Protein AF-A2F0Q2-F1 (afdb_monomer_lite)

Foldseek 3Di:
DDDPPDPVVVVVVVVVVVVVVVVVVVVVVVVVVVVVVVVVVVVVVVVVVVVVVVVVVVVVVVVVVVVVVVVVVVVVVVVVVVVVVVVVVCVVVVVPPPDPDDDCPVVVVVVVVVVVVVVVVVVVVVVVVVVVVVVVVVVVVVVVVVVVVVVVVVVVVVVVVVVVVVVVVVVVVVVVVVVVVVVVVVVVVVVVVVVVVVVVVVDDPDVVVVVVVVVVVVVVVVVVVVVVVVVVVVVVVVVVVVVVVVVVVVVVVVVVVVVVVVVVVVVVVVVVVVVVVVVVVVVVVVVVVVVVVVVVVVVVVVVVVVVVVVVVVVVVVVVVVVVVVVVVVVVVVVVVVVVVVVVVVVVVVVVVVVVVVVVVVVVVVVVVVVVVVVVVVVVVVVVVVVVVVVVVVVVVVVVVVVVVVVVVVPPVVVVPPPPDDDDDDDDDDDDPDPPPVVVVVVVVVVVVVVVVVVVVVVVVVVVVVVVVVVVVVVVVVVVVVVVVVVVVVVVVVVVVVVVVVVVVVVVVVVVVVVVVVVVVVVVVVVVVVVVVVVVVVVVVVVVVVVVVVVVVVVVVVVVVVVVVVVVVVVVVVVVVVVVVVVVVVVVVVVVVVVVVVVVVVVVVVVVVVVVVVVVVVVVVVVVVVVVVVVVVVVVVVPPDDDDDDDDDDDDDPPDVVLVVLVVCLVVDDPVVNLVSLCVNCVSVPDDPVVSVVVSVVSVVVVVVVVVVVVVVVPPD

Organism: Trichomonas vaginalis (strain ATCC PRA-98 / G3) (NCBI:txid412133)

Sequence (716 aa):
MSEKEVPYEKLKEGYMQLLTKNKSLKQNLEKSQKNCELLQNGLAERDQMIEVRNKSISELISIREDLNRQIQGYKSQIESLEQSKLELENNQTTSAEQNPQEPMSEELIQEFNNERRQLHKQIEDLKNEISQKSEQLSAITTEKDSLNSNYISSQNEITNYKLQISNLTEQIKNLENEKVSQQKSIESLQQFKEEAQKALQSSGEGQSQIVMQLEKIDQLQKEISLLNDKYDKDTTQIKQENKVKEEKFNEIVQNLTNQVNLLKGDNENLQNSLNTAQNSLNEKEKIIIEFDSLKNSLLTGNSDLKIKSEQYEKVIDSLNQANSDLQNQIQILNQRNEALQADVAKLMSEKKRIDELLIEKDSSITEMTQKIDKMRENDKQQAQQSQQKLQMLEKEKQNFDDQLSSYKTKNDELSKIIQMQSDELIPLRSENESYKVRIATLDNEIKLRTAAEAEKKILSEENSNLKEERKIMKEELVNYHKALNELNSTKEELEEIKSNLENANKQAELDQESFEKRENQLNEIIQSLEKTDNEKNSTINSLSLTIQNLQDQVNESTAKLSLLKDIETKYKDLQEKLKNSEIKLKEAEDTLEEEKMKVAKYIKSNKQLEIAKNSSDKKIQILDEEILTLKKKINAIEKDRGQVTANTANTALFPDYIRKVLLQFFTKDASEREALIPVILKLVSCTNDQITAAQRCYAESNQVISQAFSFFKGKK

Secondary structure (DSSP, 8-state):
-------HHHHHHHHHHHHHHHHHHHHHHHHHHHHHHHHHHHHHHHHHHHHHHHHHHHHHHHHHHHHHHHHHHHHHHHHHHHHHHHHHHHHHHHHHTT-----HHHHHHHHHHHHHHHHHHHHHHHHHHHHHHHHHHHHHHHHHHHHHHHHHHHHHHHHHHHHHHHHHHHHHHHHHHHHHHHHHHHHHHHHHHHHHHHHHTS-S--HHHHHHHHHHHHHHHHHHHHHHHHHHHHHHHHHHHHHHHHHHHHHHHHHHHHHHHHHHHHHHHHHHHHHHHHHHHHHHHHHHHHHHHHHHHHHHHHHHHHHHHHHHHHHHHHHHHHHHHHHHHHHHHHHHHHHHHHHHHHHHHHHHHHHHHHHHHHHHHHHHHHHHHHHHHHHHHHHHHHHHHHHHHHHHHHHHHHHHHHHHHHHHHHTTT-SS------------SSHHHHHHHHHHHHHHHHHHHHHHHHHHHHHHHHHHHHHHHHHHHHHHHHHHHHHHHHHHHHHHHHHHHHHHHHHHHHHHHHHHHHHHHHHHHHHHHHHHHHHHHHHHHHHHHHHHHHHHHHHHHHHHHHHHHHHHHHHHHHHHHHHHHHHHHHHHHHHHHHHHHHHHHHHHHHHHHHHHHHHHHHHHHHHHHHHHHHHHHHTTTTTS------------SSHHHHHHHHHHHHHS-HHHHHHHHHHHHHHTT--HHHHHHHHHHHHHHHHHHHHHHHHHHS--

Radius of gyration: 85.67 Å; chains: 1; bounding box: 211×141×272 Å

Structure (mmCIF, N/CA/C/O backbone):
data_AF-A2F0Q2-F1
#
_entry.id   AF-A2F0Q2-F1
#
loop_
_atom_site.group_PDB
_atom_site.id
_atom_site.type_symbol
_atom_site.label_atom_id
_atom_site.label_alt_id
_atom_site.label_comp_id
_atom_site.label_asym_id
_atom_site.label_entity_id
_atom_site.label_seq_id
_atom_site.pdbx_PDB_ins_code
_atom_site.Cartn_x
_atom_site.Cartn_y
_atom_site.Cartn_z
_atom_site.occupancy
_atom_site.B_iso_or_equiv
_atom_site.auth_seq_id
_atom_site.auth_comp_id
_atom_site.auth_asym_id
_atom_site.auth_atom_id
_atom_site.pdbx_PDB_model_num
ATOM 1 N N . MET A 1 1 ? 37.374 -89.214 -40.688 1.00 43.94 1 MET A N 1
ATOM 2 C CA . MET A 1 1 ? 37.212 -87.898 -40.036 1.00 43.94 1 MET A CA 1
ATOM 3 C C . MET A 1 1 ? 37.295 -88.143 -38.543 1.00 43.94 1 MET A C 1
ATOM 5 O O . MET A 1 1 ? 36.575 -89.015 -38.082 1.00 43.94 1 MET A O 1
ATOM 9 N N . SER A 1 2 ? 38.191 -87.479 -37.814 1.00 40.69 2 SER A N 1
ATOM 10 C CA . SER A 1 2 ? 38.167 -87.498 -36.348 1.00 40.69 2 SER A CA 1
ATOM 11 C C . SER A 1 2 ? 37.498 -86.219 -35.867 1.00 40.69 2 SER A C 1
ATOM 13 O O . SER A 1 2 ? 38.065 -85.131 -35.975 1.00 40.69 2 SER A O 1
ATOM 15 N N . GLU A 1 3 ? 36.277 -86.350 -35.360 1.00 50.00 3 GLU A N 1
ATOM 16 C CA . GLU A 1 3 ? 35.645 -85.279 -34.603 1.00 50.00 3 GLU A CA 1
ATOM 17 C C . GLU A 1 3 ? 36.470 -85.087 -33.329 1.00 50.00 3 GLU A C 1
ATOM 19 O O . GLU A 1 3 ? 36.519 -85.949 -32.454 1.00 50.00 3 GLU A O 1
ATOM 24 N N . LYS A 1 4 ? 37.216 -83.981 -33.268 1.00 53.75 4 LYS A N 1
ATOM 25 C CA . LYS A 1 4 ? 37.935 -83.594 -32.056 1.00 53.75 4 LYS A CA 1
ATOM 26 C C . LYS A 1 4 ? 36.905 -83.076 -31.065 1.00 53.75 4 LYS A C 1
ATOM 28 O O . LYS A 1 4 ? 36.600 -81.884 -31.079 1.00 53.75 4 LYS A O 1
ATOM 33 N N . GLU A 1 5 ? 36.381 -83.981 -30.244 1.00 55.53 5 GLU A N 1
ATOM 34 C CA . GLU A 1 5 ? 35.530 -83.651 -29.104 1.00 55.53 5 GLU A CA 1
ATOM 35 C C . GLU A 1 5 ? 36.152 -82.478 -28.337 1.00 55.53 5 GLU A C 1
ATOM 37 O O . GLU A 1 5 ? 37.301 -82.536 -27.888 1.00 55.53 5 GLU A O 1
ATOM 42 N N . VAL A 1 6 ? 35.419 -81.367 -28.255 1.00 64.88 6 VAL A N 1
ATOM 43 C CA . VAL A 1 6 ? 35.883 -80.184 -27.529 1.00 64.88 6 VAL A CA 1
ATOM 44 C C . VAL A 1 6 ? 35.841 -80.534 -26.041 1.00 64.88 6 VAL A C 1
ATOM 46 O O . VAL A 1 6 ? 34.754 -80.849 -25.554 1.00 64.88 6 VAL A O 1
ATOM 49 N N . PRO A 1 7 ? 36.969 -80.476 -25.302 1.00 79.00 7 PRO A N 1
ATOM 50 C CA . PRO A 1 7 ? 36.978 -80.831 -23.888 1.00 79.00 7 PRO A CA 1
ATOM 51 C C . PRO A 1 7 ? 35.920 -80.041 -23.120 1.00 79.00 7 PRO A C 1
ATOM 53 O O . PRO A 1 7 ? 35.821 -78.820 -23.282 1.00 79.00 7 PRO A O 1
ATOM 56 N N . TYR A 1 8 ? 35.143 -80.741 -22.293 1.00 84.50 8 TYR A N 1
ATOM 57 C CA . TYR A 1 8 ? 33.995 -80.199 -21.562 1.00 84.50 8 TYR A CA 1
ATOM 58 C C . TYR A 1 8 ? 34.340 -78.911 -20.797 1.00 84.50 8 TYR A C 1
ATOM 60 O O . TYR A 1 8 ? 33.579 -77.945 -20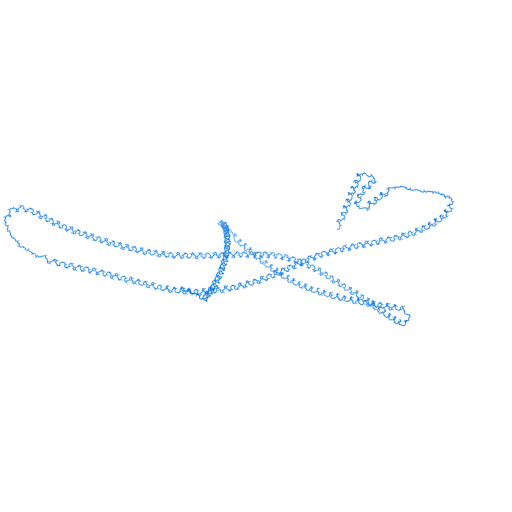.818 1.00 84.50 8 TYR A O 1
ATOM 68 N N . GLU A 1 9 ? 35.542 -78.841 -20.231 1.00 84.88 9 GLU A N 1
ATOM 69 C CA . GLU A 1 9 ? 36.113 -77.677 -19.552 1.00 84.88 9 GLU A CA 1
ATOM 70 C C . GLU A 1 9 ? 36.143 -76.420 -20.436 1.00 84.88 9 GLU A C 1
ATOM 72 O O . GLU A 1 9 ? 35.787 -75.346 -19.957 1.00 84.88 9 GLU A O 1
ATOM 77 N N . LYS A 1 10 ? 36.484 -76.534 -21.728 1.00 86.56 10 LYS A N 1
ATOM 78 C CA . LYS A 1 10 ? 36.468 -75.395 -22.667 1.00 86.56 10 LYS A CA 1
ATOM 79 C C . LYS A 1 10 ? 35.049 -74.957 -23.019 1.00 86.56 10 LYS A C 1
ATOM 81 O O . LYS A 1 10 ? 34.799 -73.764 -23.171 1.00 86.56 10 LYS A O 1
ATOM 86 N N . LEU A 1 11 ? 34.116 -75.904 -23.129 1.00 86.62 11 LEU A N 1
ATOM 87 C CA . LEU A 1 11 ? 32.703 -75.597 -23.363 1.00 86.62 11 LEU A CA 1
ATOM 88 C C . LEU A 1 11 ? 32.091 -74.888 -22.141 1.00 86.62 11 LEU A C 1
ATOM 90 O O . LEU A 1 11 ? 31.394 -73.885 -22.284 1.00 86.62 11 LEU A O 1
ATOM 94 N N . LYS A 1 12 ? 32.428 -75.361 -20.936 1.00 90.31 12 LYS A N 1
ATOM 95 C CA . LYS A 1 12 ? 32.068 -74.764 -19.645 1.00 90.31 12 LYS A CA 1
ATOM 96 C C . LYS A 1 12 ? 32.678 -73.371 -19.463 1.00 90.31 12 LYS A C 1
ATOM 98 O O . LYS A 1 12 ? 31.980 -72.463 -19.017 1.00 90.31 12 LYS A O 1
ATOM 103 N N . GLU A 1 13 ? 33.942 -73.174 -19.833 1.00 91.56 13 GLU A N 1
ATOM 104 C CA . GLU A 1 13 ? 34.591 -71.860 -19.805 1.00 91.56 13 GLU A CA 1
ATOM 105 C C . GLU A 1 13 ? 33.907 -70.883 -20.773 1.00 91.56 13 GLU A C 1
ATOM 107 O O . GLU A 1 13 ? 33.495 -69.800 -20.359 1.00 91.56 13 GLU A O 1
ATOM 112 N N . GLY A 1 14 ? 33.684 -71.292 -22.028 1.00 92.81 14 GLY A N 1
ATOM 113 C CA . GLY A 1 14 ? 32.956 -70.493 -23.018 1.00 92.81 14 GLY A CA 1
ATOM 114 C C . GLY A 1 14 ? 31.538 -70.129 -22.562 1.00 92.81 14 GLY A C 1
ATOM 115 O O . GLY A 1 14 ? 31.114 -68.984 -22.718 1.00 92.81 14 GLY A O 1
ATOM 116 N N . TYR A 1 15 ? 30.828 -71.060 -21.916 1.00 94.75 15 TYR A N 1
ATOM 117 C CA . TYR A 1 15 ? 29.524 -70.795 -21.302 1.00 94.75 15 TYR A CA 1
ATOM 118 C C . TYR A 1 15 ? 29.607 -69.759 -20.168 1.00 94.75 15 TYR A C 1
ATOM 120 O O . TYR A 1 15 ? 28.793 -68.839 -20.122 1.00 94.75 15 TYR A O 1
ATOM 128 N N . MET A 1 16 ? 30.610 -69.839 -19.287 1.00 93.44 16 MET A N 1
ATOM 129 C CA . MET A 1 16 ? 30.809 -68.856 -18.210 1.00 93.44 16 MET A CA 1
ATOM 130 C C . MET A 1 16 ? 31.202 -67.467 -18.737 1.00 93.44 16 MET A C 1
ATOM 132 O O . MET A 1 16 ? 30.730 -66.454 -18.211 1.00 93.44 16 MET A O 1
ATOM 136 N N . GLN A 1 17 ? 32.007 -67.397 -19.802 1.00 93.06 17 GLN A N 1
ATOM 137 C CA . GLN A 1 17 ? 32.323 -66.143 -20.494 1.00 93.06 17 GLN A CA 1
ATOM 138 C C . GLN A 1 17 ? 31.062 -65.537 -21.143 1.00 93.06 17 GLN A C 1
ATOM 140 O O . GLN A 1 17 ? 30.787 -64.349 -20.960 1.00 93.06 17 GLN A O 1
ATOM 145 N N . LEU A 1 18 ? 30.243 -66.351 -21.823 1.00 93.44 18 LEU A N 1
ATOM 146 C CA . LEU A 1 18 ? 28.955 -65.934 -22.395 1.00 93.44 18 LEU A CA 1
ATOM 147 C C . LEU A 1 18 ? 27.965 -65.460 -21.323 1.00 93.44 18 LEU A C 1
ATOM 149 O O . LEU A 1 18 ? 27.345 -64.413 -21.498 1.00 93.44 18 LEU A O 1
ATOM 153 N N . LEU A 1 19 ? 27.848 -66.173 -20.201 1.00 93.38 19 LEU A N 1
ATOM 154 C CA . LEU A 1 19 ? 26.991 -65.801 -19.071 1.00 93.38 19 LEU A CA 1
ATOM 155 C C . LEU A 1 19 ? 27.418 -64.455 -18.464 1.00 93.38 19 LEU A C 1
ATOM 157 O O . LEU A 1 19 ? 26.577 -63.595 -18.199 1.00 93.38 19 LEU A O 1
ATOM 161 N N . THR A 1 20 ? 28.726 -64.243 -18.305 1.00 93.12 20 THR A N 1
ATOM 162 C CA . THR A 1 20 ? 29.294 -62.985 -17.796 1.00 93.12 20 THR A CA 1
ATOM 163 C C . THR A 1 20 ? 29.044 -61.826 -18.766 1.00 93.12 20 THR A C 1
ATOM 165 O O . THR A 1 20 ? 28.609 -60.755 -18.342 1.00 93.12 20 THR A O 1
ATOM 168 N N . LYS A 1 21 ? 29.230 -62.052 -20.075 1.00 95.94 21 LYS A N 1
ATOM 169 C CA . LYS A 1 21 ? 28.931 -61.073 -21.134 1.00 95.94 21 LYS A CA 1
ATOM 170 C C . LYS A 1 21 ? 27.436 -60.748 -21.221 1.00 95.94 21 LYS A C 1
ATOM 172 O O . LYS A 1 21 ? 27.077 -59.594 -21.416 1.00 95.94 21 LYS A O 1
ATOM 177 N N . ASN A 1 22 ? 26.559 -61.735 -21.053 1.00 92.81 22 ASN A N 1
ATOM 178 C CA . ASN A 1 22 ? 25.111 -61.525 -21.031 1.00 92.81 22 ASN A CA 1
ATOM 179 C C . ASN A 1 22 ? 24.703 -60.690 -19.801 1.00 92.81 22 ASN A C 1
ATOM 181 O O . ASN A 1 22 ? 23.989 -59.698 -19.933 1.00 92.81 22 ASN A O 1
ATOM 185 N N . LYS A 1 23 ? 25.263 -60.992 -18.620 1.00 95.31 23 LYS A N 1
ATOM 186 C CA . LYS A 1 23 ? 25.047 -60.201 -17.398 1.00 95.31 23 LYS A CA 1
ATOM 187 C C . LYS A 1 23 ? 25.484 -58.738 -17.553 1.00 95.31 23 LYS A C 1
ATOM 189 O O . LYS A 1 23 ? 24.728 -57.853 -17.157 1.00 95.31 23 LYS A O 1
ATOM 194 N N . SER A 1 24 ? 26.653 -58.464 -18.138 1.00 92.81 24 SER A N 1
ATOM 195 C CA . SER A 1 24 ? 27.111 -57.081 -18.350 1.00 92.81 24 SER A CA 1
ATOM 196 C C . SER A 1 24 ? 26.322 -56.351 -19.443 1.00 92.81 24 SER A C 1
ATOM 198 O O . SER A 1 24 ? 26.012 -55.173 -19.276 1.00 92.81 24 SER A O 1
ATOM 200 N N . LEU A 1 25 ? 25.908 -57.042 -20.513 1.00 94.56 25 LEU A N 1
ATOM 201 C CA . LEU A 1 25 ? 24.989 -56.488 -21.514 1.00 94.56 25 LEU A CA 1
ATOM 202 C C . LEU A 1 25 ? 23.630 -56.124 -20.898 1.00 94.56 25 LEU A C 1
ATOM 204 O O . LEU A 1 25 ? 23.143 -55.026 -21.154 1.00 94.56 25 LEU A O 1
ATOM 208 N N . LYS A 1 26 ? 23.057 -56.975 -20.035 1.00 95.56 26 LYS A N 1
ATOM 209 C CA . LYS A 1 26 ? 21.806 -56.679 -19.314 1.00 95.56 26 LYS A CA 1
ATOM 210 C C . LYS A 1 26 ? 21.948 -55.448 -18.414 1.00 95.56 26 LYS A C 1
ATOM 212 O O . LYS A 1 26 ? 21.121 -54.550 -18.494 1.00 95.56 26 LYS A O 1
ATOM 217 N N . GLN A 1 27 ? 23.030 -55.354 -17.638 1.00 93.88 27 GLN A N 1
ATOM 218 C CA . GLN A 1 27 ? 23.302 -54.184 -16.789 1.00 93.88 27 GLN A CA 1
ATOM 219 C C . GLN A 1 27 ? 23.511 -52.890 -17.592 1.00 93.88 27 GLN A C 1
ATOM 221 O O . GLN A 1 27 ? 23.143 -51.810 -17.132 1.00 93.88 27 GLN A O 1
ATOM 226 N N . ASN A 1 28 ? 24.095 -52.972 -18.790 1.00 93.94 28 ASN A N 1
ATOM 227 C CA . ASN A 1 28 ? 24.245 -51.816 -19.674 1.00 93.94 28 ASN A CA 1
ATOM 228 C C . ASN A 1 28 ? 22.917 -51.426 -20.346 1.00 93.94 28 ASN A C 1
ATOM 230 O O . ASN A 1 28 ? 22.653 -50.234 -20.492 1.00 93.94 28 ASN A O 1
ATOM 234 N N . LEU A 1 29 ? 22.063 -52.398 -20.688 1.00 93.12 29 LEU A N 1
ATOM 235 C CA . LEU A 1 29 ? 20.699 -52.152 -21.166 1.00 93.12 29 LEU A CA 1
ATOM 236 C C . LEU A 1 29 ? 19.866 -51.436 -20.091 1.00 93.12 29 LEU A C 1
ATOM 238 O O . LEU A 1 29 ? 19.307 -50.383 -20.370 1.00 93.12 29 LEU A O 1
ATOM 242 N N . GLU A 1 30 ? 19.868 -51.946 -18.856 1.00 94.69 30 GLU A N 1
ATOM 243 C CA . GLU A 1 30 ? 19.158 -51.359 -17.706 1.00 94.69 30 GLU A CA 1
ATOM 244 C C . GLU A 1 30 ? 19.605 -49.912 -17.433 1.00 94.69 30 GLU A C 1
ATOM 246 O O . GLU A 1 30 ? 18.774 -49.025 -17.234 1.00 94.69 30 GLU A O 1
ATOM 251 N N . LYS A 1 31 ? 20.917 -49.637 -17.495 1.00 94.94 31 LYS A N 1
ATOM 252 C CA . LYS A 1 31 ? 21.455 -48.266 -17.419 1.00 94.94 31 LYS A CA 1
ATOM 253 C C . LYS A 1 31 ? 20.976 -47.386 -18.575 1.00 94.94 31 LYS A C 1
ATOM 255 O O . LYS A 1 31 ? 20.614 -46.237 -18.345 1.00 94.94 31 LYS A O 1
ATOM 260 N N . SER A 1 32 ? 20.975 -47.903 -19.805 1.00 93.06 32 SER A N 1
ATOM 261 C CA . SER A 1 32 ? 20.518 -47.143 -20.972 1.00 93.06 32 SER A CA 1
ATOM 262 C C . SER A 1 32 ? 19.024 -46.831 -20.896 1.00 93.06 32 SER A C 1
ATOM 264 O O . SER A 1 32 ? 18.638 -45.712 -21.209 1.00 93.06 32 SER A O 1
ATOM 266 N N . GLN A 1 33 ? 18.200 -47.778 -20.439 1.00 93.31 33 GLN A N 1
ATOM 267 C CA . GLN A 1 33 ? 16.763 -47.581 -20.231 1.00 93.31 33 GLN A CA 1
ATOM 268 C C . GLN A 1 33 ? 16.511 -46.485 -19.191 1.00 93.31 33 GLN A C 1
ATOM 270 O O . GLN A 1 33 ? 15.819 -45.519 -19.498 1.00 93.31 33 GLN A O 1
ATOM 275 N N . LYS A 1 34 ? 17.175 -46.550 -18.029 1.00 94.56 34 LYS A N 1
ATOM 276 C CA . LYS A 1 34 ? 17.074 -45.501 -17.003 1.00 94.56 34 LYS A CA 1
ATOM 277 C C . LYS A 1 34 ? 17.535 -44.126 -17.507 1.00 94.56 34 LYS A C 1
ATOM 279 O O . LYS A 1 34 ? 16.939 -43.111 -17.160 1.00 94.56 34 LYS A O 1
ATOM 284 N N . ASN A 1 35 ? 18.575 -44.068 -18.341 1.00 93.75 35 ASN A N 1
ATOM 285 C CA . ASN A 1 35 ? 19.009 -42.811 -18.953 1.00 93.75 35 ASN A CA 1
ATOM 286 C C . ASN A 1 35 ? 17.975 -42.273 -19.961 1.00 93.75 35 ASN A C 1
ATOM 288 O O . ASN A 1 35 ? 17.761 -41.065 -20.010 1.00 93.75 35 ASN A O 1
ATOM 292 N N . CYS A 1 36 ? 17.309 -43.140 -20.731 1.00 93.00 36 CYS A N 1
ATOM 293 C CA . CYS A 1 36 ? 16.206 -42.742 -21.609 1.00 93.00 36 CYS A CA 1
ATOM 294 C C . CYS A 1 36 ? 14.994 -42.225 -20.817 1.00 93.00 36 CYS A C 1
ATOM 296 O O . CYS A 1 36 ? 14.441 -41.199 -21.195 1.00 93.00 36 CYS A O 1
ATOM 298 N N . GLU A 1 37 ? 14.625 -42.871 -19.707 1.00 94.44 37 GLU A N 1
ATOM 299 C CA . GLU A 1 37 ? 13.558 -42.408 -18.801 1.00 94.44 37 GLU A CA 1
ATOM 300 C C . GLU A 1 37 ? 13.871 -41.017 -18.222 1.00 94.44 37 GLU A C 1
ATOM 302 O O . GLU A 1 37 ? 13.031 -40.122 -18.268 1.00 94.44 37 GLU A O 1
ATOM 307 N N . LEU A 1 38 ? 15.103 -40.798 -17.745 1.00 92.31 38 LEU A N 1
ATOM 308 C CA . LEU A 1 38 ? 15.547 -39.492 -17.238 1.00 92.31 38 LEU A CA 1
ATOM 309 C C . LEU A 1 38 ? 15.513 -38.399 -18.319 1.00 92.31 38 LEU A C 1
ATOM 311 O O . LEU A 1 38 ? 15.063 -37.288 -18.048 1.00 92.31 38 LEU A O 1
ATOM 315 N N . LEU A 1 39 ? 15.944 -38.710 -19.546 1.00 94.62 39 LEU A N 1
ATOM 316 C CA . LEU A 1 39 ? 15.869 -37.777 -20.676 1.00 94.62 39 LEU A CA 1
ATOM 317 C C . LEU A 1 39 ? 14.420 -37.489 -21.093 1.00 94.62 39 LEU A C 1
ATOM 319 O O . LEU A 1 39 ? 14.101 -36.349 -21.416 1.00 94.62 39 LEU A O 1
ATOM 323 N N . GLN A 1 40 ? 13.538 -38.489 -21.066 1.00 92.19 40 GLN A N 1
ATOM 324 C CA . GLN A 1 40 ? 12.122 -38.321 -21.392 1.00 92.19 40 GLN A CA 1
ATOM 325 C C . GLN A 1 40 ? 11.401 -37.441 -20.359 1.00 92.19 40 GLN A C 1
ATOM 327 O O . GLN A 1 40 ? 10.631 -36.563 -20.747 1.00 92.19 40 GLN A O 1
ATOM 332 N N . ASN A 1 41 ? 11.700 -37.615 -19.069 1.00 91.31 41 ASN A N 1
ATOM 333 C CA . ASN A 1 41 ? 11.170 -36.760 -18.005 1.00 91.31 41 ASN A CA 1
ATOM 334 C C . ASN A 1 41 ? 11.686 -35.318 -18.138 1.00 91.31 41 ASN A C 1
ATOM 336 O O . ASN A 1 41 ? 10.884 -34.390 -18.159 1.00 91.31 41 ASN A O 1
ATOM 340 N N . GLY A 1 42 ? 12.997 -35.124 -18.334 1.00 91.69 42 GLY A N 1
ATOM 341 C CA . GLY A 1 42 ? 13.580 -33.787 -18.514 1.00 91.69 42 GLY A CA 1
ATOM 342 C C . GLY A 1 42 ? 13.087 -33.054 -19.772 1.00 91.69 42 GLY A C 1
ATOM 343 O O . GLY A 1 42 ? 12.998 -31.828 -19.777 1.00 91.69 42 GLY A O 1
ATOM 344 N N . LEU A 1 43 ? 12.716 -33.784 -20.832 1.00 92.38 43 LEU A N 1
ATOM 345 C CA . LEU A 1 43 ? 12.022 -33.209 -21.990 1.00 92.38 43 LEU A CA 1
ATOM 346 C C . LEU A 1 43 ? 10.597 -32.766 -21.632 1.00 92.38 43 LEU A C 1
ATOM 348 O O . LEU A 1 43 ? 10.224 -31.647 -21.968 1.00 92.38 43 LEU A O 1
ATOM 352 N N . ALA A 1 44 ? 9.827 -33.592 -20.916 1.00 91.06 44 ALA A N 1
ATOM 353 C CA . ALA A 1 44 ? 8.471 -33.243 -20.490 1.00 91.06 44 ALA A CA 1
ATOM 354 C C . ALA A 1 44 ? 8.445 -32.028 -19.538 1.00 91.06 44 ALA A C 1
ATOM 356 O O . ALA A 1 44 ? 7.640 -31.120 -19.729 1.00 91.06 44 ALA A O 1
ATOM 357 N N . GLU A 1 45 ? 9.365 -31.967 -18.570 1.00 89.75 45 GLU A N 1
ATOM 358 C CA . GLU A 1 45 ? 9.542 -30.820 -17.666 1.00 89.75 45 GLU A CA 1
ATOM 359 C C . GLU A 1 45 ? 9.877 -29.536 -18.442 1.00 89.75 45 GLU A C 1
ATOM 361 O O . GLU A 1 45 ? 9.258 -28.490 -18.229 1.00 89.75 45 GLU A O 1
ATOM 366 N N . ARG A 1 46 ? 10.818 -29.610 -19.394 1.00 94.12 46 ARG A N 1
ATOM 367 C CA . ARG A 1 46 ? 11.186 -28.475 -20.255 1.00 94.12 46 ARG A CA 1
ATOM 368 C C . ARG A 1 46 ? 10.010 -28.007 -21.111 1.00 94.12 46 ARG A C 1
ATOM 370 O O . ARG A 1 46 ? 9.794 -26.804 -21.241 1.00 94.12 46 ARG A O 1
ATOM 377 N N . ASP A 1 47 ? 9.260 -28.931 -21.698 1.00 93.56 47 ASP A N 1
ATOM 378 C CA . ASP A 1 47 ? 8.155 -28.597 -22.597 1.00 93.56 47 ASP A CA 1
ATOM 379 C C . ASP A 1 47 ? 6.967 -28.001 -21.812 1.00 93.56 47 ASP A C 1
ATOM 381 O O . ASP A 1 47 ? 6.357 -27.034 -22.270 1.00 93.56 47 ASP A O 1
ATOM 385 N N . GLN A 1 48 ? 6.742 -28.443 -20.567 1.00 90.50 48 GLN A N 1
ATOM 386 C CA . GLN A 1 48 ? 5.832 -27.789 -19.618 1.00 90.50 48 GLN A CA 1
ATOM 387 C C . GLN A 1 48 ? 6.299 -26.365 -19.249 1.00 90.50 48 GLN A C 1
ATOM 389 O O . GLN A 1 48 ? 5.487 -25.438 -19.212 1.00 90.50 48 GLN A O 1
ATOM 394 N N . MET A 1 49 ? 7.601 -26.143 -19.017 1.00 88.88 49 MET A N 1
ATOM 395 C CA . MET A 1 49 ? 8.137 -24.789 -18.794 1.00 88.88 49 MET A CA 1
ATOM 396 C C . MET A 1 49 ? 7.962 -23.882 -20.022 1.00 88.88 49 MET A C 1
ATOM 398 O O . MET A 1 49 ? 7.688 -22.691 -19.869 1.00 88.88 49 MET A O 1
ATOM 402 N N . ILE A 1 50 ? 8.084 -24.428 -21.237 1.00 91.81 50 ILE A N 1
ATOM 403 C CA . ILE A 1 50 ? 7.824 -23.700 -22.488 1.00 91.81 50 ILE A CA 1
ATOM 404 C C . ILE A 1 50 ? 6.342 -23.307 -22.587 1.00 91.81 50 ILE A C 1
ATOM 406 O O . ILE A 1 50 ? 6.052 -22.159 -22.918 1.00 91.81 50 ILE A O 1
ATOM 410 N N . GLU A 1 51 ? 5.406 -24.196 -22.244 1.00 94.44 51 GLU A N 1
ATOM 411 C CA . GLU A 1 51 ? 3.968 -23.886 -22.225 1.00 94.44 51 GLU A CA 1
ATOM 412 C C . GLU A 1 51 ? 3.633 -22.752 -21.238 1.00 94.44 51 GLU A C 1
ATOM 414 O O . GLU A 1 51 ? 3.002 -21.761 -21.619 1.00 94.44 51 GLU A O 1
ATOM 419 N N . VAL A 1 52 ? 4.135 -22.832 -19.999 1.00 90.19 52 VAL A N 1
ATOM 420 C CA . VAL A 1 52 ? 3.969 -21.775 -18.981 1.00 90.19 52 VAL A CA 1
ATOM 421 C C . VAL A 1 52 ? 4.550 -20.441 -19.465 1.00 90.19 52 VAL A C 1
ATOM 423 O O . VAL A 1 52 ? 3.913 -19.393 -19.318 1.00 90.19 52 VAL A O 1
ATOM 426 N N . ARG A 1 53 ? 5.729 -20.460 -20.102 1.00 90.69 53 ARG A N 1
ATOM 427 C CA . ARG A 1 53 ? 6.366 -19.250 -20.642 1.00 90.69 53 ARG A CA 1
ATOM 428 C C . ARG A 1 53 ? 5.578 -18.654 -21.811 1.00 90.69 53 ARG A C 1
ATOM 430 O O . ARG A 1 53 ? 5.409 -17.439 -21.858 1.00 90.69 53 ARG A O 1
ATOM 437 N N . ASN A 1 54 ? 5.039 -19.482 -22.707 1.00 93.56 54 ASN A N 1
ATOM 438 C CA . ASN A 1 54 ? 4.200 -19.040 -23.826 1.00 93.56 54 ASN A CA 1
ATOM 439 C C . ASN A 1 54 ? 2.884 -18.403 -23.349 1.00 93.56 54 ASN A C 1
ATOM 441 O O . ASN A 1 54 ? 2.444 -17.400 -23.918 1.00 93.56 54 ASN A O 1
ATOM 445 N N . LYS A 1 55 ? 2.283 -18.925 -22.270 1.00 92.88 55 LYS A N 1
ATOM 446 C CA . LYS A 1 55 ? 1.117 -18.305 -21.622 1.00 92.88 55 LYS A CA 1
ATOM 447 C C . LYS A 1 55 ? 1.456 -16.915 -21.073 1.00 92.88 55 LYS A C 1
ATOM 449 O O . LYS A 1 55 ? 0.779 -15.951 -21.421 1.00 92.88 55 LYS A O 1
ATOM 454 N N . SER A 1 56 ? 2.549 -16.792 -20.318 1.00 92.00 56 SER A N 1
ATOM 455 C CA . SER A 1 56 ? 3.015 -15.503 -19.780 1.00 92.00 56 SER A CA 1
ATOM 456 C C . SER A 1 56 ? 3.355 -14.484 -20.882 1.00 92.00 56 SER A C 1
ATOM 458 O O . SER A 1 56 ? 2.978 -13.319 -20.783 1.00 92.00 56 SER A O 1
ATOM 460 N N . ILE A 1 57 ? 3.983 -14.916 -21.983 1.00 91.31 57 ILE A N 1
ATOM 461 C CA . ILE A 1 57 ? 4.233 -14.065 -23.162 1.00 91.31 57 ILE A CA 1
ATOM 462 C C . ILE A 1 57 ? 2.914 -13.562 -23.771 1.00 91.31 57 ILE A C 1
ATOM 464 O O . ILE A 1 57 ? 2.813 -12.389 -24.126 1.00 91.31 57 ILE A O 1
ATOM 468 N N . SER A 1 58 ? 1.891 -14.416 -23.854 1.00 91.38 58 SER A N 1
ATOM 469 C CA . SER A 1 58 ? 0.571 -14.044 -24.387 1.00 91.38 58 SER A CA 1
ATOM 470 C C . SER A 1 58 ? -0.142 -13.013 -23.499 1.00 91.38 58 SER A C 1
ATOM 472 O O . SER A 1 58 ? -0.718 -12.051 -24.004 1.00 91.38 58 SER A O 1
ATOM 474 N N . GLU A 1 59 ? -0.049 -13.170 -22.177 1.00 91.25 59 GLU A N 1
ATOM 475 C CA . GLU A 1 59 ? -0.578 -12.217 -21.191 1.00 91.25 59 GLU A CA 1
ATOM 476 C C . GLU A 1 59 ? 0.136 -10.853 -21.292 1.00 91.25 59 GLU A C 1
ATOM 478 O O . GLU A 1 59 ? -0.520 -9.812 -21.361 1.00 91.25 59 GLU A O 1
ATOM 483 N N . LEU A 1 60 ? 1.470 -10.846 -21.415 1.00 90.06 60 LEU A N 1
ATOM 484 C CA . LEU A 1 60 ? 2.269 -9.628 -21.614 1.00 90.06 60 LEU A CA 1
ATOM 485 C C . LEU A 1 60 ? 1.953 -8.908 -22.937 1.00 90.06 60 LEU A C 1
ATOM 487 O O . LEU A 1 60 ? 1.939 -7.676 -22.975 1.00 90.06 60 LEU A O 1
ATOM 491 N N . ILE A 1 61 ? 1.663 -9.647 -24.014 1.00 89.81 61 ILE A N 1
ATOM 492 C CA . ILE A 1 61 ? 1.231 -9.072 -25.300 1.00 89.81 61 ILE A CA 1
ATOM 493 C C . ILE A 1 61 ? -0.116 -8.350 -25.152 1.00 89.81 61 ILE A C 1
ATOM 495 O O . ILE A 1 61 ? -0.240 -7.218 -25.625 1.00 89.81 61 ILE A O 1
ATOM 499 N N . SER A 1 62 ? -1.083 -8.946 -24.443 1.00 90.94 62 SER A N 1
ATOM 500 C CA . SER A 1 62 ? -2.380 -8.308 -24.169 1.00 90.94 62 SER A CA 1
ATOM 501 C C . SER A 1 62 ? -2.219 -7.025 -23.348 1.00 90.94 62 SER A C 1
ATOM 503 O O . SER A 1 62 ? -2.753 -5.983 -23.723 1.00 90.94 62 SER A O 1
ATOM 505 N N . ILE A 1 63 ? -1.421 -7.067 -22.272 1.00 90.81 63 ILE A N 1
ATOM 506 C CA . ILE A 1 63 ? -1.147 -5.900 -21.413 1.00 90.81 63 ILE A CA 1
ATOM 507 C C . ILE A 1 63 ? -0.511 -4.758 -22.221 1.00 90.81 63 ILE A C 1
ATOM 509 O O . ILE A 1 63 ? -0.921 -3.604 -22.099 1.00 90.81 63 ILE A O 1
ATOM 513 N N . ARG A 1 64 ? 0.454 -5.067 -23.097 1.00 93.81 64 ARG A N 1
ATOM 514 C CA . ARG A 1 64 ? 1.079 -4.093 -24.007 1.00 93.81 64 ARG A CA 1
ATOM 515 C C . ARG A 1 64 ? 0.060 -3.440 -24.949 1.00 93.81 64 ARG A C 1
ATOM 517 O O . ARG A 1 64 ? 0.157 -2.247 -25.224 1.00 93.81 64 ARG A O 1
ATOM 524 N N . GLU A 1 65 ? -0.895 -4.204 -25.470 1.00 93.50 65 GLU A N 1
ATOM 525 C CA . GLU A 1 65 ? -1.910 -3.688 -26.396 1.00 93.50 65 GLU A CA 1
ATOM 526 C C . GLU A 1 65 ? -2.940 -2.795 -25.698 1.00 93.50 65 GLU A C 1
ATOM 528 O O . GLU A 1 65 ? -3.321 -1.761 -26.252 1.00 93.50 65 GLU A O 1
ATOM 533 N N . ASP A 1 66 ? -3.304 -3.102 -24.453 1.00 90.62 66 ASP A N 1
ATOM 534 C CA . ASP A 1 66 ? -4.145 -2.224 -23.634 1.00 90.62 66 ASP A CA 1
ATOM 535 C C . ASP A 1 66 ? -3.420 -0.946 -23.193 1.00 90.62 66 ASP A C 1
ATOM 537 O O . ASP A 1 66 ? -3.998 0.140 -23.283 1.00 90.62 66 ASP A O 1
ATOM 541 N N . LEU A 1 67 ? -2.136 -1.027 -22.828 1.00 89.62 67 LEU A N 1
ATOM 542 C CA . LEU A 1 67 ? -1.310 0.157 -22.566 1.00 89.62 67 LEU A CA 1
ATOM 543 C C . LEU A 1 67 ? -1.181 1.050 -23.811 1.00 89.62 67 LEU A C 1
ATOM 545 O O . LEU A 1 67 ? -1.340 2.264 -23.708 1.00 89.62 67 LEU A O 1
ATOM 549 N N . ASN A 1 68 ? -0.987 0.475 -25.003 1.00 90.06 68 ASN A N 1
ATOM 550 C CA . ASN A 1 68 ? -0.974 1.244 -26.253 1.00 90.06 68 ASN A CA 1
ATOM 551 C C . ASN A 1 68 ? -2.319 1.941 -26.530 1.00 90.06 68 ASN A C 1
ATOM 553 O O . ASN A 1 68 ? -2.327 3.095 -26.966 1.00 90.06 68 ASN A O 1
ATOM 557 N N . ARG A 1 69 ? -3.456 1.287 -26.239 1.00 91.88 69 ARG A N 1
ATOM 558 C CA . ARG A 1 69 ? -4.788 1.916 -26.328 1.00 91.88 69 ARG A CA 1
ATOM 559 C C . ARG A 1 69 ? -4.936 3.087 -25.349 1.00 91.88 69 ARG A C 1
ATOM 561 O O . ARG A 1 69 ? -5.438 4.139 -25.741 1.00 91.88 69 ARG A O 1
ATOM 568 N N . GLN A 1 70 ? -4.452 2.948 -24.113 1.00 91.19 70 GLN A N 1
ATOM 569 C CA . GLN A 1 70 ? -4.448 4.038 -23.127 1.00 91.19 70 GLN A CA 1
ATOM 570 C C . GLN A 1 70 ? -3.550 5.208 -23.559 1.00 91.19 70 GLN A C 1
ATOM 572 O O . GLN A 1 70 ? -3.974 6.359 -23.485 1.00 91.19 70 GLN A O 1
ATOM 577 N N . ILE A 1 71 ? -2.345 4.933 -24.071 1.00 88.19 71 ILE A N 1
ATOM 578 C CA . ILE A 1 71 ? -1.405 5.955 -24.564 1.00 88.19 71 ILE A CA 1
ATOM 579 C C . ILE A 1 71 ? -2.017 6.766 -25.716 1.00 88.19 71 ILE A C 1
ATOM 581 O O . ILE A 1 71 ? -1.898 7.991 -25.720 1.00 88.19 71 ILE A O 1
ATOM 585 N N . GLN A 1 72 ? -2.719 6.123 -26.658 1.00 88.69 72 GLN A N 1
ATOM 586 C CA . GLN A 1 72 ? -3.451 6.845 -27.707 1.00 88.69 72 GLN A CA 1
ATOM 587 C C . GLN A 1 72 ? -4.569 7.725 -27.129 1.00 88.69 72 GLN A C 1
ATOM 589 O O . GLN A 1 72 ? -4.675 8.888 -27.512 1.00 88.69 72 GLN A O 1
ATOM 594 N N . GLY A 1 73 ? -5.341 7.219 -26.160 1.00 92.19 73 GLY A N 1
ATOM 595 C CA . GLY A 1 73 ? -6.373 8.000 -25.469 1.00 92.19 73 GLY A CA 1
ATOM 596 C C . GLY A 1 73 ? -5.820 9.246 -24.767 1.00 92.19 73 GLY A C 1
ATOM 597 O O . GLY A 1 73 ? -6.343 10.343 -24.960 1.00 92.19 73 GLY A O 1
ATOM 598 N N . TYR A 1 74 ? -4.724 9.106 -24.012 1.00 91.00 74 TYR A N 1
ATOM 599 C CA . TYR A 1 74 ? -4.057 10.242 -23.368 1.00 91.00 74 TYR A CA 1
ATOM 600 C C . TYR A 1 74 ? -3.464 11.226 -24.381 1.00 91.00 74 TYR A C 1
ATOM 602 O O . TYR A 1 74 ? -3.556 12.433 -24.170 1.00 91.00 74 TYR A O 1
ATOM 610 N N . LYS A 1 75 ? -2.905 10.746 -25.500 1.00 92.88 75 LYS A N 1
ATOM 611 C CA . LYS A 1 75 ? -2.396 11.629 -26.556 1.00 92.88 75 LYS A CA 1
ATOM 612 C C . LYS A 1 75 ? -3.511 12.498 -27.151 1.00 92.88 75 LYS A C 1
ATOM 614 O O . LYS A 1 75 ? -3.335 13.709 -27.233 1.00 92.88 75 LYS A O 1
ATOM 619 N N . SER A 1 76 ? -4.672 11.924 -27.472 1.00 89.94 76 SER A N 1
ATOM 620 C CA . SER A 1 76 ? -5.819 12.700 -27.969 1.00 89.94 76 SER A CA 1
ATOM 621 C C . SER A 1 76 ? -6.377 13.689 -26.935 1.00 89.94 76 SER A C 1
ATOM 623 O O . SER A 1 76 ? -6.859 14.756 -27.308 1.00 89.94 76 SER A O 1
ATOM 625 N N . GLN A 1 77 ? -6.288 13.380 -25.635 1.00 89.62 77 GLN A N 1
ATOM 626 C CA . GLN A 1 77 ? -6.628 14.337 -24.572 1.00 89.62 77 GLN A CA 1
ATOM 627 C C . GLN A 1 77 ? -5.635 15.506 -24.509 1.00 89.62 77 GLN A C 1
ATOM 629 O O . GLN A 1 77 ? -6.064 16.648 -24.371 1.00 89.62 77 GLN A O 1
ATOM 634 N N . ILE A 1 78 ? -4.330 15.243 -24.647 1.00 87.81 78 ILE A N 1
ATOM 635 C CA . ILE A 1 78 ? -3.294 16.287 -24.684 1.00 87.81 78 ILE A CA 1
ATOM 636 C C . ILE A 1 78 ? -3.498 17.197 -25.900 1.00 87.81 78 ILE A C 1
ATOM 638 O O . ILE A 1 78 ? -3.586 18.406 -25.726 1.00 87.81 78 ILE A O 1
ATOM 642 N N . GLU A 1 79 ? -3.684 16.635 -27.098 1.00 90.06 79 GLU A N 1
ATOM 643 C CA . GLU A 1 79 ? -3.935 17.406 -28.327 1.00 90.06 79 GLU A CA 1
ATOM 644 C C . GLU A 1 79 ? -5.188 18.302 -28.200 1.00 90.06 79 GLU A C 1
ATOM 646 O O . GLU A 1 79 ? -5.172 19.464 -28.611 1.00 90.06 79 GLU A O 1
ATOM 651 N N . SER A 1 80 ? -6.254 17.812 -27.552 1.00 88.44 80 SER A N 1
ATOM 652 C CA . SER A 1 80 ? -7.459 18.607 -27.263 1.00 88.44 80 SER A CA 1
ATOM 653 C C . SER A 1 80 ? -7.228 19.721 -26.231 1.00 88.44 80 SER A C 1
ATOM 655 O O . SER A 1 80 ? -7.849 20.781 -26.334 1.00 88.44 80 SER A O 1
ATOM 657 N N . LEU A 1 81 ? -6.370 19.501 -25.230 1.00 88.44 81 LEU A N 1
ATOM 658 C CA . LEU A 1 81 ? -6.021 20.508 -24.222 1.00 88.44 81 LEU A CA 1
ATOM 659 C C . LEU A 1 81 ? -5.077 21.575 -24.790 1.00 88.44 81 LEU A C 1
ATOM 661 O O . LEU A 1 81 ? -5.231 22.751 -24.470 1.00 88.44 81 LEU A O 1
ATOM 665 N N . GLU A 1 82 ? -4.144 21.193 -25.663 1.00 88.75 82 GLU A N 1
ATOM 666 C CA . GLU A 1 82 ? -3.270 22.123 -26.383 1.00 88.75 82 GLU A CA 1
ATOM 667 C C . GLU A 1 82 ? -4.073 23.026 -27.326 1.00 88.75 82 GLU A C 1
ATOM 669 O O . GLU A 1 82 ? -3.865 24.240 -27.317 1.00 88.75 82 GLU A O 1
ATOM 674 N N . GLN A 1 83 ? -5.053 22.480 -28.060 1.00 84.25 83 GLN A N 1
ATOM 675 C CA . GLN A 1 83 ? -5.988 23.290 -28.852 1.00 84.25 83 GLN A CA 1
ATOM 676 C C . GLN A 1 83 ? -6.788 24.263 -27.976 1.00 84.25 83 GLN A C 1
ATOM 678 O O . GLN A 1 83 ? -6.799 25.459 -28.259 1.00 84.25 83 GLN A O 1
ATOM 683 N N . SER A 1 84 ? -7.384 23.794 -26.874 1.00 83.31 84 SER A N 1
ATOM 684 C CA . SER A 1 84 ? -8.155 24.658 -25.967 1.00 83.31 84 SER A CA 1
ATOM 685 C C . SER A 1 84 ? -7.297 25.756 -25.314 1.00 83.31 84 SER A C 1
ATOM 687 O O . SER A 1 84 ? -7.739 26.902 -25.204 1.00 83.31 84 SER A O 1
ATOM 689 N N . LYS A 1 85 ? -6.038 25.459 -24.951 1.00 83.00 85 LYS A N 1
ATOM 690 C CA . LYS A 1 85 ? -5.072 26.474 -24.496 1.00 83.00 85 LYS A CA 1
ATOM 691 C C . LYS A 1 85 ? -4.812 27.511 -25.588 1.00 83.00 85 LYS A C 1
ATOM 693 O O . LYS A 1 85 ? -4.842 28.703 -25.301 1.00 83.00 85 LYS A O 1
ATOM 698 N N . LEU A 1 86 ? -4.565 27.072 -26.820 1.00 82.56 86 LEU A N 1
ATOM 699 C CA . LEU A 1 86 ? -4.217 27.953 -27.935 1.00 82.56 86 LEU A CA 1
ATOM 700 C C . LEU A 1 86 ? -5.407 28.831 -28.372 1.00 82.56 86 LEU A C 1
ATOM 702 O O . LEU A 1 86 ? -5.216 29.979 -28.766 1.00 82.56 86 LEU A O 1
ATOM 706 N N . GLU A 1 87 ? -6.644 28.352 -28.218 1.00 80.06 87 GLU A N 1
ATOM 707 C CA . GLU A 1 87 ? -7.858 29.172 -28.336 1.00 80.06 87 GLU A CA 1
ATOM 708 C C . GLU A 1 87 ? -7.945 30.244 -27.236 1.00 80.06 87 GLU A C 1
ATOM 710 O O . GLU A 1 87 ? -8.231 31.405 -27.535 1.00 80.06 87 GLU A O 1
ATOM 715 N N . LEU A 1 88 ? -7.662 29.909 -25.972 1.00 76.88 88 LEU A N 1
ATOM 716 C CA . LEU A 1 88 ? -7.626 30.887 -24.872 1.00 76.88 88 LEU A CA 1
ATOM 717 C C . LEU A 1 88 ? -6.526 31.947 -25.074 1.00 76.88 88 LEU A C 1
ATOM 719 O O . LEU A 1 88 ? -6.769 33.138 -24.883 1.00 76.88 88 LEU A O 1
ATOM 723 N N . GLU A 1 89 ? -5.341 31.527 -25.513 1.00 77.12 89 GLU A N 1
ATOM 724 C CA . GLU A 1 89 ? -4.160 32.371 -25.747 1.00 77.12 89 GLU A CA 1
ATOM 725 C C . GLU A 1 89 ? -4.372 33.332 -26.940 1.00 77.12 89 GLU A C 1
ATOM 727 O O . GLU A 1 89 ? -4.030 34.516 -26.861 1.00 77.12 89 GLU A O 1
ATOM 732 N N . ASN A 1 90 ? -5.061 32.880 -27.997 1.00 65.88 90 ASN A N 1
ATOM 733 C CA . ASN A 1 90 ? -5.523 33.740 -29.097 1.00 65.88 90 ASN A CA 1
ATOM 734 C C . ASN A 1 90 ? -6.603 34.747 -28.655 1.00 65.88 90 ASN A C 1
ATOM 736 O O . ASN A 1 90 ? -6.573 35.908 -29.069 1.00 65.88 90 ASN A O 1
ATOM 740 N N . ASN A 1 91 ? -7.549 34.345 -27.799 1.00 61.03 91 ASN A N 1
ATOM 741 C CA . ASN A 1 91 ? -8.580 35.256 -27.285 1.00 61.03 91 ASN A CA 1
ATOM 742 C C . ASN A 1 91 ? -7.992 36.353 -26.371 1.00 61.03 91 ASN A C 1
ATOM 744 O O . ASN A 1 91 ? -8.468 37.491 -26.391 1.00 61.03 91 ASN A O 1
ATOM 748 N N . GLN A 1 92 ? -6.931 36.048 -25.614 1.00 54.53 92 GLN A N 1
ATOM 749 C CA . GLN A 1 92 ? -6.208 37.031 -24.794 1.00 54.53 92 GLN A CA 1
ATOM 750 C C . GLN A 1 92 ? -5.348 37.992 -25.631 1.00 54.53 92 GLN A C 1
ATOM 752 O O . GLN A 1 92 ? -5.347 39.192 -25.375 1.00 54.53 92 GLN A O 1
ATOM 757 N N . THR A 1 93 ? -4.648 37.504 -26.657 1.00 44.50 93 THR A N 1
ATOM 758 C CA . THR A 1 93 ? -3.810 38.364 -27.519 1.00 44.50 93 THR A CA 1
ATOM 759 C C . THR A 1 93 ? -4.642 39.280 -28.420 1.00 44.50 93 THR A C 1
ATOM 761 O O . THR A 1 93 ? -4.389 40.484 -28.467 1.00 44.50 93 THR A O 1
ATOM 764 N N . THR A 1 94 ? -5.703 38.762 -29.050 1.00 45.22 94 THR A N 1
ATOM 765 C CA . THR A 1 94 ? -6.569 39.545 -29.962 1.00 45.22 94 THR A CA 1
ATOM 766 C C . THR A 1 94 ? -7.317 40.688 -29.254 1.00 45.22 94 THR A C 1
ATOM 768 O O . THR A 1 94 ? -7.739 41.644 -29.903 1.00 45.22 94 THR A O 1
ATOM 771 N N . SER A 1 95 ? -7.470 40.626 -27.926 1.00 45.47 95 SER A N 1
ATOM 772 C CA . SER A 1 95 ? -8.097 41.685 -27.119 1.00 45.47 95 SER A CA 1
ATOM 773 C C . SER A 1 95 ? -7.105 42.686 -26.502 1.00 45.47 95 SER A C 1
ATOM 775 O O . SER A 1 95 ? -7.530 43.756 -26.071 1.00 45.47 95 SER A O 1
ATOM 777 N N . ALA A 1 96 ? -5.797 42.398 -26.509 1.00 41.38 96 ALA A N 1
ATOM 778 C CA . ALA A 1 96 ? -4.769 43.262 -25.919 1.00 41.38 96 ALA A CA 1
ATOM 779 C C . ALA A 1 96 ? -4.195 44.311 -26.895 1.00 41.38 96 ALA A C 1
ATOM 781 O O . ALA A 1 96 ? -3.871 45.425 -26.484 1.00 41.38 96 ALA A O 1
ATOM 782 N N . GLU A 1 97 ? -4.087 44.003 -28.192 1.00 38.97 97 GLU A N 1
ATOM 783 C CA . GLU A 1 97 ? -3.425 44.891 -29.170 1.00 38.97 97 GLU A CA 1
ATOM 784 C C . GLU A 1 97 ? -4.299 46.055 -29.692 1.00 38.97 97 GLU A C 1
ATOM 786 O O . GLU A 1 97 ? -3.848 46.828 -30.539 1.00 38.97 97 GLU A O 1
ATOM 791 N N . GLN A 1 98 ? -5.536 46.223 -29.200 1.00 38.88 98 GLN A N 1
ATOM 792 C CA . GLN A 1 98 ? -6.478 47.248 -29.692 1.00 38.88 98 GLN A CA 1
ATOM 793 C C . GLN A 1 98 ? -6.994 48.265 -28.654 1.00 38.88 98 GLN A C 1
ATOM 795 O O . GLN A 1 98 ? -7.997 48.926 -28.919 1.00 38.88 98 GLN A O 1
ATOM 800 N N . ASN A 1 99 ? -6.301 48.492 -27.526 1.00 39.88 99 ASN A N 1
ATOM 801 C CA . ASN A 1 99 ? -6.403 49.796 -26.840 1.00 39.88 99 ASN A CA 1
ATOM 802 C C . ASN A 1 99 ? -5.243 50.096 -25.859 1.00 39.88 99 ASN A C 1
ATOM 804 O O . ASN A 1 99 ? -5.177 49.490 -24.791 1.00 39.88 99 ASN A O 1
ATOM 808 N N . PRO A 1 100 ? -4.353 51.070 -26.141 1.00 45.12 100 PRO A N 1
ATOM 809 C CA . PRO A 1 100 ? -3.247 51.430 -25.251 1.00 45.12 100 PRO A CA 1
ATOM 810 C C . PRO A 1 100 ? -3.650 52.456 -24.166 1.00 45.12 100 PRO A C 1
ATOM 812 O O . PRO A 1 100 ? -3.011 53.500 -24.031 1.00 45.12 100 PRO A O 1
ATOM 815 N N . GLN A 1 101 ? -4.699 52.173 -23.382 1.00 46.12 101 GLN A N 1
ATOM 816 C CA . GLN A 1 101 ? -5.034 52.908 -22.149 1.00 46.12 101 GLN A CA 1
ATOM 817 C C . GLN A 1 101 ? -5.733 52.004 -21.117 1.00 46.12 101 GLN A C 1
ATOM 819 O O . GLN A 1 101 ? -6.883 51.649 -21.332 1.00 46.12 101 GLN A O 1
ATOM 824 N N . GLU A 1 102 ? -5.068 51.701 -19.992 1.00 43.88 102 GLU A N 1
ATOM 825 C CA . GLU A 1 102 ? -5.575 51.855 -18.605 1.00 43.88 102 GLU A CA 1
ATOM 826 C C . GLU A 1 102 ? -4.560 51.316 -17.561 1.00 43.88 102 GLU A C 1
ATOM 828 O O . GLU A 1 102 ? -3.718 50.485 -17.903 1.00 43.88 102 GLU A O 1
ATOM 833 N N . PRO A 1 103 ? -4.587 51.785 -16.293 1.00 49.28 103 PRO A N 1
ATOM 834 C CA . PRO A 1 103 ? -3.582 51.447 -15.273 1.00 49.28 103 PRO A CA 1
ATOM 835 C C . PRO A 1 103 ? -3.863 50.163 -14.457 1.00 49.28 103 PRO A C 1
ATOM 837 O O . PRO A 1 103 ? -3.123 49.872 -13.520 1.00 49.28 103 PRO A O 1
ATOM 840 N N . MET A 1 104 ? -4.910 49.386 -14.770 1.00 49.06 104 MET A N 1
ATOM 841 C CA . MET A 1 104 ? -5.411 48.304 -13.894 1.00 49.06 104 MET A CA 1
ATOM 842 C C . MET A 1 104 ? -4.438 47.138 -13.612 1.00 49.06 104 MET A C 1
ATOM 844 O O . MET A 1 104 ? -4.681 46.351 -12.697 1.00 49.06 104 MET A O 1
ATOM 848 N N . SER A 1 105 ? -3.343 46.986 -14.364 1.00 58.34 105 SER A N 1
ATOM 849 C CA . SER A 1 105 ? -2.420 45.854 -14.186 1.00 58.34 105 SER A CA 1
ATOM 850 C C . SER A 1 105 ? -1.625 45.905 -12.875 1.00 58.34 105 SER A C 1
ATOM 852 O O . SER A 1 105 ? -1.357 44.854 -12.293 1.00 58.34 105 SER A O 1
ATOM 854 N N . GLU A 1 106 ? -1.276 47.093 -12.373 1.00 57.44 106 GLU A N 1
ATOM 855 C CA . GLU A 1 106 ? -0.561 47.230 -11.094 1.00 57.44 106 GLU A CA 1
ATOM 856 C C . GLU A 1 106 ? -1.485 46.997 -9.890 1.00 57.44 106 GLU A C 1
ATOM 858 O O . GLU A 1 106 ? -1.076 46.382 -8.903 1.00 57.44 106 GLU A O 1
ATOM 863 N N . GLU A 1 107 ? -2.743 47.432 -9.988 1.00 61.12 107 GLU A N 1
ATOM 864 C CA . GLU A 1 107 ? -3.739 47.345 -8.914 1.00 61.12 107 GLU A CA 1
ATOM 865 C C . GLU A 1 107 ? -4.112 45.881 -8.619 1.00 61.12 107 GLU A C 1
ATOM 867 O O . GLU A 1 107 ? -4.034 45.442 -7.470 1.00 61.12 107 GLU A O 1
ATOM 872 N N . LEU A 1 108 ? -4.346 45.068 -9.658 1.00 68.00 108 LEU A N 1
ATOM 873 C CA . LEU A 1 108 ? -4.610 43.629 -9.518 1.00 68.00 108 LEU A CA 1
ATOM 874 C C . LEU A 1 108 ? -3.410 42.861 -8.918 1.00 68.00 108 LEU A C 1
ATOM 876 O O . LEU A 1 108 ? -3.572 41.962 -8.088 1.00 68.00 108 LEU A O 1
ATOM 880 N N . ILE A 1 109 ? -2.178 43.239 -9.286 1.00 69.56 109 ILE A N 1
ATOM 881 C CA . ILE A 1 109 ? -0.952 42.686 -8.681 1.00 69.56 109 ILE A CA 1
ATOM 882 C C . ILE A 1 109 ? -0.845 43.094 -7.202 1.00 69.56 109 ILE A C 1
ATOM 884 O O . ILE A 1 109 ? -0.345 42.318 -6.376 1.00 69.56 109 ILE A O 1
ATOM 888 N N . GLN A 1 110 ? -1.321 44.286 -6.838 1.00 75.12 110 GLN A N 1
ATOM 889 C CA . GLN A 1 110 ? -1.353 44.753 -5.456 1.00 75.12 110 GLN A CA 1
ATOM 890 C C . GLN A 1 110 ? -2.401 43.994 -4.622 1.00 75.12 110 GLN A C 1
ATOM 892 O O . GLN A 1 110 ? -2.093 43.611 -3.489 1.00 75.12 110 GLN A O 1
ATOM 897 N N . GLU A 1 111 ? -3.578 43.694 -5.183 1.00 78.25 111 GLU A N 1
ATOM 898 C CA . GLU A 1 111 ? -4.619 42.881 -4.536 1.00 78.25 111 GLU A CA 1
ATOM 899 C C . GLU A 1 111 ? -4.140 41.459 -4.215 1.00 78.25 111 GLU A C 1
ATOM 901 O O . GLU A 1 111 ? -4.159 41.072 -3.044 1.00 78.25 111 GLU A O 1
ATOM 906 N N . PHE A 1 112 ? -3.590 40.715 -5.184 1.00 80.38 112 PHE A N 1
ATOM 907 C CA . PHE A 1 112 ? -3.045 39.369 -4.925 1.00 80.38 112 PHE A CA 1
ATOM 908 C C . PHE A 1 112 ? -1.923 39.372 -3.866 1.00 80.38 112 PHE A C 1
ATOM 910 O O . PHE A 1 112 ? -1.794 38.445 -3.061 1.00 80.38 112 PHE A O 1
ATOM 917 N N . ASN A 1 113 ? -1.113 40.435 -3.805 1.00 79.38 113 ASN A N 1
ATOM 918 C CA . ASN A 1 113 ? -0.097 40.596 -2.758 1.00 79.38 113 ASN A CA 1
ATOM 919 C C . ASN A 1 113 ? -0.673 40.990 -1.386 1.00 79.38 113 ASN A C 1
ATOM 921 O O . ASN A 1 113 ? 0.000 40.810 -0.366 1.00 79.38 113 ASN A O 1
ATOM 925 N N . ASN A 1 114 ? -1.899 41.505 -1.327 1.00 84.38 114 ASN A N 1
ATOM 926 C CA . ASN A 1 114 ? -2.626 41.745 -0.084 1.00 84.38 114 ASN A CA 1
ATOM 927 C C . ASN A 1 114 ? -3.326 40.467 0.395 1.00 84.38 114 ASN A C 1
ATOM 929 O O . ASN A 1 114 ? -3.149 40.097 1.556 1.00 84.38 114 ASN A O 1
ATOM 933 N N . GLU A 1 115 ? -4.009 39.741 -0.492 1.00 88.69 115 GLU A N 1
ATOM 934 C CA . GLU A 1 115 ? -4.634 38.444 -0.197 1.00 88.69 115 GLU A CA 1
ATOM 935 C C . GLU A 1 115 ? -3.604 37.434 0.335 1.00 88.69 115 GLU A C 1
ATOM 937 O O . GLU A 1 115 ? -3.765 36.895 1.431 1.00 88.69 115 GLU A O 1
ATOM 942 N N . ARG A 1 116 ? -2.462 37.273 -0.351 1.00 83.69 116 ARG A N 1
ATOM 943 C CA . ARG A 1 116 ? -1.360 36.408 0.109 1.00 83.69 116 ARG A CA 1
ATOM 944 C C . ARG A 1 116 ? -0.859 36.772 1.514 1.00 83.69 116 ARG A C 1
ATOM 946 O O . ARG A 1 116 ? -0.486 35.885 2.282 1.00 83.69 116 ARG A O 1
ATOM 953 N N . ARG A 1 117 ? -0.861 38.060 1.882 1.00 87.75 117 ARG A N 1
ATOM 954 C CA . ARG A 1 117 ? -0.488 38.515 3.236 1.00 87.75 117 ARG A CA 1
ATOM 955 C C . ARG A 1 117 ? -1.579 38.236 4.273 1.00 87.75 117 ARG A C 1
ATOM 957 O O . ARG A 1 117 ? -1.238 37.915 5.409 1.00 87.75 117 ARG A O 1
ATOM 964 N N . GLN A 1 118 ? -2.857 38.295 3.898 1.00 89.12 118 GLN A N 1
ATOM 965 C CA . GLN A 1 118 ? -3.965 37.891 4.771 1.00 89.12 118 GLN A CA 1
ATOM 966 C C . GLN A 1 118 ? -3.944 36.379 5.040 1.00 89.12 118 GLN A C 1
ATOM 968 O O . GLN A 1 118 ? -4.012 35.979 6.201 1.00 89.12 118 GLN A O 1
ATOM 973 N N . LEU A 1 119 ? -3.747 35.554 4.006 1.00 89.50 119 LEU A N 1
ATOM 974 C CA . LEU A 1 119 ? -3.630 34.095 4.130 1.00 89.50 119 LEU A CA 1
ATOM 975 C C . LEU A 1 119 ? -2.448 33.686 5.024 1.00 89.50 119 LEU A C 1
ATOM 977 O O . LEU A 1 119 ? -2.617 32.881 5.938 1.00 89.50 119 LEU A O 1
ATOM 981 N N . HIS A 1 120 ? -1.266 34.290 4.843 1.00 85.81 120 HIS A N 1
ATOM 982 C CA . HIS A 1 120 ? -0.129 34.047 5.742 1.00 85.81 120 HIS A CA 1
ATOM 983 C C . HIS A 1 120 ? -0.429 34.420 7.199 1.00 85.81 120 HIS A C 1
ATOM 985 O O . HIS A 1 120 ? -0.004 33.701 8.102 1.00 85.81 120 HIS A O 1
ATOM 991 N N . LYS A 1 121 ? -1.175 35.507 7.440 1.00 91.25 121 LYS A N 1
ATOM 992 C CA . LYS A 1 121 ? -1.580 35.876 8.799 1.00 91.25 121 LYS A CA 1
ATOM 993 C C . LYS A 1 121 ? -2.541 34.841 9.396 1.00 91.25 121 LYS A C 1
ATOM 995 O O . LYS A 1 121 ? -2.306 34.390 10.509 1.00 91.25 121 LYS A O 1
ATOM 1000 N N . GLN A 1 122 ? -3.562 34.417 8.649 1.00 90.31 122 GLN A N 1
ATOM 1001 C CA . GLN A 1 122 ? -4.515 33.389 9.091 1.00 90.31 122 GLN A CA 1
ATOM 1002 C C . GLN A 1 122 ? -3.819 32.065 9.447 1.00 90.31 122 GLN A C 1
ATOM 1004 O O . GLN A 1 122 ? -4.160 31.450 10.452 1.00 90.31 122 GLN A O 1
ATOM 1009 N N . ILE A 1 123 ? -2.813 31.650 8.667 1.00 86.00 123 ILE A N 1
ATOM 1010 C CA . ILE A 1 123 ? -2.013 30.446 8.949 1.00 86.00 123 ILE A CA 1
ATOM 1011 C C . ILE A 1 123 ? -1.252 30.576 10.277 1.00 86.00 123 ILE A C 1
ATOM 1013 O O . ILE A 1 123 ? -1.236 29.633 11.067 1.00 86.00 123 ILE A O 1
ATOM 1017 N N . GLU A 1 124 ? -0.638 31.730 10.549 1.00 91.19 124 GLU A N 1
ATOM 1018 C CA . GLU A 1 124 ? 0.105 31.945 11.795 1.00 91.19 124 GLU A CA 1
ATOM 1019 C C . GLU A 1 124 ? -0.838 32.114 13.005 1.00 91.19 124 GLU A C 1
ATOM 1021 O O . GLU A 1 124 ? -0.565 31.565 14.072 1.00 91.19 124 GLU A O 1
ATOM 1026 N N . ASP A 1 125 ? -1.985 32.781 12.841 1.00 91.75 125 ASP A N 1
ATOM 1027 C CA . ASP A 1 125 ? -3.033 32.886 13.869 1.00 91.75 125 ASP A CA 1
ATOM 1028 C C . ASP A 1 125 ? -3.566 31.477 14.252 1.00 91.75 125 ASP A C 1
ATOM 1030 O O . ASP A 1 125 ? -3.587 31.124 15.434 1.00 91.75 125 ASP A O 1
ATOM 1034 N N . LEU A 1 126 ? -3.878 30.615 13.269 1.00 90.81 126 LEU A N 1
ATOM 1035 C CA . LEU A 1 126 ? -4.294 29.214 13.488 1.00 90.81 126 LEU A CA 1
ATOM 1036 C C . LEU A 1 126 ? -3.203 28.357 14.153 1.00 90.81 126 LEU A C 1
ATOM 1038 O O . LEU A 1 126 ? -3.489 27.534 15.023 1.00 90.81 126 LEU A O 1
ATOM 1042 N N . LYS A 1 127 ? -1.939 28.547 13.766 1.00 89.88 127 LYS A N 1
ATOM 1043 C CA . LYS A 1 127 ? -0.781 27.850 14.350 1.00 89.88 127 LYS A CA 1
ATOM 1044 C C . LYS A 1 127 ? -0.589 28.197 15.830 1.00 89.88 127 LYS A C 1
ATOM 1046 O O . LYS A 1 127 ? -0.295 27.307 16.630 1.00 89.88 127 LYS A O 1
ATOM 1051 N N . ASN A 1 128 ? -0.827 29.452 16.212 1.00 90.06 128 ASN A N 1
ATOM 1052 C CA . ASN A 1 128 ? -0.842 29.870 17.614 1.00 90.06 128 ASN A CA 1
ATOM 1053 C C . ASN A 1 128 ? -2.020 29.248 18.390 1.00 90.06 128 ASN A C 1
ATOM 1055 O O . ASN A 1 128 ? -1.827 28.771 19.509 1.00 90.06 128 ASN A O 1
ATOM 1059 N N . GLU A 1 129 ? -3.215 29.173 17.792 1.00 93.50 129 GLU A N 1
ATOM 1060 C CA . GLU A 1 129 ? -4.383 28.516 18.403 1.00 93.50 129 GLU A CA 1
ATOM 1061 C C . GLU A 1 129 ? -4.146 27.012 18.650 1.00 93.50 129 GLU A C 1
ATOM 1063 O O . GLU A 1 129 ? -4.484 26.489 19.716 1.00 93.50 129 GLU A O 1
ATOM 1068 N N . ILE A 1 130 ? -3.504 26.316 17.703 1.00 87.00 130 ILE A N 1
ATOM 1069 C CA . ILE A 1 130 ? -3.101 24.907 17.851 1.00 87.00 130 ILE A CA 1
ATOM 1070 C C . ILE A 1 130 ? -2.115 24.735 19.016 1.00 87.00 130 ILE A C 1
ATOM 1072 O O . ILE A 1 130 ? -2.282 23.807 19.811 1.00 87.00 130 ILE A O 1
ATOM 1076 N N . SER A 1 131 ? -1.133 25.633 19.168 1.00 88.94 131 SER A N 1
ATOM 1077 C CA . SER A 1 131 ? -0.180 25.586 20.289 1.00 88.94 131 SER A CA 1
ATOM 1078 C C . SER A 1 131 ? -0.892 25.718 21.640 1.00 88.94 131 SER A C 1
ATOM 1080 O O . SER A 1 131 ? -0.716 24.872 22.517 1.00 88.94 131 SER A O 1
ATOM 1082 N N . GLN A 1 132 ? -1.781 26.708 21.781 1.00 90.75 132 GLN A N 1
ATOM 1083 C CA . GLN A 1 132 ? -2.556 26.926 23.011 1.00 90.75 132 GLN A CA 1
ATOM 1084 C C . GLN A 1 132 ? -3.459 25.729 23.351 1.00 90.75 132 GLN A C 1
ATOM 1086 O O . GLN A 1 132 ? -3.525 25.302 24.504 1.00 90.75 132 GLN A O 1
ATOM 1091 N N . LYS A 1 133 ? -4.122 25.134 22.350 1.00 92.50 133 LYS A N 1
ATOM 1092 C CA . LYS A 1 133 ? -4.942 23.924 22.539 1.00 92.50 133 LYS A CA 1
ATOM 1093 C C . LYS A 1 133 ? -4.104 22.696 22.912 1.00 92.50 133 LYS A C 1
ATOM 1095 O O . LYS A 1 133 ? -4.574 21.854 23.675 1.00 92.50 133 LYS A O 1
ATOM 1100 N N . SER A 1 134 ? -2.864 22.600 22.428 1.00 86.19 134 SER A N 1
ATOM 1101 C CA . SER A 1 134 ? -1.925 21.540 22.819 1.00 86.19 134 SER A CA 1
ATOM 1102 C C . SER A 1 134 ? -1.477 21.679 24.280 1.00 86.19 134 SER A C 1
ATOM 1104 O O . SER A 1 134 ? -1.442 20.688 25.010 1.00 86.19 134 SER A O 1
ATOM 1106 N N . GLU A 1 135 ? -1.185 22.900 24.736 1.00 88.56 135 GLU A N 1
ATOM 1107 C CA . GLU A 1 135 ? -0.849 23.189 26.138 1.00 88.56 135 GLU A CA 1
ATOM 1108 C C . GLU A 1 135 ? -2.021 22.869 27.081 1.00 88.56 135 GLU A C 1
ATOM 1110 O O . GLU A 1 135 ? -1.836 22.179 28.086 1.00 88.56 135 GLU A O 1
ATOM 1115 N N . GLN A 1 136 ? -3.244 23.273 26.718 1.00 91.19 136 GLN A N 1
ATOM 1116 C CA . GLN A 1 136 ? -4.465 22.937 27.464 1.00 91.19 136 GLN A CA 1
ATOM 1117 C C . GLN A 1 136 ? -4.685 21.420 27.572 1.00 91.19 136 GLN A C 1
ATOM 1119 O O . GLN A 1 136 ? -5.007 20.917 28.648 1.00 91.19 136 GLN A O 1
ATOM 1124 N N . LEU A 1 137 ? -4.471 20.670 26.487 1.00 86.56 137 LEU A N 1
ATOM 1125 C CA . LEU A 1 137 ? -4.623 19.211 26.485 1.00 86.56 137 LEU A CA 1
ATOM 1126 C C . LEU A 1 137 ? -3.568 18.517 27.369 1.00 86.56 137 LEU A C 1
ATOM 1128 O O . LEU A 1 137 ? -3.888 17.540 28.051 1.00 86.56 137 LEU A O 1
ATOM 1132 N N . SER A 1 138 ? -2.344 19.050 27.425 1.00 88.44 138 SER A N 1
ATOM 1133 C CA . SER A 1 138 ? -1.288 18.587 28.339 1.00 88.44 138 SER A CA 1
ATOM 1134 C C . SER A 1 138 ? -1.657 18.821 29.814 1.00 88.44 138 SER A C 1
ATOM 1136 O O . SER A 1 138 ? -1.524 17.919 30.649 1.00 88.44 138 SER A O 1
ATOM 1138 N N . ALA A 1 139 ? -2.216 19.995 30.133 1.00 88.62 139 ALA A N 1
ATOM 1139 C CA . ALA A 1 139 ? -2.694 20.315 31.478 1.00 88.62 139 ALA A CA 1
ATOM 1140 C C . ALA A 1 139 ? -3.833 19.377 31.927 1.00 88.62 139 ALA A C 1
ATOM 1142 O O . ALA A 1 139 ? -3.734 18.763 32.988 1.00 88.62 139 ALA A O 1
ATOM 1143 N N . ILE A 1 140 ? -4.855 19.181 31.083 1.00 90.06 140 ILE A N 1
ATOM 1144 C CA . ILE A 1 140 ? -5.987 18.269 31.350 1.00 90.06 140 ILE A CA 1
ATOM 1145 C C . ILE A 1 140 ? -5.512 16.816 31.531 1.00 90.06 140 ILE A C 1
ATOM 1147 O O . ILE A 1 140 ? -6.021 16.093 32.387 1.00 90.06 140 ILE A O 1
ATOM 1151 N N . THR A 1 141 ? -4.510 16.380 30.761 1.00 87.50 141 THR A N 1
ATOM 1152 C CA . THR A 1 141 ? -3.908 15.042 30.922 1.00 87.50 141 THR A CA 1
ATOM 1153 C C . THR A 1 141 ? -3.234 14.901 32.292 1.00 87.50 141 THR A C 1
ATOM 1155 O O . THR A 1 141 ? -3.476 13.927 33.002 1.00 87.50 141 THR A O 1
ATOM 1158 N N . THR A 1 142 ? -2.473 15.914 32.715 1.00 88.12 142 THR A N 1
ATOM 1159 C CA . THR A 1 142 ? -1.803 15.940 34.027 1.00 88.12 142 THR A CA 1
ATOM 1160 C C . THR A 1 142 ? -2.810 15.936 35.189 1.00 88.12 142 THR A C 1
ATOM 1162 O O . THR A 1 142 ? -2.621 15.236 36.185 1.00 88.12 142 THR A O 1
ATOM 1165 N N . GLU A 1 143 ? -3.911 16.682 35.060 1.00 91.75 143 GLU A N 1
ATOM 1166 C CA . GLU A 1 143 ? -4.997 16.713 36.046 1.00 91.75 143 GLU A CA 1
ATOM 1167 C C . GLU A 1 143 ? -5.707 15.355 36.163 1.00 91.75 143 GLU A C 1
ATOM 1169 O O . GLU A 1 143 ? -5.908 14.851 37.271 1.00 91.75 143 GLU A O 1
ATOM 1174 N N . LYS A 1 144 ? -6.009 14.710 35.029 1.00 90.69 144 LYS A N 1
ATOM 1175 C CA . LYS A 1 144 ? -6.597 13.364 34.980 1.00 90.69 144 LYS A CA 1
ATOM 1176 C C . LYS A 1 144 ? -5.734 12.328 35.707 1.00 90.69 144 LYS A C 1
ATOM 1178 O O . LYS A 1 144 ? -6.271 11.524 36.469 1.00 90.69 144 LYS A O 1
ATOM 1183 N N . ASP A 1 145 ? -4.419 12.341 35.500 1.00 87.06 145 ASP A N 1
ATOM 1184 C CA . ASP A 1 145 ? -3.511 11.371 36.125 1.00 87.06 145 ASP A CA 1
ATOM 1185 C C . ASP A 1 145 ? -3.381 11.596 37.646 1.00 87.06 145 ASP A C 1
ATOM 1187 O O . ASP A 1 145 ? -3.306 10.633 38.420 1.00 87.06 145 ASP A O 1
ATOM 1191 N N . SER A 1 146 ? -3.469 12.853 38.097 1.00 90.06 146 SER A N 1
ATOM 1192 C CA . SER A 1 146 ? -3.592 13.212 39.518 1.00 90.06 146 SER A CA 1
ATOM 1193 C C . SER A 1 146 ? -4.902 12.691 40.131 1.00 90.06 146 SER A C 1
ATOM 1195 O O . SER A 1 146 ? -4.886 11.992 41.147 1.00 90.06 146 SER A O 1
ATOM 1197 N N . LEU A 1 147 ? -6.045 12.932 39.476 1.00 88.62 147 LEU A N 1
ATOM 1198 C CA . LEU A 1 147 ? -7.357 12.438 39.918 1.00 88.62 147 LEU A CA 1
ATOM 1199 C C . LEU A 1 147 ? -7.417 10.903 39.975 1.00 88.62 147 LEU A C 1
ATOM 1201 O O . LEU A 1 147 ? -7.934 10.341 40.942 1.00 88.62 147 LEU A O 1
ATOM 1205 N N . ASN A 1 148 ? -6.839 10.215 38.987 1.00 87.88 148 ASN A N 1
ATOM 1206 C CA . ASN A 1 148 ? -6.741 8.755 38.970 1.00 87.88 148 ASN A CA 1
ATOM 1207 C C . ASN A 1 148 ? -5.878 8.220 40.130 1.00 87.88 148 ASN A C 1
ATOM 1209 O O . ASN A 1 148 ? -6.244 7.239 40.779 1.00 87.88 148 ASN A O 1
ATOM 1213 N N . SER A 1 149 ? -4.772 8.900 40.447 1.00 87.44 149 SER A N 1
ATOM 1214 C CA . SER A 1 149 ? -3.917 8.562 41.595 1.00 87.44 149 SER A CA 1
ATOM 1215 C C . SER A 1 149 ? -4.663 8.708 42.929 1.00 87.44 149 SER A C 1
ATOM 1217 O O . SER A 1 149 ? -4.598 7.817 43.780 1.00 87.44 149 SER A O 1
ATOM 1219 N N . ASN A 1 150 ? -5.447 9.780 43.085 1.00 90.56 150 ASN A N 1
ATOM 1220 C CA . ASN A 1 150 ? -6.289 10.002 44.265 1.00 90.56 150 ASN A CA 1
ATOM 1221 C C . ASN A 1 150 ? -7.381 8.924 44.400 1.00 90.56 150 ASN A C 1
ATOM 1223 O O . ASN A 1 150 ? -7.562 8.364 45.482 1.00 90.56 150 ASN A O 1
ATOM 1227 N N . TYR A 1 151 ? -8.054 8.567 43.300 1.00 89.56 151 TYR A N 1
ATOM 1228 C CA . TYR A 1 151 ? -9.061 7.499 43.275 1.00 89.56 151 TYR A CA 1
ATOM 1229 C C . TYR A 1 151 ? -8.494 6.139 43.725 1.00 89.56 151 TYR A C 1
ATOM 1231 O O . TYR A 1 151 ? -9.127 5.432 44.515 1.00 89.56 151 TYR A O 1
ATOM 1239 N N . ILE A 1 152 ? -7.279 5.792 43.284 1.00 85.94 152 ILE A N 1
ATOM 1240 C CA . ILE A 1 152 ? -6.579 4.575 43.721 1.00 85.94 152 ILE A CA 1
ATOM 1241 C C . ILE A 1 152 ? -6.296 4.618 45.233 1.00 85.94 152 ILE A C 1
ATOM 1243 O O . ILE A 1 152 ? -6.514 3.616 45.918 1.00 85.94 152 ILE A O 1
ATOM 1247 N N . SER A 1 153 ? -5.881 5.767 45.781 1.00 88.19 153 SER A N 1
ATOM 1248 C CA . SER A 1 153 ? -5.679 5.927 47.232 1.00 88.19 153 SER A CA 1
ATOM 1249 C C . SER A 1 153 ? -6.970 5.675 48.018 1.00 88.19 153 SER A C 1
ATOM 1251 O O . SER A 1 153 ? -6.987 4.839 48.924 1.00 88.19 153 SER A O 1
ATOM 1253 N N . SER A 1 154 ? -8.083 6.301 47.623 1.00 88.25 154 SER A N 1
ATOM 1254 C CA . SER A 1 154 ? -9.372 6.116 48.303 1.00 88.25 154 SER A CA 1
ATOM 1255 C C . SER A 1 154 ? -9.921 4.686 48.184 1.00 88.25 154 SER A C 1
ATOM 1257 O O . SER A 1 154 ? -10.538 4.192 49.126 1.00 88.25 154 SER A O 1
ATOM 1259 N N . GLN A 1 155 ? -9.666 3.963 47.085 1.00 84.75 155 GLN A N 1
ATOM 1260 C CA . GLN A 1 155 ? -10.018 2.535 46.992 1.00 84.75 155 GLN A CA 1
ATOM 1261 C C . GLN A 1 155 ? -9.202 1.657 47.956 1.00 84.75 155 GLN A C 1
ATOM 1263 O O . GLN A 1 155 ? -9.745 0.715 48.546 1.00 84.75 155 GLN A O 1
ATOM 1268 N N . ASN A 1 156 ? -7.924 1.978 48.178 1.00 86.44 156 ASN A N 1
ATOM 1269 C CA . ASN A 1 156 ? -7.096 1.291 49.173 1.00 86.44 156 ASN A CA 1
ATOM 1270 C C . ASN A 1 156 ? -7.594 1.569 50.605 1.00 86.44 156 ASN A C 1
ATOM 1272 O O . ASN A 1 156 ? -7.699 0.646 51.413 1.00 86.44 156 ASN A O 1
ATOM 1276 N N . GLU A 1 157 ? -7.988 2.809 50.908 1.00 90.06 157 GLU A N 1
ATOM 1277 C CA . GLU A 1 157 ? -8.609 3.185 52.188 1.00 90.06 157 GLU A CA 1
ATOM 1278 C C . GLU A 1 157 ? -9.939 2.450 52.422 1.00 90.06 157 GLU A C 1
ATOM 1280 O O . GLU A 1 157 ? -10.115 1.809 53.459 1.00 90.06 157 GLU A O 1
ATOM 1285 N N . ILE A 1 158 ? -10.843 2.440 51.435 1.00 83.88 158 ILE A N 1
ATOM 1286 C CA . ILE A 1 158 ? -12.108 1.684 51.480 1.00 83.88 158 ILE A CA 1
ATOM 1287 C C . ILE A 1 158 ? -11.854 0.187 51.720 1.00 83.88 158 ILE A C 1
ATOM 1289 O O . ILE A 1 158 ? -12.598 -0.462 52.461 1.00 83.88 158 ILE A O 1
ATOM 1293 N N . THR A 1 159 ? -10.805 -0.375 51.118 1.00 88.12 159 THR A N 1
ATOM 1294 C CA . THR A 1 159 ? -10.419 -1.782 51.303 1.00 88.12 159 THR A CA 1
ATOM 1295 C C . THR A 1 159 ? -9.918 -2.048 52.727 1.00 88.12 159 THR A C 1
ATOM 1297 O O . THR A 1 159 ? -10.356 -3.012 53.359 1.00 88.12 159 THR A O 1
ATOM 1300 N N . ASN A 1 160 ? -9.098 -1.152 53.283 1.00 87.81 160 ASN A N 1
ATOM 1301 C CA . ASN A 1 160 ? -8.652 -1.221 54.677 1.00 87.81 160 ASN A CA 1
ATOM 1302 C C . ASN A 1 160 ? -9.821 -1.099 55.671 1.00 87.81 160 ASN A C 1
ATOM 1304 O O . ASN A 1 160 ? -9.899 -1.880 56.622 1.00 87.81 160 ASN A O 1
ATOM 1308 N N . TYR A 1 161 ? -10.773 -0.187 55.442 1.00 92.38 161 TYR A N 1
ATOM 1309 C CA . TYR A 1 161 ? -11.956 -0.056 56.300 1.00 92.38 161 TYR A CA 1
ATOM 1310 C C . TYR A 1 161 ? -12.873 -1.287 56.232 1.00 92.38 161 TYR A C 1
ATOM 1312 O O . TYR A 1 161 ? -13.353 -1.743 57.270 1.00 92.38 161 TYR A O 1
ATOM 1320 N N . LYS A 1 162 ? -13.063 -1.898 55.052 1.00 86.25 162 LYS A N 1
ATOM 1321 C CA . LYS A 1 162 ? -13.786 -3.180 54.922 1.00 86.25 162 LYS A CA 1
ATOM 1322 C C . LYS A 1 162 ? -13.123 -4.296 55.738 1.00 86.25 162 LYS A C 1
ATOM 1324 O O . LYS A 1 162 ? -13.824 -5.044 56.418 1.00 86.25 162 LYS A O 1
ATOM 1329 N N . LEU A 1 163 ? -11.790 -4.381 55.722 1.00 86.25 163 LEU A N 1
ATOM 1330 C CA . LEU A 1 163 ? -11.040 -5.358 56.516 1.00 86.25 163 LEU A CA 1
ATOM 1331 C C . LEU A 1 163 ? -11.202 -5.115 58.029 1.00 86.25 163 LEU A C 1
ATOM 1333 O O . LEU A 1 163 ? -11.449 -6.058 58.781 1.00 86.25 163 LEU A O 1
ATOM 1337 N N . GLN A 1 164 ? -11.148 -3.856 58.478 1.00 88.44 164 GLN A N 1
ATOM 1338 C CA . GLN A 1 164 ? -11.411 -3.495 59.879 1.00 88.44 164 GLN A CA 1
ATOM 1339 C C . GLN A 1 164 ? -12.838 -3.865 60.316 1.00 88.44 164 GLN A C 1
ATOM 1341 O O . GLN A 1 164 ? -13.012 -4.457 61.381 1.00 88.44 164 GLN A O 1
ATOM 1346 N N . ILE A 1 165 ? -13.852 -3.586 59.488 1.00 83.25 165 ILE A N 1
ATOM 1347 C CA . ILE A 1 165 ? -15.253 -3.954 59.757 1.00 83.25 165 ILE A CA 1
ATOM 1348 C C . ILE A 1 165 ? -15.413 -5.478 59.848 1.00 83.25 165 ILE A C 1
ATOM 1350 O O . ILE A 1 165 ? -16.102 -5.961 60.748 1.00 83.25 165 ILE A O 1
ATOM 1354 N N . SER A 1 166 ? -14.745 -6.247 58.980 1.00 88.56 166 SER A N 1
ATOM 1355 C CA . SER A 1 166 ? -14.741 -7.715 59.049 1.00 88.56 166 SER A CA 1
ATOM 1356 C C . SER A 1 166 ? -14.180 -8.212 60.388 1.00 88.56 166 SER A C 1
ATOM 1358 O O . SER A 1 166 ? -14.830 -8.997 61.079 1.00 88.56 166 SER A O 1
ATOM 1360 N N . ASN A 1 167 ? -13.021 -7.691 60.803 1.00 86.19 167 ASN A N 1
ATOM 1361 C CA . ASN A 1 167 ? -12.374 -8.069 62.063 1.00 86.19 167 ASN A CA 1
ATOM 1362 C C . ASN A 1 167 ? -13.233 -7.711 63.291 1.00 86.19 167 ASN A C 1
ATOM 1364 O O . ASN A 1 167 ? -13.359 -8.515 64.214 1.00 86.19 167 ASN A O 1
ATOM 1368 N N . LEU A 1 168 ? -13.865 -6.531 63.298 1.00 90.12 168 LEU A N 1
ATOM 1369 C CA . LEU A 1 168 ? -14.781 -6.111 64.367 1.00 90.12 168 LEU A CA 1
ATOM 1370 C C . LEU A 1 168 ? -16.051 -6.975 64.412 1.00 90.12 168 LEU A C 1
ATOM 1372 O O . LEU A 1 168 ? -16.520 -7.325 65.493 1.00 90.12 168 LEU A O 1
ATOM 1376 N N . THR A 1 169 ? -16.579 -7.375 63.253 1.00 87.50 169 THR A N 1
ATOM 1377 C CA . THR A 1 169 ? -17.747 -8.268 63.160 1.00 87.50 169 THR A CA 1
ATOM 1378 C C . THR A 1 169 ? -17.441 -9.646 63.756 1.00 87.50 169 THR A C 1
ATOM 1380 O O . THR A 1 169 ? -18.264 -10.209 64.479 1.00 87.50 169 THR A O 1
ATOM 1383 N N . GLU A 1 170 ? -16.239 -10.180 63.519 1.00 89.00 170 GLU A N 1
ATOM 1384 C CA . GLU A 1 170 ? -15.803 -11.448 64.111 1.00 89.00 170 GLU A CA 1
ATOM 1385 C C . GLU A 1 170 ? -15.541 -11.337 65.624 1.00 89.00 170 GLU A C 1
ATOM 1387 O O . GLU A 1 170 ? -15.921 -12.233 66.380 1.00 89.00 170 GLU A O 1
ATOM 1392 N N . GLN A 1 171 ? -15.000 -10.210 66.103 1.00 88.88 171 GLN A N 1
ATOM 1393 C CA . GLN A 1 171 ? -14.887 -9.935 67.543 1.00 88.88 171 GLN A CA 1
ATOM 1394 C C . GLN A 1 171 ? -16.261 -9.891 68.232 1.00 88.88 171 GLN A C 1
ATOM 1396 O O . GLN A 1 171 ? -16.443 -10.543 69.260 1.00 88.88 171 GLN A O 1
ATOM 1401 N N . ILE A 1 172 ? -17.249 -9.201 67.646 1.00 85.62 172 ILE A N 1
ATOM 1402 C CA . ILE A 1 172 ? -18.629 -9.157 68.163 1.00 85.62 172 ILE A CA 1
ATOM 1403 C C . ILE A 1 172 ? -19.229 -10.567 68.225 1.00 85.62 172 ILE A C 1
ATOM 1405 O O . ILE A 1 172 ? -19.754 -10.966 69.262 1.00 85.62 172 ILE A O 1
ATOM 1409 N N . LYS A 1 173 ? -19.089 -11.361 67.156 1.00 89.44 173 LYS A N 1
ATOM 1410 C CA . LYS A 1 173 ? -19.557 -12.757 67.104 1.00 89.44 173 LYS A CA 1
ATOM 1411 C C . LYS A 1 173 ? -18.939 -13.625 68.209 1.00 89.44 173 LYS A C 1
ATOM 1413 O O . LYS A 1 173 ? -19.631 -14.460 68.789 1.00 89.44 173 LYS A O 1
ATOM 1418 N N . ASN A 1 174 ? -17.659 -13.429 68.523 1.00 88.00 174 ASN A N 1
ATOM 1419 C CA . ASN A 1 174 ? -16.983 -14.167 69.592 1.00 88.00 174 ASN A CA 1
ATOM 1420 C C . ASN A 1 174 ? -17.482 -13.760 70.990 1.00 88.00 174 ASN A C 1
ATOM 1422 O O . ASN A 1 174 ? -17.731 -14.638 71.814 1.00 88.00 174 ASN A O 1
ATOM 1426 N N . LEU A 1 175 ? -17.727 -12.468 71.229 1.00 89.62 175 LEU A N 1
ATOM 1427 C CA . LEU A 1 175 ? -18.341 -11.977 72.472 1.00 89.62 175 LEU A CA 1
ATOM 1428 C C . LEU A 1 175 ? -19.793 -12.466 72.639 1.00 89.62 175 LEU A C 1
ATOM 1430 O O . LEU A 1 175 ? -20.203 -12.824 73.741 1.00 89.62 175 LEU A O 1
ATOM 1434 N N . GLU A 1 176 ? -20.563 -12.546 71.550 1.00 86.31 176 GLU A N 1
ATOM 1435 C CA . GLU A 1 176 ? -21.926 -13.099 71.550 1.00 86.31 176 GLU A CA 1
ATOM 1436 C C . GLU A 1 176 ? -21.923 -14.597 71.927 1.00 86.31 176 GLU A C 1
ATOM 1438 O O . GLU A 1 176 ? -22.729 -15.041 72.747 1.00 86.31 176 GLU A O 1
ATOM 1443 N N . ASN A 1 177 ? -20.963 -15.372 71.402 1.00 85.94 177 ASN A N 1
ATOM 1444 C CA . ASN A 1 177 ? -20.759 -16.775 71.782 1.00 85.94 177 ASN A CA 1
ATOM 1445 C C . ASN A 1 177 ? -20.374 -16.925 73.266 1.00 85.94 177 ASN A C 1
ATOM 1447 O O . ASN A 1 177 ? -20.881 -17.821 73.946 1.00 85.94 177 ASN A O 1
ATOM 1451 N N . GLU A 1 178 ? -19.500 -16.056 73.783 1.00 88.50 178 GLU A N 1
ATOM 1452 C CA . GLU A 1 178 ? -19.095 -16.078 75.192 1.00 88.50 178 GLU A CA 1
ATOM 1453 C C . GLU A 1 178 ? -20.280 -15.769 76.119 1.00 88.50 178 GLU A C 1
ATOM 1455 O O . GLU A 1 178 ? -20.550 -16.525 77.052 1.00 88.50 178 GLU A O 1
ATOM 1460 N N . LYS A 1 179 ? -21.063 -14.734 75.799 1.00 86.31 179 LYS A N 1
ATOM 1461 C CA . LYS A 1 179 ? -22.324 -14.383 76.471 1.00 86.31 179 LYS A CA 1
ATOM 1462 C C . LYS A 1 179 ? -23.312 -15.557 76.504 1.00 86.31 179 LYS A C 1
ATOM 1464 O O . LYS A 1 179 ? -23.887 -15.834 77.555 1.00 86.31 179 LYS A O 1
ATOM 1469 N N . VAL A 1 180 ? -23.478 -16.295 75.402 1.00 87.81 180 VAL A N 1
ATOM 1470 C CA . VAL A 1 180 ? -24.323 -17.509 75.359 1.00 87.81 180 VAL A CA 1
ATOM 1471 C C . VAL A 1 180 ? -23.765 -18.636 76.244 1.00 87.81 180 VAL A C 1
ATOM 1473 O O . VAL A 1 180 ? -24.539 -19.387 76.839 1.00 87.81 180 VAL A O 1
ATOM 1476 N N . SER A 1 181 ? -22.442 -18.756 76.372 1.00 85.56 181 SER A N 1
ATOM 1477 C CA . SER A 1 181 ? -21.803 -19.707 77.293 1.00 85.56 181 SER A CA 1
ATOM 1478 C C . SER A 1 181 ? -22.045 -19.329 78.763 1.00 85.56 181 SER A C 1
ATOM 1480 O O . SER A 1 181 ? -22.487 -20.158 79.561 1.00 85.56 181 SER A O 1
ATOM 1482 N N . GLN A 1 182 ? -21.844 -18.053 79.109 1.00 86.88 182 GLN A N 1
ATOM 1483 C CA . GLN A 1 182 ? -22.087 -17.518 80.453 1.00 86.88 182 GLN A CA 1
ATOM 1484 C C . GLN A 1 182 ? -23.569 -17.655 80.858 1.00 86.88 182 GLN A C 1
ATOM 1486 O O . GLN A 1 182 ? -23.860 -18.104 81.966 1.00 86.88 182 GLN A O 1
ATOM 1491 N N . GLN A 1 183 ? -24.504 -17.377 79.942 1.00 87.44 183 GLN A N 1
ATOM 1492 C CA . GLN A 1 183 ? -25.948 -17.534 80.155 1.00 87.44 183 GLN A CA 1
ATOM 1493 C C . GLN A 1 183 ? -26.339 -18.976 80.536 1.00 87.44 183 GLN A C 1
ATOM 1495 O O . GLN A 1 183 ? -27.043 -19.181 81.524 1.00 87.44 183 GLN A O 1
ATOM 1500 N N . LYS A 1 184 ? -25.813 -19.990 79.834 1.00 87.00 184 LYS A N 1
ATOM 1501 C CA . LYS A 1 184 ? -26.043 -21.412 80.173 1.00 87.00 184 LYS A CA 1
ATOM 1502 C C . LYS A 1 184 ? -25.495 -21.794 81.551 1.00 87.00 184 LYS A C 1
ATOM 1504 O O . LYS A 1 184 ? -26.058 -22.650 82.234 1.00 87.00 184 LYS A O 1
ATOM 1509 N N . SER A 1 185 ? -24.401 -21.160 81.975 1.00 83.50 185 SER A N 1
ATOM 1510 C CA . SER A 1 185 ? -23.841 -21.343 83.318 1.00 83.50 185 SER A CA 1
ATOM 1511 C C . SER A 1 185 ? -24.782 -20.786 84.397 1.00 83.50 185 SER A C 1
ATOM 1513 O O . SER A 1 185 ? -25.044 -21.454 85.398 1.00 83.50 185 SER A O 1
ATOM 1515 N N . ILE A 1 186 ? -25.384 -19.614 84.157 1.00 82.00 186 ILE A N 1
ATOM 1516 C CA . ILE A 1 186 ? -26.406 -19.019 85.036 1.00 82.00 186 ILE A CA 1
ATOM 1517 C C . ILE A 1 186 ? -27.649 -19.920 85.124 1.00 82.00 186 ILE A C 1
ATOM 1519 O O . ILE A 1 186 ? -28.128 -20.190 86.224 1.00 82.00 186 ILE A O 1
ATOM 1523 N N . GLU A 1 187 ? -28.140 -20.436 83.996 1.00 85.75 187 GLU A N 1
ATOM 1524 C CA . GLU A 1 187 ? -29.280 -21.369 83.945 1.00 85.75 187 GLU A CA 1
ATOM 1525 C C . GLU A 1 187 ? -28.999 -22.665 84.727 1.00 85.75 187 GLU A C 1
ATOM 1527 O O . GLU A 1 187 ? -29.845 -23.130 85.493 1.00 85.75 187 GLU A O 1
ATOM 1532 N N . SER A 1 188 ? -27.778 -23.200 84.622 1.00 83.69 188 SER A N 1
ATOM 1533 C CA . SER A 1 188 ? -27.338 -24.381 85.383 1.00 83.69 188 SER A CA 1
ATOM 1534 C C . SER A 1 188 ? -27.312 -24.116 86.898 1.00 83.69 188 SER A C 1
ATOM 1536 O O . SER A 1 188 ? -27.751 -24.950 87.691 1.00 83.69 188 SER A O 1
ATOM 1538 N N . LEU A 1 189 ? -26.855 -22.930 87.319 1.00 81.12 189 LEU A N 1
ATOM 1539 C CA . LEU A 1 189 ? -26.873 -22.505 88.725 1.00 81.12 189 LEU A CA 1
ATOM 1540 C C . LEU A 1 189 ? -28.301 -22.271 89.251 1.00 81.12 189 LEU A C 1
ATOM 1542 O O . LEU A 1 189 ? -28.574 -22.535 90.424 1.00 81.12 189 LEU A O 1
ATOM 1546 N N . GLN A 1 190 ? -29.227 -21.816 88.401 1.00 81.19 190 GLN A N 1
ATOM 1547 C CA . GLN A 1 190 ? -30.646 -21.688 88.747 1.00 81.19 190 GLN A CA 1
ATOM 1548 C C . GLN A 1 190 ? -31.313 -23.058 88.940 1.00 81.19 190 GLN A C 1
ATOM 1550 O O . GLN A 1 190 ? -32.020 -23.243 89.931 1.00 81.19 190 GLN A O 1
ATOM 1555 N N . GLN A 1 191 ? -31.033 -24.038 88.073 1.00 81.94 191 GLN A N 1
ATOM 1556 C CA . GLN A 1 191 ? -31.511 -25.416 88.251 1.00 81.94 191 GLN A CA 1
ATOM 1557 C C . GLN A 1 191 ? -30.984 -26.034 89.552 1.00 81.94 191 GLN A C 1
ATOM 1559 O O . GLN A 1 191 ? -31.776 -26.522 90.357 1.00 81.94 191 GLN A O 1
ATOM 1564 N N . PHE A 1 192 ? -29.680 -25.917 89.826 1.00 81.00 192 PHE A N 1
ATOM 1565 C CA . PHE A 1 192 ? -29.085 -26.400 91.078 1.00 81.00 192 PHE A CA 1
ATOM 1566 C C . PHE A 1 192 ? -29.723 -25.755 92.324 1.00 81.00 192 PHE A C 1
ATOM 1568 O O . PHE A 1 192 ? -29.979 -26.432 93.322 1.00 81.00 192 PHE A O 1
ATOM 1575 N N . LYS A 1 193 ? -30.046 -24.454 92.264 1.00 78.75 193 LYS A N 1
ATOM 1576 C CA . LYS A 1 193 ? -30.786 -23.759 93.329 1.00 78.75 193 LYS A CA 1
ATOM 1577 C C . LYS A 1 193 ? -32.188 -24.345 93.527 1.00 78.75 193 LYS A C 1
ATOM 1579 O O . LYS A 1 193 ? -32.588 -24.559 94.670 1.00 78.75 193 LYS A O 1
ATOM 1584 N N . GLU A 1 194 ? -32.932 -24.612 92.454 1.00 81.06 194 GLU A N 1
ATOM 1585 C CA . GLU A 1 194 ? -34.254 -25.241 92.558 1.00 81.06 194 GLU A CA 1
ATOM 1586 C C . GLU A 1 194 ? -34.194 -26.666 93.118 1.00 81.06 194 GLU A C 1
ATOM 1588 O O . GLU A 1 194 ? -35.057 -27.042 93.909 1.00 81.06 194 GLU A O 1
ATOM 1593 N N . GLU A 1 195 ? -33.204 -27.467 92.723 1.00 78.69 195 GLU A N 1
ATOM 1594 C CA . GLU A 1 195 ? -33.011 -28.826 93.239 1.00 78.69 195 GLU A CA 1
ATOM 1595 C C . GLU A 1 195 ? -32.673 -28.813 94.732 1.00 78.69 195 GLU A C 1
ATOM 1597 O O . GLU A 1 195 ? -33.318 -29.515 95.514 1.00 78.69 195 GLU A O 1
ATOM 1602 N N . ALA A 1 196 ? -31.753 -27.940 95.155 1.00 71.38 196 ALA A N 1
ATOM 1603 C CA . ALA A 1 196 ? -31.456 -27.720 96.567 1.00 71.38 196 ALA A CA 1
ATOM 1604 C C . ALA A 1 196 ? -32.703 -27.260 97.347 1.00 71.38 196 ALA A C 1
ATOM 1606 O O . ALA A 1 196 ? -32.965 -27.759 98.439 1.00 71.38 196 ALA A O 1
ATOM 1607 N N . GLN A 1 197 ? -33.516 -26.365 96.775 1.00 70.12 197 GLN A N 1
ATOM 1608 C CA . GLN A 1 197 ? -34.742 -25.861 97.399 1.00 70.12 197 GLN A CA 1
ATOM 1609 C C . GLN A 1 197 ? -35.864 -26.919 97.464 1.00 70.12 197 GLN A C 1
ATOM 1611 O O . GLN A 1 197 ? -36.626 -26.930 98.431 1.00 70.12 197 GLN A O 1
ATOM 1616 N N . LYS A 1 198 ? -35.940 -27.844 96.497 1.00 72.12 198 LYS A N 1
ATOM 1617 C CA . LYS A 1 198 ? -36.835 -29.020 96.530 1.00 72.12 198 LYS A CA 1
ATOM 1618 C C . LYS A 1 198 ? -36.377 -30.035 97.583 1.00 72.12 198 LYS A C 1
ATOM 1620 O O . LYS A 1 198 ? -37.201 -30.505 98.364 1.00 72.12 198 LYS A O 1
ATOM 1625 N N . ALA A 1 199 ? -35.073 -30.307 97.689 1.00 62.72 199 ALA A N 1
ATOM 1626 C CA . ALA A 1 199 ? -34.517 -31.146 98.757 1.00 62.72 199 ALA A CA 1
ATOM 1627 C C . ALA A 1 199 ? -34.812 -30.565 100.157 1.00 62.72 199 ALA A C 1
ATOM 1629 O O . ALA A 1 199 ? -35.168 -31.304 101.077 1.00 62.72 199 ALA A O 1
ATOM 1630 N N . LEU A 1 200 ? -34.769 -29.235 100.295 1.00 49.50 200 LEU A N 1
ATOM 1631 C CA . LEU A 1 200 ? -35.081 -28.502 101.530 1.00 49.50 200 LEU A CA 1
ATOM 1632 C C . LEU A 1 200 ? -36.535 -28.685 102.008 1.00 49.50 200 LEU A C 1
ATOM 1634 O O . LEU A 1 200 ? -36.805 -28.552 103.196 1.00 49.50 200 LEU A O 1
ATOM 1638 N N . GLN A 1 201 ? -37.466 -29.046 101.116 1.00 57.81 201 GLN A N 1
ATOM 1639 C CA . GLN A 1 201 ? -38.854 -29.378 101.474 1.00 57.81 201 GLN A CA 1
ATOM 1640 C C . GLN A 1 201 ? -39.036 -30.829 101.959 1.00 57.81 201 GLN A C 1
ATOM 1642 O O . GLN A 1 201 ? -40.142 -31.202 102.344 1.00 57.81 201 GLN A O 1
ATOM 1647 N N . SER A 1 202 ? -37.980 -31.653 101.945 1.00 50.88 202 SER A N 1
ATOM 1648 C CA . SER A 1 202 ? -38.058 -33.101 102.210 1.00 50.88 202 SER A CA 1
ATOM 1649 C C . SER A 1 202 ? -37.334 -33.586 103.476 1.00 50.88 202 SER A C 1
ATOM 1651 O O . SER A 1 202 ? -37.434 -34.764 103.811 1.00 50.88 202 SER A O 1
ATOM 1653 N N . SER A 1 203 ? -36.634 -32.704 104.204 1.00 42.53 203 SER A N 1
ATOM 1654 C CA . SER A 1 203 ? -35.906 -33.050 105.435 1.00 42.53 203 SER A CA 1
ATOM 1655 C C . SER A 1 203 ? -36.212 -32.070 106.572 1.00 42.53 203 SER A C 1
ATOM 1657 O O . SER A 1 203 ? -36.035 -30.863 106.424 1.00 42.53 203 SER A O 1
ATOM 1659 N N . GLY A 1 204 ? -36.682 -32.588 107.713 1.00 45.06 204 GLY A N 1
ATOM 1660 C CA . GLY A 1 204 ? -37.170 -31.777 108.839 1.00 45.06 204 GLY A CA 1
ATOM 1661 C C . GLY A 1 204 ? -36.108 -31.295 109.837 1.00 45.06 204 GLY A C 1
ATOM 1662 O O . GLY A 1 204 ? -36.410 -30.450 110.676 1.00 45.06 204 GLY A O 1
ATOM 1663 N N . GLU A 1 205 ? -34.874 -31.802 109.769 1.00 48.12 205 GLU A N 1
ATOM 1664 C CA . GLU A 1 205 ? -33.861 -31.629 110.824 1.00 48.12 205 GLU A CA 1
ATOM 1665 C C . GLU A 1 205 ? -32.596 -30.925 110.299 1.00 48.12 205 GLU A C 1
ATOM 1667 O O . GLU A 1 205 ? -31.560 -31.542 110.068 1.00 48.12 205 GLU A O 1
ATOM 1672 N N . GLY A 1 206 ? -32.681 -29.602 110.097 1.00 49.47 206 GLY A N 1
ATOM 1673 C CA . GLY A 1 206 ? -31.570 -28.795 109.554 1.00 49.47 206 GLY A CA 1
ATOM 1674 C C . GLY A 1 206 ? -31.409 -27.376 110.118 1.00 49.47 206 GLY A C 1
ATOM 1675 O O . GLY A 1 206 ? -30.557 -26.623 109.646 1.00 49.47 206 GLY A O 1
ATOM 1676 N N . GLN A 1 207 ? -32.203 -26.981 111.122 1.00 48.81 207 GLN A N 1
ATOM 1677 C CA . GLN A 1 207 ? -32.395 -25.569 111.508 1.00 48.81 207 GLN A CA 1
ATOM 1678 C C . GLN A 1 207 ? -31.108 -24.787 111.850 1.00 48.81 207 GLN A C 1
ATOM 1680 O O . GLN A 1 207 ? -31.052 -23.590 111.586 1.00 48.81 207 GLN A O 1
ATOM 1685 N N . SER A 1 208 ? -30.056 -25.434 112.363 1.00 49.84 208 SER A N 1
ATOM 1686 C CA . SER A 1 208 ? -28.788 -24.757 112.698 1.00 49.84 208 SER A CA 1
ATOM 1687 C C . SER A 1 208 ? -27.940 -24.389 111.465 1.00 49.84 208 SER A C 1
ATOM 1689 O O . SER A 1 208 ? -27.408 -23.283 111.384 1.00 49.84 208 SER A O 1
ATOM 1691 N N . GLN A 1 209 ? -27.867 -25.259 110.448 1.00 52.91 209 GLN A N 1
ATOM 1692 C CA . GLN A 1 209 ? -27.211 -24.909 109.176 1.00 52.91 209 GLN A CA 1
ATOM 1693 C C . GLN A 1 209 ? -28.049 -23.921 108.356 1.00 52.91 209 GLN A C 1
ATOM 1695 O O . GLN A 1 209 ? -27.486 -23.079 107.657 1.00 52.91 209 GLN A O 1
ATOM 1700 N N . ILE A 1 210 ? -29.380 -23.981 108.482 1.00 51.94 210 ILE A N 1
ATOM 1701 C CA . ILE A 1 210 ? -30.302 -23.057 107.812 1.00 51.94 210 ILE A CA 1
ATOM 1702 C C . ILE A 1 210 ? -30.050 -21.602 108.236 1.00 51.94 210 ILE A C 1
ATOM 1704 O O . ILE A 1 210 ? -30.077 -20.738 107.370 1.00 51.94 210 ILE A O 1
ATOM 1708 N N . VAL A 1 211 ? -29.724 -21.308 109.503 1.00 58.25 211 VAL A N 1
ATOM 1709 C CA . VAL A 1 211 ? -29.406 -19.926 109.931 1.00 58.25 211 VAL A CA 1
ATOM 1710 C C . VAL A 1 211 ? -28.174 -19.374 109.201 1.00 58.25 211 VAL A C 1
ATOM 1712 O O . VAL A 1 211 ? -28.267 -18.315 108.588 1.00 58.25 211 VAL A O 1
ATOM 1715 N N . MET A 1 212 ? -27.0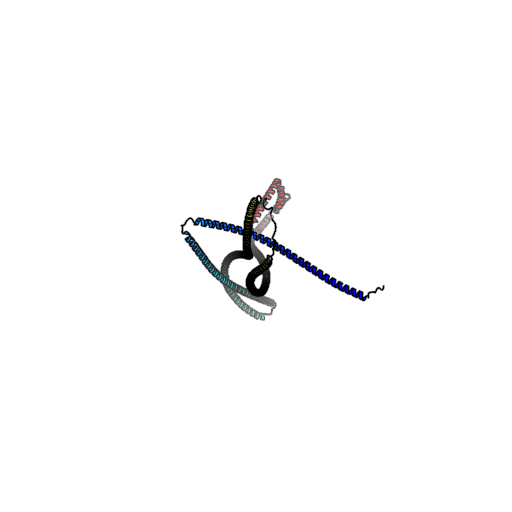59 -20.114 109.159 1.00 58.88 212 MET A N 1
ATOM 1716 C CA . MET A 1 212 ? -25.860 -19.683 108.416 1.00 58.88 212 MET A CA 1
ATOM 1717 C C . MET A 1 212 ? -26.097 -19.592 106.899 1.00 58.88 212 MET A C 1
ATOM 1719 O O . MET A 1 212 ? -25.498 -18.754 106.223 1.00 58.88 212 MET A O 1
ATOM 1723 N N . GLN A 1 213 ? -26.961 -20.443 106.335 1.00 60.06 213 GLN A N 1
ATOM 1724 C CA . GLN A 1 213 ? -27.332 -20.344 104.921 1.00 60.06 213 GLN A CA 1
ATOM 1725 C C . GLN A 1 213 ? -28.266 -19.160 104.643 1.00 60.06 213 GLN A C 1
ATOM 1727 O O . GLN A 1 213 ? -28.130 -18.546 103.590 1.00 60.06 213 GLN A O 1
ATOM 1732 N N . LEU A 1 214 ? -29.145 -18.784 105.577 1.00 62.38 214 LEU A N 1
ATOM 1733 C CA . LEU A 1 214 ? -29.966 -17.574 105.484 1.00 62.38 214 LEU A CA 1
ATOM 1734 C C . LEU A 1 214 ? -29.110 -16.306 105.593 1.00 62.38 214 LEU A C 1
ATOM 1736 O O . LEU A 1 214 ? -29.243 -15.439 104.739 1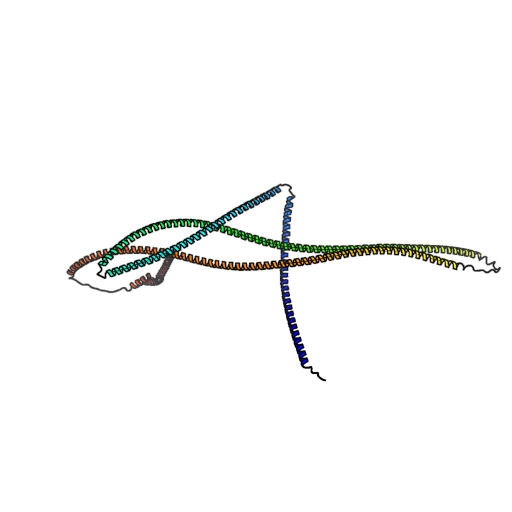.00 62.38 214 LEU A O 1
ATOM 1740 N N . GLU A 1 215 ? -28.155 -16.231 106.525 1.00 68.81 215 GLU A N 1
ATOM 1741 C CA . GLU A 1 215 ? -27.186 -15.120 106.568 1.00 68.81 215 GLU A CA 1
ATOM 1742 C C . GLU A 1 215 ? -26.379 -15.010 105.264 1.00 68.81 215 GLU A C 1
ATOM 1744 O O . GLU A 1 215 ? -26.128 -13.910 104.769 1.00 68.81 215 GLU A O 1
ATOM 1749 N N . LYS A 1 216 ? -26.008 -16.147 104.658 1.00 72.56 216 LYS A N 1
ATOM 1750 C CA . LYS A 1 216 ? -25.328 -16.158 103.356 1.00 72.56 216 LYS A CA 1
ATOM 1751 C C . LYS A 1 216 ? -26.255 -15.785 102.194 1.00 72.56 216 LYS A C 1
ATOM 1753 O O . LYS A 1 216 ? -25.795 -15.171 101.235 1.00 72.56 216 LYS A O 1
ATOM 1758 N N . ILE A 1 217 ? -27.547 -16.103 102.272 1.00 68.69 217 ILE A N 1
ATOM 1759 C CA . ILE A 1 217 ? -28.565 -15.639 101.320 1.00 68.69 217 ILE A CA 1
ATOM 1760 C C . ILE A 1 217 ? -28.768 -14.126 101.449 1.00 68.69 217 ILE A C 1
ATOM 1762 O O . ILE A 1 217 ? -28.825 -13.463 100.421 1.00 68.69 217 ILE A O 1
ATOM 1766 N N . ASP A 1 218 ? -28.797 -13.563 102.657 1.00 70.88 218 ASP A N 1
ATOM 1767 C CA . ASP A 1 218 ? -28.884 -12.114 102.877 1.00 70.88 218 ASP A CA 1
ATOM 1768 C C . ASP A 1 218 ? -27.630 -11.387 102.368 1.00 70.88 218 ASP A C 1
ATOM 1770 O O . ASP A 1 218 ? -27.741 -10.345 101.718 1.00 70.88 218 ASP A O 1
ATOM 1774 N N . GLN A 1 219 ? -26.434 -11.953 102.577 1.00 73.38 219 GLN A N 1
ATOM 1775 C CA . GLN A 1 219 ? -25.199 -11.447 101.963 1.00 73.38 219 GLN A CA 1
ATOM 1776 C C . GLN A 1 219 ? -25.287 -11.462 100.431 1.00 73.38 219 GLN A C 1
ATOM 1778 O O . GLN A 1 219 ? -25.049 -10.431 99.806 1.00 73.38 219 GLN A O 1
ATOM 1783 N N . LEU A 1 220 ? -25.705 -12.582 99.830 1.00 74.75 220 LEU A N 1
ATOM 1784 C CA . LEU A 1 220 ? -25.880 -12.703 98.378 1.00 74.75 220 LEU A CA 1
ATOM 1785 C C . LEU A 1 220 ? -26.986 -11.784 97.836 1.00 74.75 220 LEU A C 1
ATOM 1787 O O . LEU A 1 220 ? -26.833 -11.244 96.749 1.00 74.75 220 LEU A O 1
ATOM 1791 N N . GLN A 1 221 ? -28.076 -11.542 98.571 1.00 73.38 221 GLN A N 1
ATOM 1792 C CA . GLN A 1 221 ? -29.100 -10.559 98.188 1.00 73.38 221 GLN A CA 1
ATOM 1793 C C . GLN A 1 221 ? -28.546 -9.132 98.210 1.00 73.38 221 GLN A C 1
ATOM 1795 O O . GLN A 1 221 ? -28.860 -8.337 97.326 1.00 73.38 221 GLN A O 1
ATOM 1800 N N . LYS A 1 222 ? -27.683 -8.809 99.177 1.00 76.62 222 LYS A N 1
ATOM 1801 C CA . LYS A 1 222 ? -26.991 -7.516 99.252 1.00 76.62 222 LYS A CA 1
ATOM 1802 C C . LYS A 1 222 ? -25.988 -7.344 98.108 1.00 76.62 222 LYS A C 1
ATOM 1804 O O . LYS A 1 222 ? -25.895 -6.265 97.531 1.00 76.62 222 LYS A O 1
ATOM 1809 N N . GLU A 1 223 ? -25.293 -8.417 97.744 1.00 76.12 223 GLU A N 1
ATOM 1810 C CA . GLU A 1 223 ? -24.375 -8.472 96.604 1.00 76.12 223 GLU A CA 1
ATOM 1811 C C . GLU A 1 223 ? -25.131 -8.360 95.264 1.00 76.12 223 GLU A C 1
ATOM 1813 O O . GLU A 1 223 ? -24.724 -7.591 94.398 1.00 76.12 223 GLU A O 1
ATOM 1818 N N . ILE A 1 224 ? -26.295 -9.012 95.134 1.00 73.81 224 ILE A N 1
ATOM 1819 C CA . ILE A 1 224 ? -27.232 -8.859 94.007 1.00 73.81 224 ILE A CA 1
ATOM 1820 C C . ILE A 1 224 ? -27.791 -7.432 93.934 1.00 73.81 224 ILE A C 1
ATOM 1822 O O . ILE A 1 224 ? -27.894 -6.891 92.839 1.00 73.81 224 ILE A O 1
ATOM 1826 N N . SER A 1 225 ? -28.112 -6.790 95.063 1.00 78.19 225 SER A N 1
ATOM 1827 C CA . SER A 1 225 ? -28.542 -5.384 95.077 1.00 78.19 225 SER A CA 1
ATOM 1828 C C . SER A 1 225 ? -27.446 -4.473 94.526 1.00 78.19 225 SER A C 1
ATOM 1830 O O . SER A 1 225 ? -27.712 -3.691 93.624 1.00 78.19 225 SER A O 1
ATOM 1832 N N . LEU A 1 226 ? -26.202 -4.633 94.990 1.00 77.50 226 LEU A N 1
ATOM 1833 C CA . LEU A 1 226 ? -25.056 -3.860 94.500 1.00 77.50 226 LEU A CA 1
ATOM 1834 C C . LEU A 1 226 ? -24.722 -4.163 93.028 1.00 77.50 226 LEU A C 1
ATOM 1836 O O . LEU A 1 226 ? -24.305 -3.266 92.296 1.00 77.50 226 LEU A O 1
ATOM 1840 N N . LEU A 1 227 ? -24.924 -5.404 92.576 1.00 74.50 227 LEU A N 1
ATOM 1841 C CA . LEU A 1 227 ? -24.801 -5.791 91.168 1.00 74.50 227 LEU A CA 1
ATOM 1842 C C . LEU A 1 227 ? -25.912 -5.193 90.300 1.00 74.50 227 LEU A C 1
ATOM 1844 O O . LEU A 1 227 ? -25.616 -4.783 89.184 1.00 74.50 227 LEU A O 1
ATOM 1848 N N . ASN A 1 228 ? -27.145 -5.087 90.802 1.00 74.38 228 ASN A N 1
ATOM 1849 C CA . ASN A 1 228 ? -28.254 -4.430 90.107 1.00 74.38 228 ASN A CA 1
ATOM 1850 C C . ASN A 1 228 ? -28.062 -2.907 90.061 1.00 74.38 228 ASN A C 1
ATOM 1852 O O . ASN A 1 228 ? -28.165 -2.326 88.986 1.00 74.38 228 ASN A O 1
ATOM 1856 N N . ASP A 1 229 ? -27.677 -2.273 91.174 1.00 76.69 229 ASP A N 1
ATOM 1857 C CA . ASP A 1 229 ? -27.325 -0.845 91.225 1.00 76.69 229 ASP A CA 1
ATOM 1858 C C . ASP A 1 229 ? -26.184 -0.525 90.242 1.00 76.69 229 ASP A C 1
ATOM 1860 O O . ASP A 1 229 ? -26.204 0.496 89.548 1.00 76.69 229 ASP A O 1
ATOM 1864 N N . LYS A 1 230 ? -25.189 -1.421 90.139 1.00 83.75 230 LYS A N 1
ATOM 1865 C CA . LYS A 1 230 ? -24.133 -1.336 89.124 1.00 83.75 230 LYS A CA 1
ATOM 1866 C C . LYS A 1 230 ? -24.683 -1.568 87.716 1.00 83.75 230 LYS A C 1
ATOM 1868 O O . LYS A 1 230 ? -24.337 -0.807 86.823 1.00 83.75 230 LYS A O 1
ATOM 1873 N N . TYR A 1 231 ? -25.533 -2.569 87.503 1.00 74.00 231 TYR A N 1
ATOM 1874 C CA . TYR A 1 231 ? -26.101 -2.898 86.194 1.00 74.00 231 TYR A CA 1
ATOM 1875 C C . TYR A 1 231 ? -26.972 -1.770 85.633 1.00 74.00 231 TYR A C 1
ATOM 1877 O O . TYR A 1 231 ? -26.848 -1.447 84.454 1.00 74.00 231 TYR A O 1
ATOM 1885 N N . ASP A 1 232 ? -27.800 -1.118 86.450 1.00 76.75 232 ASP A N 1
ATOM 1886 C CA . ASP A 1 232 ? -28.603 0.037 86.033 1.00 76.75 232 ASP A CA 1
ATOM 1887 C C . ASP A 1 232 ? -27.726 1.260 85.727 1.00 76.75 232 ASP A C 1
ATOM 1889 O O . ASP A 1 232 ? -28.004 2.021 84.792 1.00 76.75 232 ASP A O 1
ATOM 1893 N N . LYS A 1 233 ? -26.617 1.426 86.457 1.00 80.44 233 LYS A N 1
ATOM 1894 C CA . LYS A 1 233 ? -25.623 2.479 86.216 1.00 80.44 233 LYS A CA 1
ATOM 1895 C C . LYS A 1 233 ? -24.812 2.236 84.938 1.00 80.44 233 LYS A C 1
ATOM 1897 O O . LYS A 1 233 ? -24.702 3.133 84.107 1.00 80.44 233 LYS A O 1
ATOM 1902 N N . ASP A 1 234 ? -24.335 1.012 84.732 1.00 78.06 234 ASP A N 1
ATOM 1903 C CA . ASP A 1 234 ? -23.671 0.576 83.503 1.00 78.06 234 ASP A CA 1
ATOM 1904 C C . ASP A 1 234 ? -24.654 0.665 82.315 1.00 78.06 234 ASP A C 1
ATOM 1906 O O . ASP A 1 234 ? -24.297 1.153 81.248 1.00 78.06 234 ASP A O 1
ATOM 1910 N N . THR A 1 235 ? -25.930 0.308 82.502 1.00 75.44 235 THR A N 1
ATOM 1911 C CA . THR A 1 235 ? -26.990 0.410 81.479 1.00 75.44 235 THR A CA 1
ATOM 1912 C C . THR A 1 235 ? -27.341 1.859 81.136 1.00 75.44 235 THR A C 1
ATOM 1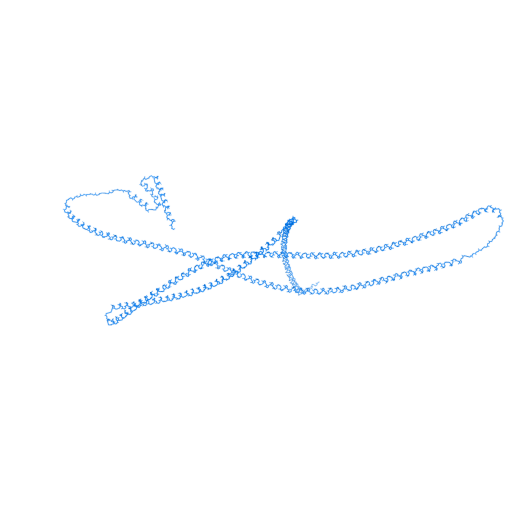914 O O . THR A 1 235 ? -27.594 2.169 79.970 1.00 75.44 235 THR A O 1
ATOM 1917 N N . THR A 1 236 ? -27.362 2.773 82.110 1.00 78.44 236 THR A N 1
ATOM 1918 C CA . THR A 1 236 ? -27.575 4.206 81.840 1.00 78.44 236 THR A CA 1
ATOM 1919 C C . THR A 1 236 ? -26.355 4.848 81.184 1.00 78.44 236 THR A C 1
ATOM 1921 O O . THR A 1 236 ? -26.539 5.614 80.236 1.00 78.44 236 THR A O 1
ATOM 1924 N N . GLN A 1 237 ? -25.132 4.462 81.567 1.00 81.62 237 GLN A N 1
ATOM 1925 C CA . GLN A 1 237 ? -23.918 4.854 80.847 1.00 81.62 237 GLN A CA 1
ATOM 1926 C C . GLN A 1 237 ? -23.926 4.325 79.405 1.00 81.62 237 GLN A C 1
ATOM 1928 O O . GLN A 1 237 ? -23.737 5.109 78.481 1.00 81.62 237 GLN A O 1
ATOM 1933 N N . ILE A 1 238 ? -24.228 3.041 79.178 1.00 75.81 238 ILE A N 1
ATOM 1934 C CA . ILE A 1 238 ? -24.336 2.448 77.833 1.00 75.81 238 ILE A CA 1
ATOM 1935 C C . ILE A 1 238 ? -25.401 3.171 76.998 1.00 75.81 238 ILE A C 1
ATOM 1937 O O . ILE A 1 238 ? -25.168 3.436 75.822 1.00 75.81 238 ILE A O 1
ATOM 1941 N N . LYS A 1 239 ? -26.543 3.562 77.581 1.00 78.12 239 LYS A N 1
ATOM 1942 C CA . LYS A 1 239 ? -27.561 4.370 76.882 1.00 78.12 239 LYS A CA 1
ATOM 1943 C C . LYS A 1 239 ? -27.053 5.769 76.512 1.00 78.12 239 LYS A C 1
ATOM 1945 O O . LYS A 1 239 ? -27.313 6.214 75.397 1.00 78.12 239 LYS A O 1
ATOM 1950 N N . GLN A 1 240 ? -26.317 6.452 77.393 1.00 78.19 240 GLN A N 1
ATOM 1951 C CA . GLN A 1 240 ? -25.708 7.751 77.070 1.00 78.19 240 GLN A CA 1
ATOM 1952 C C . GLN A 1 240 ? -24.608 7.621 76.010 1.00 78.19 240 GLN A C 1
ATOM 1954 O O . GLN A 1 240 ? -24.602 8.375 75.040 1.00 78.19 240 GLN A O 1
ATOM 1959 N N . GLU A 1 241 ? -23.715 6.644 76.149 1.00 80.06 241 GLU A N 1
ATOM 1960 C CA . GLU A 1 241 ? -22.673 6.364 75.166 1.00 80.06 241 GLU A CA 1
ATOM 1961 C C . GLU A 1 241 ? -23.256 5.992 73.804 1.00 80.06 241 GLU A C 1
ATOM 1963 O O . GLU A 1 241 ? -22.773 6.486 72.790 1.00 80.06 241 GLU A O 1
ATOM 1968 N N . ASN A 1 242 ? -24.291 5.150 73.761 1.00 78.06 242 ASN A N 1
ATOM 1969 C CA . ASN A 1 242 ? -24.949 4.776 72.513 1.00 78.06 242 ASN A CA 1
ATOM 1970 C C . ASN A 1 242 ? -25.649 5.976 71.878 1.00 78.06 242 ASN A C 1
ATOM 1972 O O . ASN A 1 242 ? -25.492 6.155 70.678 1.00 78.06 242 ASN A O 1
ATOM 1976 N N . LYS A 1 243 ? -26.298 6.856 72.655 1.00 83.25 243 LYS A N 1
ATOM 1977 C CA . LYS A 1 243 ? -26.856 8.111 72.127 1.00 83.25 243 LYS A CA 1
ATOM 1978 C C . LYS A 1 243 ? -25.774 9.017 71.527 1.00 83.25 243 LYS A C 1
ATOM 1980 O O . LYS A 1 243 ? -25.958 9.526 70.432 1.00 83.25 243 LYS A O 1
ATOM 1985 N N . VAL A 1 244 ? -24.621 9.167 72.184 1.00 83.12 244 VAL A N 1
ATOM 1986 C CA . VAL A 1 244 ? -23.492 9.960 71.649 1.00 83.12 244 VAL A CA 1
ATOM 1987 C C . VAL A 1 244 ? -22.860 9.298 70.415 1.00 83.12 244 VAL A C 1
ATOM 1989 O O . VAL A 1 244 ? -22.429 9.991 69.493 1.00 83.12 244 VAL A O 1
ATOM 1992 N N . LYS A 1 245 ? -22.806 7.960 70.363 1.00 82.62 245 LYS A N 1
ATOM 1993 C CA . LYS A 1 245 ? -22.357 7.198 69.183 1.00 82.62 245 LYS A CA 1
ATOM 1994 C C . LYS A 1 245 ? -23.355 7.328 68.025 1.00 82.62 245 LYS A C 1
ATOM 1996 O O . LYS A 1 245 ? -22.921 7.478 66.893 1.00 82.62 245 LYS A O 1
ATOM 2001 N N . GLU A 1 246 ? -24.655 7.331 68.305 1.00 77.81 246 GLU A N 1
ATOM 2002 C CA . GLU A 1 246 ? -25.752 7.503 67.343 1.00 77.81 246 GLU A CA 1
ATOM 2003 C C . GLU A 1 246 ? -25.812 8.936 66.793 1.00 77.81 246 GLU A C 1
ATOM 2005 O O . GLU A 1 246 ? -25.901 9.123 65.584 1.00 77.81 246 GLU A O 1
ATOM 2010 N N . GLU A 1 247 ? -25.656 9.957 67.640 1.00 82.88 247 GLU A N 1
ATOM 2011 C CA . GLU A 1 247 ? -25.528 11.361 67.222 1.00 82.88 247 GLU A CA 1
ATOM 2012 C C . GLU A 1 247 ? -24.329 11.560 66.283 1.00 82.88 247 GLU A C 1
ATOM 2014 O O . GLU A 1 247 ? -24.488 12.109 65.192 1.00 82.88 247 GLU A O 1
ATOM 2019 N N . LYS A 1 248 ? -23.154 11.020 66.639 1.00 82.62 248 LYS A N 1
ATOM 2020 C CA . LYS A 1 248 ? -21.964 11.038 65.769 1.00 82.62 248 LYS A CA 1
ATOM 2021 C C . LYS A 1 248 ? -22.129 10.201 64.502 1.00 82.62 248 LYS A C 1
ATOM 2023 O O . LYS A 1 248 ? -21.625 10.583 63.452 1.00 82.62 248 LYS A O 1
ATOM 2028 N N . PHE A 1 249 ? -22.816 9.063 64.573 1.00 81.75 249 PHE A N 1
ATOM 2029 C CA . PHE A 1 249 ? -23.091 8.234 63.401 1.00 81.75 249 PHE A CA 1
ATOM 2030 C C . PHE A 1 249 ? -24.007 8.969 62.419 1.00 81.75 249 PHE A C 1
ATOM 2032 O O . PHE A 1 249 ? -23.728 8.976 61.225 1.00 81.75 249 PHE A O 1
ATOM 2039 N N . ASN A 1 250 ? -25.035 9.660 62.913 1.00 81.31 250 ASN A N 1
ATOM 2040 C CA . ASN A 1 250 ? -25.916 10.492 62.096 1.00 81.31 250 ASN A CA 1
ATOM 2041 C C . ASN A 1 250 ? -25.168 11.688 61.477 1.00 81.31 250 ASN A C 1
ATOM 2043 O O . ASN A 1 250 ? -25.355 11.964 60.295 1.00 81.31 250 ASN A O 1
ATOM 2047 N N . GLU A 1 251 ? -24.263 12.340 62.216 1.00 86.25 251 GLU A N 1
ATOM 2048 C CA . GLU A 1 251 ? -23.369 13.385 61.684 1.00 86.25 251 GLU A CA 1
ATOM 2049 C C . GLU A 1 251 ? -22.446 12.847 60.569 1.00 86.25 251 GLU A C 1
ATOM 2051 O O . GLU A 1 251 ? -22.307 13.468 59.512 1.00 86.25 251 GLU A O 1
ATOM 2056 N N . ILE A 1 252 ? -21.860 11.659 60.759 1.00 82.44 252 ILE A N 1
ATOM 2057 C CA . ILE A 1 252 ? -21.042 10.973 59.746 1.00 82.44 252 ILE A CA 1
ATOM 2058 C C . ILE A 1 252 ? -21.887 10.603 58.519 1.00 82.44 252 ILE A C 1
ATOM 2060 O O . ILE A 1 252 ? -21.476 10.886 57.397 1.00 82.44 252 ILE A O 1
ATOM 2064 N N . VAL A 1 253 ? -23.079 10.030 58.703 1.00 79.94 253 VAL A N 1
ATOM 2065 C CA . VAL A 1 253 ? -24.006 9.683 57.611 1.00 79.94 253 VAL A CA 1
ATOM 2066 C C . VAL A 1 253 ? -24.448 10.928 56.842 1.00 79.94 253 VAL A C 1
ATOM 2068 O O . VAL A 1 253 ? -24.513 10.887 55.614 1.00 79.94 253 VAL A O 1
ATOM 2071 N N . GLN A 1 254 ? -24.699 12.050 57.518 1.00 81.75 254 GLN A N 1
ATOM 2072 C CA . GLN A 1 254 ? -25.075 13.307 56.871 1.00 81.75 254 GLN A CA 1
ATOM 2073 C C . GLN A 1 254 ? -23.909 13.902 56.063 1.00 81.75 254 GLN A C 1
ATOM 2075 O O . GLN A 1 254 ? -24.106 14.300 54.914 1.00 81.75 254 GLN A O 1
ATOM 2080 N N . ASN A 1 255 ? -22.683 13.883 56.597 1.00 84.25 255 ASN A N 1
ATOM 2081 C CA . ASN A 1 255 ? -21.486 14.302 55.861 1.00 84.25 255 ASN A CA 1
ATOM 2082 C C . ASN A 1 255 ? -21.175 13.387 54.664 1.00 84.25 255 ASN A C 1
ATOM 2084 O O . ASN A 1 255 ? -20.909 13.890 53.573 1.00 84.25 255 ASN A O 1
ATOM 2088 N N . LEU A 1 256 ? -21.289 12.065 54.821 1.00 83.00 256 LEU A N 1
ATOM 2089 C CA . LEU A 1 256 ? -21.150 11.106 53.719 1.00 83.00 256 LEU A CA 1
ATOM 2090 C C . LEU A 1 256 ? -22.241 11.299 52.657 1.00 83.00 256 LEU A C 1
ATOM 2092 O O . LEU A 1 256 ? -21.946 11.244 51.469 1.00 83.00 256 LEU A O 1
ATOM 2096 N N . THR A 1 257 ? -23.481 11.594 53.054 1.00 83.62 257 THR A N 1
ATOM 2097 C CA . THR A 1 257 ? -24.578 11.912 52.121 1.00 83.62 257 THR A CA 1
ATOM 2098 C C . THR A 1 257 ? -24.269 13.180 51.322 1.00 83.62 257 THR A C 1
ATOM 2100 O O . THR A 1 257 ? -24.456 13.206 50.107 1.00 83.62 257 THR A O 1
ATOM 2103 N N . ASN A 1 258 ? -23.730 14.217 51.972 1.00 85.19 258 ASN A N 1
ATOM 2104 C CA . ASN A 1 258 ? -23.300 15.442 51.298 1.00 85.19 258 ASN A CA 1
ATOM 2105 C C . ASN A 1 258 ? -22.138 15.183 50.321 1.00 85.19 258 ASN A C 1
ATOM 2107 O O . ASN A 1 258 ? -22.189 15.656 49.187 1.00 85.19 258 ASN A O 1
ATOM 2111 N N . GLN A 1 259 ? -21.136 14.385 50.712 1.00 82.62 259 GLN A N 1
ATOM 2112 C CA . GLN A 1 259 ? -20.045 13.974 49.818 1.00 82.62 259 GLN A CA 1
ATOM 2113 C C . GLN A 1 259 ? -20.543 13.138 48.633 1.00 82.62 259 GLN A C 1
ATOM 2115 O O . GLN A 1 259 ? -20.137 13.398 47.508 1.00 82.62 259 GLN A O 1
ATOM 2120 N N . VAL A 1 260 ? -21.452 12.181 48.845 1.00 80.12 260 VAL A N 1
ATOM 2121 C CA . VAL A 1 260 ? -22.052 11.378 47.764 1.00 80.12 260 VAL A CA 1
ATOM 2122 C C . VAL A 1 260 ? -22.840 12.257 46.790 1.00 80.12 260 VAL A C 1
ATOM 2124 O O . VAL A 1 260 ? -22.764 12.036 45.584 1.00 80.12 260 VAL A O 1
ATOM 2127 N N . ASN A 1 261 ? -23.549 13.280 47.275 1.00 81.94 261 ASN A N 1
ATOM 2128 C CA . ASN A 1 261 ? -24.261 14.225 46.411 1.00 81.94 261 ASN A CA 1
ATOM 2129 C C . ASN A 1 261 ? -23.306 15.112 45.591 1.00 81.94 261 ASN A C 1
ATOM 2131 O O . ASN A 1 261 ? -23.562 15.324 44.407 1.00 81.94 261 ASN A O 1
ATOM 2135 N N . LEU A 1 262 ? -22.198 15.579 46.183 1.00 84.50 262 LEU A N 1
ATOM 2136 C CA . LEU A 1 262 ? -21.141 16.307 45.464 1.00 84.50 262 LEU A CA 1
ATOM 2137 C C . LEU A 1 262 ? -20.489 15.418 44.397 1.00 84.50 262 LEU A C 1
ATOM 2139 O O . LEU A 1 262 ? -20.563 15.738 43.215 1.00 84.50 262 LEU A O 1
ATOM 2143 N N . LEU A 1 263 ? -19.989 14.243 44.793 1.00 80.94 263 LEU A N 1
ATOM 2144 C CA . LEU A 1 263 ? -19.375 13.260 43.895 1.00 80.94 263 LEU A CA 1
ATOM 2145 C C . LEU A 1 263 ? -20.322 12.809 42.773 1.00 80.94 263 LEU A C 1
ATOM 2147 O O . LEU A 1 263 ? -19.862 12.488 41.682 1.00 80.94 263 LEU A O 1
ATOM 2151 N N . LYS A 1 264 ? -21.642 12.791 43.001 1.00 81.69 264 LYS A N 1
ATOM 2152 C CA . LYS A 1 264 ? -22.631 12.520 41.948 1.00 81.69 264 LYS A CA 1
ATOM 2153 C C . LYS A 1 264 ? -22.711 13.662 40.933 1.00 81.69 264 LYS A C 1
ATOM 2155 O O . LYS A 1 264 ? -22.748 13.380 39.740 1.00 81.69 264 LYS A O 1
ATOM 2160 N N . GLY A 1 265 ? -22.702 14.917 41.386 1.00 81.62 265 GLY A N 1
ATOM 2161 C CA . GLY A 1 265 ? -22.625 16.089 40.507 1.00 81.62 265 GLY A CA 1
ATOM 2162 C C . GLY A 1 265 ? -21.315 16.131 39.716 1.00 81.62 265 GLY A C 1
ATOM 2163 O O . GLY A 1 265 ? -21.337 16.315 38.501 1.00 81.62 265 GLY A O 1
ATOM 2164 N N . ASP A 1 266 ? -20.188 15.859 40.374 1.00 85.12 266 ASP A N 1
ATOM 2165 C CA . ASP A 1 266 ? -18.876 15.758 39.727 1.00 85.12 266 ASP A CA 1
ATOM 2166 C C . ASP A 1 266 ? -18.840 14.616 38.704 1.00 85.12 266 ASP A C 1
ATOM 2168 O O . ASP A 1 266 ? -18.333 14.796 37.601 1.00 85.12 266 ASP A O 1
ATOM 2172 N N . ASN A 1 267 ? -19.446 13.464 39.009 1.00 78.38 267 ASN A N 1
ATOM 2173 C CA . ASN A 1 267 ? -19.548 12.342 38.077 1.00 78.38 267 ASN A CA 1
ATOM 2174 C C . ASN A 1 267 ? -20.492 12.634 36.894 1.00 78.38 267 ASN A C 1
ATOM 2176 O O . ASN A 1 267 ? -20.212 12.209 35.778 1.00 78.38 267 ASN A O 1
ATOM 2180 N N . GLU A 1 268 ? -21.576 13.394 37.084 1.00 83.06 268 GLU A N 1
ATOM 2181 C CA . GLU A 1 268 ? -22.429 13.871 35.982 1.00 83.06 268 GLU A CA 1
ATOM 2182 C C . GLU A 1 268 ? -21.679 14.889 35.095 1.00 83.06 268 GLU A C 1
ATOM 2184 O O . GLU A 1 268 ? -21.739 14.802 33.865 1.00 83.06 268 GLU A O 1
ATOM 2189 N N . ASN A 1 269 ? -20.880 15.784 35.686 1.00 81.75 269 ASN A N 1
ATOM 2190 C CA . ASN A 1 269 ? -19.997 16.703 34.958 1.00 81.75 269 ASN A CA 1
ATOM 2191 C C . ASN A 1 269 ? -18.880 15.965 34.198 1.00 81.75 269 ASN A C 1
ATOM 2193 O O . ASN A 1 269 ? -18.625 16.261 33.027 1.00 81.75 269 ASN A O 1
ATOM 2197 N N . LEU A 1 270 ? -18.244 14.969 34.821 1.00 84.38 270 LEU A N 1
ATOM 2198 C CA . LEU A 1 270 ? -17.246 14.101 34.192 1.00 84.38 270 LEU A CA 1
ATOM 2199 C C . LEU A 1 270 ? -17.857 13.255 33.073 1.00 84.38 270 LEU A C 1
ATOM 2201 O O . LEU A 1 270 ? -17.237 13.134 32.023 1.00 84.38 270 LEU A O 1
ATOM 2205 N N . GLN A 1 271 ? -19.078 12.736 33.228 1.00 79.75 271 GLN A N 1
ATOM 2206 C CA . GLN A 1 271 ? -19.772 11.997 32.170 1.00 79.75 271 GLN A CA 1
ATOM 2207 C C . GLN A 1 271 ? -20.104 12.900 30.971 1.00 79.75 271 GLN A C 1
ATOM 2209 O O . GLN A 1 271 ? -19.920 12.491 29.827 1.00 79.75 271 GLN A O 1
ATOM 2214 N N . ASN A 1 272 ? -20.529 14.146 31.205 1.00 81.56 272 ASN A N 1
ATOM 2215 C CA . ASN A 1 272 ? -20.744 15.129 30.137 1.00 81.56 272 ASN A CA 1
ATOM 2216 C C . ASN A 1 272 ? -19.430 15.513 29.433 1.00 81.56 272 ASN A C 1
ATOM 2218 O O . ASN A 1 272 ? -19.382 15.615 28.203 1.00 81.56 272 ASN A O 1
ATOM 2222 N N . SER A 1 273 ? -18.345 15.654 30.197 1.00 82.56 273 SER A N 1
ATOM 2223 C CA . SER A 1 273 ? -17.001 15.930 29.677 1.00 82.56 273 SER A CA 1
ATOM 2224 C C . SER A 1 273 ? -16.454 14.746 28.871 1.00 82.56 273 SER A C 1
ATOM 2226 O O . SER A 1 273 ? -15.912 14.938 27.786 1.00 82.56 273 SER A O 1
ATOM 2228 N N . LEU A 1 274 ? -16.677 13.516 29.345 1.00 82.94 274 LEU A N 1
ATOM 2229 C CA . LEU A 1 274 ? -16.342 12.267 28.665 1.00 82.94 274 LEU A CA 1
ATOM 2230 C C . LEU A 1 274 ? -17.119 12.126 27.354 1.00 82.94 274 LEU A C 1
ATOM 2232 O O . LEU A 1 274 ? -16.507 11.867 26.327 1.00 82.94 274 LEU A O 1
ATOM 2236 N N . ASN A 1 275 ? -18.434 12.366 27.353 1.00 82.25 275 ASN A N 1
ATOM 2237 C CA . ASN A 1 275 ? -19.251 12.347 26.135 1.00 82.25 275 ASN A CA 1
ATOM 2238 C C . ASN A 1 275 ? -18.760 13.392 25.110 1.00 82.25 275 ASN A C 1
ATOM 2240 O O . ASN A 1 275 ? -18.710 13.119 23.912 1.00 82.25 275 ASN A O 1
ATOM 2244 N N . THR A 1 276 ? -18.348 14.576 25.576 1.00 84.50 276 THR A N 1
ATOM 2245 C CA . THR A 1 276 ? -17.793 15.642 24.722 1.00 84.50 276 THR A CA 1
ATOM 2246 C C . THR A 1 276 ? -16.427 15.248 24.145 1.00 84.50 276 THR A C 1
ATOM 2248 O O . THR A 1 276 ? -16.191 15.399 22.946 1.00 84.50 276 THR A O 1
ATOM 2251 N N . ALA A 1 277 ? -15.550 14.669 24.969 1.00 78.44 277 ALA A N 1
ATOM 2252 C CA . ALA A 1 277 ? -14.259 14.138 24.539 1.00 78.44 277 ALA A CA 1
ATOM 2253 C C . ALA A 1 277 ? -14.412 12.952 23.571 1.00 78.44 277 ALA A C 1
ATOM 2255 O O . ALA A 1 277 ? -13.673 12.876 22.595 1.00 78.44 277 ALA A O 1
ATOM 2256 N N . GLN A 1 278 ? -15.398 12.076 23.788 1.00 82.75 278 GLN A N 1
ATOM 2257 C CA . GLN A 1 278 ? -15.730 10.954 22.909 1.00 82.75 278 GLN A CA 1
ATOM 2258 C C . GLN A 1 278 ? -16.206 11.451 21.538 1.00 82.75 278 GLN A C 1
ATOM 2260 O O . GLN A 1 278 ? -15.751 10.947 20.518 1.00 82.75 278 GLN A O 1
ATOM 2265 N N . ASN A 1 279 ? -17.054 12.482 21.489 1.00 81.12 279 ASN A N 1
ATOM 2266 C CA . ASN A 1 279 ? -17.467 13.092 20.223 1.00 81.12 279 ASN A CA 1
ATOM 2267 C C . ASN A 1 279 ? -16.270 13.700 19.470 1.00 81.12 279 ASN A C 1
ATOM 2269 O O . ASN A 1 279 ? -16.104 13.432 18.282 1.00 81.12 279 ASN A O 1
ATOM 2273 N N . SER A 1 280 ? -15.387 14.429 20.163 1.00 82.38 280 SER A N 1
ATOM 2274 C CA . SER A 1 280 ? -14.159 14.969 19.556 1.00 82.38 280 SER A CA 1
ATOM 2275 C C . SER A 1 280 ? -13.162 13.875 19.138 1.00 82.38 280 SER A C 1
ATOM 2277 O O . SER A 1 280 ? -12.430 14.049 18.164 1.00 82.38 280 SER A O 1
ATOM 2279 N N . LEU A 1 281 ? -13.135 12.731 19.832 1.00 83.94 281 LEU A N 1
ATOM 2280 C CA . LEU A 1 281 ? -12.363 11.556 19.425 1.00 83.94 281 LEU A CA 1
ATOM 2281 C C . LEU A 1 281 ? -12.922 10.970 18.123 1.00 83.94 281 LEU A C 1
ATOM 2283 O O . LEU A 1 281 ? -12.161 10.805 17.178 1.00 83.94 281 LEU A O 1
ATOM 2287 N N . ASN A 1 282 ? -14.238 10.762 18.033 1.00 81.50 282 ASN A N 1
ATOM 2288 C CA . ASN A 1 282 ? -14.903 10.251 16.829 1.00 81.50 282 ASN A CA 1
ATOM 2289 C C . ASN A 1 282 ? -14.694 11.184 15.610 1.00 81.50 282 ASN A C 1
ATOM 2291 O O . ASN A 1 282 ? -14.560 10.723 14.476 1.00 81.50 282 ASN A O 1
ATOM 2295 N N . GLU A 1 283 ? -14.648 12.506 15.821 1.00 81.81 283 GLU A N 1
ATOM 2296 C CA . GLU A 1 283 ? -14.290 13.483 14.778 1.00 81.81 283 GLU A CA 1
ATOM 2297 C C . GLU A 1 283 ? -12.817 13.370 14.358 1.00 81.81 283 GLU A C 1
ATOM 2299 O O . GLU A 1 283 ? -12.513 13.393 13.166 1.00 81.81 283 GLU A O 1
ATOM 2304 N N . LYS A 1 284 ? -11.893 13.182 15.309 1.00 82.12 284 LYS A N 1
ATOM 2305 C CA . LYS A 1 284 ? -10.475 12.931 15.004 1.00 82.12 284 LYS A CA 1
ATOM 2306 C C . LYS A 1 284 ? -10.262 11.596 14.294 1.00 82.12 284 LYS A C 1
ATOM 2308 O O . LYS A 1 284 ? -9.441 11.538 13.388 1.00 82.12 284 LYS A O 1
ATOM 2313 N N . GLU A 1 285 ? -11.010 10.552 14.641 1.00 82.12 285 GLU A N 1
ATOM 2314 C CA . GLU A 1 285 ? -10.982 9.261 13.945 1.00 82.12 285 GLU A CA 1
ATOM 2315 C C . GLU A 1 285 ? -11.454 9.397 12.493 1.00 82.12 285 GLU A C 1
ATOM 2317 O O . GLU A 1 285 ? -10.798 8.866 11.599 1.00 82.12 285 GLU A O 1
ATOM 2322 N N . LYS A 1 286 ? -12.505 10.187 12.216 1.00 82.06 286 LYS A N 1
ATOM 2323 C CA . LYS A 1 286 ? -12.866 10.553 10.833 1.00 82.06 286 LYS A CA 1
ATOM 2324 C C . LYS A 1 286 ? -11.724 11.256 10.102 1.00 82.06 286 LYS A C 1
ATOM 2326 O O . LYS A 1 286 ? -11.387 10.845 8.998 1.00 82.06 286 LYS A O 1
ATOM 2331 N N . ILE A 1 287 ? -11.108 12.265 10.720 1.00 83.06 287 ILE A N 1
ATOM 2332 C CA . ILE A 1 287 ? -9.984 13.005 10.120 1.00 83.06 287 ILE A CA 1
ATOM 2333 C C . ILE A 1 287 ? -8.787 12.073 9.860 1.00 83.06 287 ILE A C 1
ATOM 2335 O O . ILE A 1 287 ? -8.129 12.206 8.833 1.00 83.06 287 ILE A O 1
ATOM 2339 N N . ILE A 1 288 ? -8.523 11.097 10.734 1.00 81.81 288 ILE A N 1
ATOM 2340 C CA . ILE A 1 288 ? -7.486 10.072 10.530 1.00 81.81 288 ILE A CA 1
ATOM 2341 C C . ILE A 1 288 ? -7.844 9.157 9.351 1.00 81.81 288 ILE A C 1
ATOM 2343 O O . ILE A 1 288 ? -6.989 8.916 8.505 1.00 81.81 288 ILE A O 1
ATOM 2347 N N . ILE A 1 289 ? -9.096 8.700 9.238 1.00 82.31 289 ILE A N 1
ATOM 2348 C CA . ILE A 1 289 ? -9.567 7.874 8.110 1.00 82.31 289 ILE A CA 1
ATOM 2349 C C . ILE A 1 289 ? -9.476 8.645 6.781 1.00 82.31 289 ILE A C 1
ATOM 2351 O O . ILE A 1 289 ? -9.011 8.099 5.780 1.00 82.31 289 ILE A O 1
ATOM 2355 N N . GLU A 1 290 ? -9.862 9.922 6.765 1.00 83.38 290 GLU A N 1
ATOM 2356 C CA . GLU A 1 290 ? -9.721 10.806 5.601 1.00 83.38 290 GLU A CA 1
ATOM 2357 C C . GLU A 1 290 ? -8.242 11.048 5.252 1.00 83.38 290 GLU A C 1
ATOM 2359 O O . GLU A 1 290 ? -7.865 10.988 4.080 1.00 83.38 290 GLU A O 1
ATOM 2364 N N . PHE A 1 291 ? -7.377 11.237 6.255 1.00 85.69 291 PHE A N 1
ATOM 2365 C CA . PHE A 1 291 ? -5.937 11.415 6.066 1.00 85.69 291 PHE A CA 1
ATOM 2366 C C . PHE A 1 291 ? -5.245 10.146 5.553 1.00 85.69 291 PHE A C 1
ATOM 2368 O O . PHE A 1 291 ? -4.435 10.235 4.633 1.00 85.69 291 PHE A O 1
ATOM 2375 N N . ASP A 1 292 ? -5.576 8.961 6.075 1.00 82.56 292 ASP A N 1
ATOM 2376 C CA . ASP A 1 292 ? -5.056 7.692 5.557 1.00 82.56 292 ASP A CA 1
ATOM 2377 C C . ASP A 1 292 ? -5.602 7.391 4.149 1.00 82.56 292 ASP A C 1
ATOM 2379 O O . ASP A 1 292 ? -4.856 6.905 3.302 1.00 82.56 292 ASP A O 1
ATOM 2383 N N . SER A 1 293 ? -6.847 7.768 3.831 1.00 82.25 293 SER A N 1
ATOM 2384 C CA . SER A 1 293 ? -7.383 7.706 2.460 1.00 82.25 293 SER A CA 1
ATOM 2385 C C . SER A 1 293 ? -6.623 8.629 1.495 1.00 82.25 293 SER A C 1
ATOM 2387 O O . SER A 1 293 ? -6.282 8.225 0.377 1.00 82.25 293 SER A O 1
ATOM 2389 N N . LEU A 1 294 ? -6.304 9.854 1.923 1.00 83.25 294 LEU A N 1
ATOM 2390 C CA . LEU A 1 294 ? -5.513 10.813 1.146 1.00 83.25 294 LEU A CA 1
ATOM 2391 C C . LEU A 1 294 ? -4.066 10.327 0.961 1.00 83.25 294 LEU A C 1
ATOM 2393 O O . LEU A 1 294 ? -3.537 10.350 -0.147 1.00 83.25 294 LEU A O 1
ATOM 2397 N N . LYS A 1 295 ? -3.444 9.820 2.028 1.00 86.88 295 LYS A N 1
ATOM 2398 C CA . LYS A 1 295 ? -2.101 9.220 2.042 1.00 86.88 295 LYS A CA 1
ATOM 2399 C C . LYS A 1 295 ? -2.015 7.986 1.145 1.00 86.88 295 LYS A C 1
ATOM 2401 O O . LYS A 1 295 ? -1.051 7.863 0.396 1.00 86.88 295 LYS A O 1
ATOM 2406 N N . ASN A 1 296 ? -3.021 7.115 1.158 1.00 78.88 296 ASN A N 1
ATOM 2407 C CA . ASN A 1 296 ? -3.101 5.977 0.243 1.00 78.88 296 ASN A CA 1
ATOM 2408 C C . ASN A 1 296 ? -3.255 6.445 -1.212 1.00 78.88 296 ASN A C 1
ATOM 2410 O O . ASN A 1 296 ? -2.545 5.946 -2.078 1.00 78.88 296 ASN A O 1
ATOM 2414 N N . SER A 1 297 ? -4.073 7.470 -1.474 1.00 79.62 297 SER A N 1
ATOM 2415 C CA . SER A 1 297 ? -4.186 8.074 -2.814 1.00 79.62 297 SER A CA 1
ATOM 2416 C C . SER A 1 297 ? -2.859 8.684 -3.295 1.00 79.62 297 SER A C 1
ATOM 2418 O O . SER A 1 297 ? -2.489 8.523 -4.456 1.00 79.62 297 SER A O 1
ATOM 2420 N N . LEU A 1 298 ? -2.100 9.331 -2.401 1.00 78.75 298 LEU A N 1
ATOM 2421 C CA . LEU A 1 298 ? -0.759 9.859 -2.684 1.00 78.75 298 LEU A CA 1
ATOM 2422 C C . LEU A 1 298 ? 0.281 8.747 -2.903 1.00 78.75 298 LEU A C 1
ATOM 2424 O O . LEU A 1 298 ? 1.155 8.894 -3.754 1.00 78.75 298 LEU A O 1
ATOM 2428 N N . LEU A 1 299 ? 0.188 7.627 -2.179 1.00 79.38 299 LEU A N 1
ATOM 2429 C CA . LEU A 1 299 ? 1.034 6.448 -2.399 1.00 79.38 299 LEU A CA 1
ATOM 2430 C C . LEU A 1 299 ? 0.748 5.801 -3.761 1.00 79.38 299 LEU A C 1
ATOM 2432 O O . LEU A 1 299 ? 1.694 5.512 -4.494 1.00 79.38 299 LEU A O 1
ATOM 2436 N N . THR A 1 300 ? -0.526 5.645 -4.138 1.00 80.69 300 THR A N 1
ATOM 2437 C CA . THR A 1 300 ? -0.921 5.179 -5.476 1.00 80.69 300 THR A CA 1
ATOM 2438 C C . THR A 1 300 ? -0.410 6.133 -6.556 1.00 80.69 300 THR A C 1
ATOM 2440 O O . THR A 1 300 ? 0.311 5.692 -7.448 1.00 80.69 300 THR A O 1
ATOM 2443 N N . GLY A 1 301 ? -0.646 7.443 -6.419 1.00 81.69 301 GLY A N 1
ATOM 2444 C CA . GLY A 1 301 ? -0.149 8.447 -7.365 1.00 81.69 301 GLY A CA 1
ATOM 2445 C C . GLY A 1 301 ? 1.379 8.467 -7.496 1.00 81.69 301 GLY A C 1
ATOM 2446 O O . GLY A 1 301 ? 1.898 8.576 -8.604 1.00 81.69 301 GLY A O 1
ATOM 2447 N N . ASN A 1 302 ? 2.123 8.274 -6.400 1.00 77.69 302 ASN A N 1
ATOM 2448 C CA . ASN A 1 302 ? 3.578 8.102 -6.452 1.00 77.69 302 ASN A CA 1
ATOM 2449 C C . ASN A 1 302 ? 3.994 6.795 -7.146 1.00 77.69 302 ASN A C 1
ATOM 2451 O O . ASN A 1 302 ? 5.018 6.779 -7.828 1.00 77.69 302 ASN A O 1
ATOM 2455 N N . SER A 1 303 ? 3.221 5.712 -7.015 1.00 77.75 303 SER A N 1
ATOM 2456 C CA . SER A 1 303 ? 3.480 4.473 -7.759 1.00 77.75 303 SER A CA 1
ATOM 2457 C C . SER A 1 303 ? 3.214 4.639 -9.261 1.00 77.75 303 SER A C 1
ATOM 2459 O O . SER A 1 303 ? 4.053 4.233 -10.061 1.00 77.75 303 SER A O 1
ATOM 2461 N N . ASP A 1 304 ? 2.150 5.349 -9.652 1.00 79.00 304 ASP A N 1
ATOM 2462 C CA . ASP A 1 304 ? 1.852 5.681 -11.052 1.00 79.00 304 ASP A CA 1
ATOM 2463 C C . ASP A 1 304 ? 2.918 6.607 -11.660 1.00 79.00 304 ASP A C 1
ATOM 2465 O O . ASP A 1 304 ? 3.350 6.412 -12.799 1.00 79.00 304 ASP A O 1
ATOM 2469 N N . LEU A 1 305 ? 3.388 7.601 -10.895 1.00 80.88 305 LEU A N 1
ATOM 2470 C CA . LEU A 1 305 ? 4.491 8.480 -11.293 1.00 80.88 305 LEU A CA 1
ATOM 2471 C C . LEU A 1 305 ? 5.812 7.716 -11.423 1.00 80.88 305 LEU A C 1
ATOM 2473 O O . LEU A 1 305 ? 6.548 7.954 -12.380 1.00 80.88 305 LEU A O 1
ATOM 2477 N N . LYS A 1 306 ? 6.099 6.764 -10.526 1.00 85.31 306 LYS A N 1
ATOM 2478 C CA . LYS A 1 306 ? 7.273 5.889 -10.640 1.00 85.31 306 LYS A CA 1
ATOM 2479 C C . LYS A 1 306 ? 7.186 4.998 -11.883 1.00 85.31 306 LYS A C 1
ATOM 2481 O O . LYS A 1 306 ? 8.146 4.943 -12.644 1.00 85.31 306 LYS A O 1
ATOM 2486 N N . ILE A 1 307 ? 6.034 4.373 -12.140 1.00 82.88 307 ILE A N 1
ATOM 2487 C CA . ILE A 1 307 ? 5.798 3.561 -13.345 1.00 82.88 307 ILE A CA 1
ATOM 2488 C C . ILE A 1 307 ? 5.971 4.411 -14.612 1.00 82.88 307 ILE A C 1
ATOM 2490 O O . ILE A 1 307 ? 6.624 3.968 -15.556 1.00 82.88 307 ILE A O 1
ATOM 2494 N N . LYS A 1 308 ? 5.468 5.654 -14.631 1.00 83.44 308 LYS A N 1
ATOM 2495 C CA . LYS A 1 308 ? 5.723 6.601 -15.731 1.00 83.44 308 LYS A CA 1
ATOM 2496 C C . LYS A 1 308 ? 7.201 6.969 -15.861 1.00 83.44 308 LYS A C 1
ATOM 2498 O O . LYS A 1 308 ? 7.694 7.014 -16.981 1.00 83.44 308 LYS A O 1
ATOM 2503 N N . SER A 1 309 ? 7.920 7.177 -14.757 1.00 81.81 309 SER A N 1
ATOM 2504 C CA . SER A 1 309 ? 9.368 7.431 -14.779 1.00 81.81 309 SER A CA 1
ATOM 2505 C C . SER A 1 309 ? 10.125 6.267 -15.424 1.00 81.81 309 SER A C 1
ATOM 2507 O O . SER A 1 309 ? 10.863 6.483 -16.379 1.00 81.81 309 SER A O 1
ATOM 2509 N N . GLU A 1 310 ? 9.865 5.030 -14.994 1.00 84.25 310 GLU A N 1
ATOM 2510 C CA . GLU A 1 310 ? 10.470 3.819 -15.571 1.00 84.25 310 GLU A CA 1
ATOM 2511 C C . GLU A 1 310 ? 10.069 3.581 -17.040 1.00 84.25 310 GLU A C 1
ATOM 2513 O O . GLU A 1 310 ? 10.788 2.909 -17.781 1.00 84.25 310 GLU A O 1
ATOM 2518 N N . GLN A 1 311 ? 8.908 4.083 -17.478 1.00 83.50 311 GLN A N 1
ATOM 2519 C CA . GLN A 1 311 ? 8.500 4.072 -18.887 1.00 83.50 311 GLN A CA 1
ATOM 2520 C C . GLN A 1 311 ? 9.253 5.132 -19.701 1.00 83.50 311 GLN A C 1
ATOM 2522 O O . GLN A 1 311 ? 9.737 4.818 -20.788 1.00 83.50 311 GLN A O 1
ATOM 2527 N N . TYR A 1 312 ? 9.398 6.358 -19.187 1.00 84.31 312 TYR A N 1
ATOM 2528 C CA . TYR A 1 312 ? 10.183 7.408 -19.842 1.00 84.31 312 TYR A CA 1
ATOM 2529 C C . TYR A 1 312 ? 11.666 7.039 -19.937 1.00 84.31 312 TYR A C 1
ATOM 2531 O O . TYR A 1 312 ? 12.272 7.271 -20.976 1.00 84.31 312 TYR A O 1
ATOM 2539 N N . GLU A 1 313 ? 12.228 6.403 -18.911 1.00 86.50 313 GLU A N 1
ATOM 2540 C CA . GLU A 1 313 ? 13.612 5.916 -18.889 1.00 86.50 313 GLU A CA 1
ATOM 2541 C C . GLU A 1 313 ? 13.851 4.876 -20.001 1.00 86.50 313 GLU A C 1
ATOM 2543 O O . GLU A 1 313 ? 14.726 5.062 -20.843 1.00 86.50 313 GLU A O 1
ATOM 2548 N N . LYS A 1 314 ? 12.957 3.885 -20.150 1.00 86.25 314 LYS A N 1
ATOM 2549 C CA . LYS A 1 314 ? 12.991 2.916 -21.269 1.00 86.25 314 LYS A CA 1
ATOM 2550 C C . LYS A 1 314 ? 12.820 3.564 -22.650 1.00 86.25 314 LYS A C 1
ATOM 2552 O O . LYS A 1 314 ? 13.362 3.061 -23.637 1.00 86.25 314 LYS A O 1
ATOM 2557 N N . VAL A 1 315 ? 12.070 4.665 -22.752 1.00 85.38 315 VAL A N 1
ATOM 2558 C CA . VAL A 1 315 ? 11.954 5.451 -23.995 1.00 85.38 315 VAL A CA 1
ATOM 2559 C C . VAL A 1 315 ? 13.245 6.225 -24.276 1.00 85.38 315 VAL A C 1
ATOM 2561 O O . VAL A 1 315 ? 13.676 6.258 -25.426 1.00 85.38 315 VAL A O 1
ATOM 2564 N N . ILE A 1 316 ? 13.893 6.787 -23.253 1.00 85.38 316 ILE A N 1
ATOM 2565 C CA . ILE A 1 316 ? 15.200 7.449 -23.362 1.00 85.38 316 ILE A CA 1
ATOM 2566 C C . ILE A 1 316 ? 16.271 6.446 -23.808 1.00 85.38 316 ILE A C 1
ATOM 2568 O O . ILE A 1 316 ? 16.982 6.731 -24.768 1.00 85.38 316 ILE A O 1
ATOM 2572 N N . ASP A 1 317 ? 16.328 5.249 -23.221 1.00 88.00 317 ASP A N 1
ATOM 2573 C CA . ASP A 1 317 ? 17.241 4.179 -23.649 1.00 88.00 317 ASP A CA 1
ATOM 2574 C C . ASP A 1 317 ? 16.998 3.765 -25.107 1.00 88.00 317 ASP A C 1
ATOM 2576 O O . ASP A 1 317 ? 17.936 3.652 -25.897 1.00 88.00 317 ASP A O 1
ATOM 2580 N N . SER A 1 318 ? 15.728 3.612 -25.499 1.00 87.25 318 SER A N 1
ATOM 2581 C CA . SER A 1 318 ? 15.347 3.280 -26.879 1.00 87.25 318 SER A CA 1
ATOM 2582 C C . SER A 1 318 ? 15.751 4.377 -27.875 1.00 87.25 318 SER A C 1
ATOM 2584 O O . SER A 1 318 ? 16.199 4.078 -28.982 1.00 87.25 318 SER A O 1
ATOM 2586 N N . LEU A 1 319 ? 15.623 5.652 -27.487 1.00 86.19 319 LEU A N 1
ATOM 2587 C CA . LEU A 1 319 ? 16.066 6.798 -28.284 1.00 86.19 319 LEU A CA 1
ATOM 2588 C C . LEU A 1 319 ? 17.596 6.889 -28.352 1.00 86.19 319 LEU A C 1
ATOM 2590 O O . LEU A 1 319 ? 18.132 7.165 -29.422 1.00 86.19 319 LEU A O 1
ATOM 2594 N N . ASN A 1 320 ? 18.301 6.614 -27.253 1.00 88.06 320 ASN A N 1
ATOM 2595 C CA . ASN A 1 320 ? 19.763 6.582 -27.206 1.00 88.06 320 ASN A CA 1
ATOM 2596 C C . ASN A 1 320 ? 20.325 5.473 -28.107 1.00 88.06 320 ASN A C 1
ATOM 2598 O O . ASN A 1 320 ? 21.246 5.734 -28.883 1.00 88.06 320 ASN A O 1
ATOM 2602 N N . GLN A 1 321 ? 19.732 4.274 -28.079 1.00 88.62 321 GLN A N 1
ATOM 2603 C CA . GLN A 1 321 ? 20.089 3.185 -28.991 1.00 88.62 321 GLN A CA 1
ATOM 2604 C C . GLN A 1 321 ? 19.841 3.581 -30.452 1.00 88.62 321 GLN A C 1
ATOM 2606 O O . GLN A 1 321 ? 20.756 3.492 -31.266 1.00 88.62 321 GLN A O 1
ATOM 2611 N N . ALA A 1 322 ? 18.655 4.105 -30.781 1.00 86.75 322 ALA A N 1
ATOM 2612 C CA . ALA A 1 322 ? 18.344 4.547 -32.142 1.00 86.75 322 ALA A CA 1
ATOM 2613 C C . ALA A 1 322 ? 19.279 5.673 -32.634 1.00 86.75 322 ALA A C 1
ATOM 2615 O O . ALA A 1 322 ? 19.633 5.719 -33.811 1.00 86.75 322 ALA A O 1
ATOM 2616 N N . ASN A 1 323 ? 19.716 6.566 -31.741 1.00 86.81 323 ASN A N 1
ATOM 2617 C CA . ASN A 1 323 ? 20.672 7.628 -32.054 1.00 86.81 323 ASN A CA 1
ATOM 2618 C C . ASN A 1 323 ? 22.093 7.069 -32.279 1.00 86.81 323 ASN A C 1
ATOM 2620 O O . ASN A 1 323 ? 22.783 7.507 -33.196 1.00 86.81 323 ASN A O 1
ATOM 2624 N N . SER A 1 324 ? 22.504 6.050 -31.514 1.00 90.31 324 SER A N 1
ATOM 2625 C CA . SER A 1 324 ? 23.741 5.290 -31.755 1.00 90.31 324 SER A CA 1
ATOM 2626 C C . SER A 1 324 ? 23.700 4.560 -33.105 1.00 90.31 324 SER A C 1
ATOM 2628 O O . SER A 1 324 ? 24.616 4.690 -33.917 1.00 90.31 324 SER A O 1
ATOM 2630 N N . ASP A 1 325 ? 22.592 3.883 -33.421 1.00 88.62 325 ASP A N 1
ATOM 2631 C CA . ASP A 1 325 ? 22.387 3.205 -34.707 1.00 88.62 325 ASP A CA 1
ATOM 2632 C C . ASP A 1 325 ? 22.421 4.187 -35.892 1.00 88.62 325 ASP A C 1
ATOM 2634 O O . ASP A 1 325 ? 22.969 3.867 -36.950 1.00 88.62 325 ASP A O 1
ATOM 2638 N N . LEU A 1 326 ? 21.888 5.403 -35.718 1.00 90.31 326 LEU A N 1
ATOM 2639 C CA . LEU A 1 326 ? 21.988 6.484 -36.703 1.00 90.31 326 LEU A CA 1
ATOM 2640 C C . LEU A 1 326 ? 23.419 7.024 -36.840 1.00 90.31 326 LEU A C 1
ATOM 2642 O O . LEU A 1 326 ? 23.864 7.249 -37.965 1.00 90.31 326 LEU A O 1
ATOM 2646 N N . GLN A 1 327 ? 24.172 7.185 -35.747 1.00 88.00 327 GLN A N 1
ATOM 2647 C CA . GLN A 1 327 ? 25.589 7.569 -35.808 1.00 88.00 327 GLN A CA 1
ATOM 2648 C C . GLN A 1 327 ? 26.431 6.512 -36.539 1.00 88.00 327 GLN A C 1
ATOM 2650 O O . GLN A 1 327 ? 27.220 6.864 -37.417 1.00 88.00 327 GLN A O 1
ATOM 2655 N N . ASN A 1 328 ? 26.193 5.225 -36.271 1.00 89.44 328 ASN A N 1
ATOM 2656 C CA . ASN A 1 328 ? 26.826 4.112 -36.983 1.00 89.44 328 ASN A CA 1
ATOM 2657 C C . ASN A 1 328 ? 26.490 4.138 -38.489 1.00 89.44 328 ASN A C 1
ATOM 2659 O O . ASN A 1 328 ? 27.376 3.986 -39.331 1.00 89.44 328 ASN A O 1
ATOM 2663 N N . GLN A 1 329 ? 25.231 4.404 -38.859 1.00 89.75 329 GLN A N 1
ATOM 2664 C CA . GLN A 1 329 ? 24.834 4.572 -40.266 1.00 89.75 329 GLN A CA 1
ATOM 2665 C C . GLN A 1 329 ? 25.512 5.781 -40.929 1.00 89.75 329 GLN A C 1
ATOM 2667 O O . GLN A 1 329 ? 25.978 5.667 -42.063 1.00 89.75 329 GLN A O 1
ATOM 2672 N N . ILE A 1 330 ? 25.623 6.917 -40.233 1.00 87.94 330 ILE A N 1
ATOM 2673 C CA . ILE A 1 330 ? 26.338 8.108 -40.720 1.00 87.94 330 ILE A CA 1
ATOM 2674 C C . ILE A 1 330 ? 27.829 7.798 -40.927 1.00 87.94 330 ILE A C 1
ATOM 2676 O O . ILE A 1 330 ? 28.387 8.173 -41.957 1.00 87.94 330 ILE A O 1
ATOM 2680 N N . GLN A 1 331 ? 28.467 7.059 -40.015 1.00 89.94 331 GLN A N 1
ATOM 2681 C CA . GLN A 1 331 ? 29.863 6.639 -40.157 1.00 89.94 331 GLN A CA 1
ATOM 2682 C C . GLN A 1 331 ? 30.070 5.744 -41.392 1.00 89.94 331 GLN A C 1
ATOM 2684 O O . GLN A 1 331 ? 30.980 5.995 -42.182 1.00 89.94 331 GLN A O 1
ATOM 2689 N N . ILE A 1 332 ? 29.192 4.759 -41.611 1.00 90.00 332 ILE A N 1
ATOM 2690 C CA . ILE A 1 332 ? 29.221 3.879 -42.793 1.00 90.00 332 ILE A CA 1
ATOM 2691 C C . ILE A 1 332 ? 29.001 4.679 -44.090 1.00 90.00 332 ILE A C 1
ATOM 2693 O O . ILE A 1 332 ? 29.665 4.431 -45.100 1.00 90.00 332 ILE A O 1
ATOM 2697 N N . LEU A 1 333 ? 28.093 5.661 -44.083 1.00 88.38 333 LEU A N 1
ATOM 2698 C CA . LEU A 1 333 ? 27.857 6.543 -45.231 1.00 88.38 333 LEU A CA 1
ATOM 2699 C C . LEU A 1 333 ? 29.062 7.448 -45.525 1.00 88.38 333 LEU A C 1
ATOM 2701 O O . LEU A 1 333 ? 29.400 7.623 -46.695 1.00 88.38 333 LEU A O 1
ATOM 2705 N N . ASN A 1 334 ? 29.745 7.960 -44.498 1.00 89.25 334 ASN A N 1
ATOM 2706 C CA . ASN A 1 334 ? 30.965 8.754 -44.654 1.00 89.25 334 ASN A CA 1
ATOM 2707 C C . ASN A 1 334 ? 32.110 7.916 -45.242 1.00 89.25 334 ASN A C 1
ATOM 2709 O O . ASN A 1 334 ? 32.658 8.298 -46.272 1.00 89.25 334 ASN A O 1
ATOM 2713 N N . GLN A 1 335 ? 32.381 6.725 -44.695 1.00 89.69 335 GLN A N 1
ATOM 2714 C CA . GLN A 1 335 ? 33.371 5.784 -45.247 1.00 89.69 335 GLN A CA 1
ATOM 2715 C C . GLN A 1 335 ? 33.071 5.420 -46.712 1.00 89.69 335 GLN A C 1
ATOM 2717 O O . GLN A 1 335 ? 33.969 5.334 -47.552 1.00 89.69 335 GLN A O 1
ATOM 2722 N N . ARG A 1 336 ? 31.789 5.242 -47.059 1.00 90.94 336 ARG A N 1
ATOM 2723 C CA . ARG A 1 336 ? 31.370 4.990 -48.445 1.00 90.94 336 ARG A CA 1
ATOM 2724 C C . ARG A 1 336 ? 31.551 6.213 -49.350 1.00 90.94 336 ARG A C 1
ATOM 2726 O O . ARG A 1 336 ? 31.873 6.045 -50.524 1.00 90.94 336 ARG A O 1
ATOM 2733 N N . ASN A 1 337 ? 31.355 7.423 -48.832 1.00 87.75 337 ASN A N 1
ATOM 2734 C CA . ASN A 1 337 ? 31.598 8.673 -49.554 1.00 87.75 337 ASN A CA 1
ATOM 2735 C C . ASN A 1 337 ? 33.103 8.888 -49.802 1.00 87.75 337 ASN A C 1
ATOM 2737 O O . ASN A 1 337 ? 33.495 9.213 -50.917 1.00 87.75 337 ASN A O 1
ATOM 2741 N N . GLU A 1 338 ? 33.953 8.612 -48.812 1.00 90.31 338 GLU A N 1
ATOM 2742 C CA . GLU A 1 338 ? 35.419 8.618 -48.941 1.00 90.31 338 GLU A CA 1
ATOM 2743 C C . GLU A 1 338 ? 35.900 7.612 -50.000 1.00 90.31 338 GLU A C 1
ATOM 2745 O O . GLU A 1 338 ? 36.689 7.965 -50.879 1.00 90.31 338 GLU A O 1
ATOM 2750 N N . ALA A 1 339 ? 35.364 6.386 -49.994 1.00 88.06 339 ALA A N 1
ATOM 2751 C CA . ALA A 1 339 ? 35.656 5.384 -51.021 1.00 88.06 339 ALA A CA 1
ATOM 2752 C C . ALA A 1 339 ? 35.239 5.850 -52.432 1.00 88.06 339 ALA A C 1
ATOM 2754 O O . ALA A 1 339 ? 36.017 5.730 -53.379 1.00 88.06 339 ALA A O 1
ATOM 2755 N N . LEU A 1 340 ? 34.050 6.450 -52.573 1.00 89.06 340 LEU A N 1
ATOM 2756 C CA . LEU A 1 340 ? 33.586 7.024 -53.842 1.00 89.06 340 LEU A CA 1
ATOM 2757 C C . LEU A 1 340 ? 34.451 8.209 -54.299 1.00 89.06 340 LEU A C 1
ATOM 2759 O O . LEU A 1 340 ? 34.727 8.328 -55.490 1.00 89.06 340 LEU A O 1
ATOM 2763 N N . GLN A 1 341 ? 34.927 9.057 -53.385 1.00 88.44 341 GLN A N 1
ATOM 2764 C CA . GLN A 1 341 ? 35.863 10.141 -53.704 1.00 88.44 341 GLN A CA 1
ATOM 2765 C C . GLN A 1 341 ? 37.222 9.598 -54.167 1.00 88.44 341 GLN A C 1
ATOM 2767 O O . GLN A 1 341 ? 37.782 10.110 -55.138 1.00 88.44 341 GLN A O 1
ATOM 2772 N N . ALA A 1 342 ? 37.724 8.529 -53.543 1.00 88.94 342 ALA A N 1
ATOM 2773 C CA . ALA A 1 342 ? 38.941 7.850 -53.978 1.00 88.94 342 ALA A CA 1
ATOM 2774 C C . ALA A 1 342 ? 38.787 7.220 -55.377 1.00 88.94 342 ALA A C 1
ATOM 2776 O O . ALA A 1 342 ? 39.703 7.316 -56.194 1.00 88.94 342 ALA A O 1
ATOM 2777 N N . ASP A 1 343 ? 37.632 6.629 -55.693 1.00 89.62 343 ASP A N 1
ATOM 2778 C CA . ASP A 1 343 ? 37.352 6.092 -57.032 1.00 89.62 343 ASP A CA 1
ATOM 2779 C C . ASP A 1 343 ? 37.160 7.197 -58.084 1.00 89.62 343 ASP A C 1
ATOM 2781 O O . ASP A 1 343 ? 37.687 7.084 -59.190 1.00 89.62 343 ASP A O 1
ATOM 2785 N N . VAL A 1 344 ? 36.521 8.320 -57.739 1.00 88.31 344 VAL A N 1
ATOM 2786 C CA . VAL A 1 344 ? 36.470 9.515 -58.603 1.00 88.31 344 VAL A CA 1
ATOM 2787 C C . VAL A 1 344 ? 37.875 10.080 -58.852 1.00 88.31 344 VAL A C 1
ATOM 2789 O O . VAL A 1 344 ? 38.186 10.464 -59.980 1.00 88.31 344 VAL A O 1
ATOM 2792 N N . ALA A 1 345 ? 38.762 10.078 -57.853 1.00 87.88 345 ALA A N 1
ATOM 2793 C CA . ALA A 1 345 ? 40.154 10.498 -58.023 1.00 87.88 345 ALA A CA 1
ATOM 2794 C C . ALA A 1 345 ? 40.946 9.557 -58.955 1.00 87.88 345 ALA A C 1
ATOM 2796 O O . ALA A 1 345 ? 41.709 10.043 -59.795 1.00 87.88 345 ALA A O 1
ATOM 2797 N N . LYS A 1 346 ? 40.729 8.232 -58.876 1.00 89.25 346 LYS A N 1
ATOM 2798 C CA . LYS A 1 346 ? 41.281 7.254 -59.839 1.00 89.25 346 LYS A CA 1
ATOM 2799 C C . LYS A 1 346 ? 40.759 7.506 -61.253 1.00 89.25 346 LYS A C 1
ATOM 2801 O O . LYS A 1 346 ? 41.549 7.570 -62.186 1.00 89.25 346 LYS A O 1
ATOM 2806 N N . LEU A 1 347 ? 39.452 7.714 -61.416 1.00 88.12 347 LEU A N 1
ATOM 2807 C CA . LEU A 1 347 ? 38.852 7.999 -62.723 1.00 88.12 347 LEU A CA 1
ATOM 2808 C C . LEU A 1 347 ? 39.356 9.325 -63.314 1.00 88.12 347 LEU A C 1
ATOM 2810 O O . LEU A 1 347 ? 39.545 9.416 -64.524 1.00 88.12 347 LEU A O 1
ATOM 2814 N N . MET A 1 348 ? 39.640 10.341 -62.492 1.00 86.75 348 MET A N 1
ATOM 2815 C CA . MET A 1 348 ? 40.258 11.584 -62.970 1.00 86.75 348 MET A CA 1
ATOM 2816 C C . MET A 1 348 ? 41.731 11.414 -63.370 1.00 86.75 348 MET A C 1
ATOM 2818 O O . MET A 1 348 ? 42.151 12.029 -64.351 1.00 86.75 348 MET A O 1
ATOM 2822 N N . SER A 1 349 ? 42.519 10.584 -62.676 1.00 86.69 349 SER A N 1
ATOM 2823 C CA . SER A 1 349 ? 43.909 10.313 -63.078 1.00 86.69 349 SER A CA 1
ATOM 2824 C C . SER A 1 349 ? 43.995 9.395 -64.304 1.00 86.69 349 SER A C 1
ATOM 2826 O O . SER A 1 349 ? 44.815 9.641 -65.189 1.00 86.69 349 SER A O 1
ATOM 2828 N N . GLU A 1 350 ? 43.097 8.416 -64.429 1.00 88.38 350 GLU A N 1
ATOM 2829 C CA . GLU A 1 350 ? 42.947 7.593 -65.633 1.00 88.38 350 GLU A CA 1
ATOM 2830 C C . GLU A 1 350 ? 42.475 8.428 -66.829 1.00 88.38 350 GLU A C 1
ATOM 2832 O O . GLU A 1 350 ? 43.076 8.348 -67.901 1.00 88.38 350 GLU A O 1
ATOM 2837 N N . LYS A 1 351 ? 41.489 9.319 -66.643 1.00 89.50 351 LYS A N 1
ATOM 2838 C CA . LYS A 1 351 ? 41.091 10.275 -67.683 1.00 89.50 351 LYS A CA 1
ATOM 2839 C C . LYS A 1 351 ? 42.260 11.173 -68.094 1.00 89.50 351 LYS A C 1
ATOM 2841 O O . LYS A 1 351 ? 42.511 11.307 -69.285 1.00 89.50 351 LYS A O 1
ATOM 2846 N N . LYS A 1 352 ? 43.018 11.737 -67.144 1.00 90.31 352 LYS A N 1
ATOM 2847 C CA . LYS A 1 352 ? 44.208 12.554 -67.451 1.00 90.31 352 LYS A CA 1
ATOM 2848 C C . LYS A 1 352 ? 45.228 11.775 -68.288 1.00 90.31 352 LYS A C 1
ATOM 2850 O O . LYS A 1 352 ? 45.731 12.316 -69.264 1.00 90.31 352 LYS A O 1
ATOM 2855 N N . ARG A 1 353 ? 45.473 10.502 -67.963 1.00 89.75 353 ARG A N 1
ATOM 2856 C CA . ARG A 1 353 ? 46.335 9.610 -68.754 1.00 89.75 353 ARG A CA 1
ATOM 2857 C C . ARG A 1 353 ? 45.781 9.351 -70.164 1.00 89.75 353 ARG A C 1
ATOM 2859 O O . ARG A 1 353 ? 46.563 9.242 -71.103 1.00 89.75 353 ARG A O 1
ATOM 2866 N N . ILE A 1 354 ? 44.463 9.242 -70.333 1.00 86.12 354 ILE A N 1
ATOM 2867 C CA . ILE A 1 354 ? 43.825 9.120 -71.656 1.00 86.12 354 ILE A CA 1
ATOM 2868 C C . ILE A 1 354 ? 43.976 10.428 -72.447 1.00 86.12 354 ILE A C 1
ATOM 2870 O O . ILE A 1 354 ? 44.372 10.377 -73.608 1.00 86.12 354 ILE A O 1
ATOM 2874 N N . ASP A 1 355 ? 43.735 11.582 -71.819 1.00 87.00 355 ASP A N 1
ATOM 2875 C CA . ASP A 1 355 ? 43.923 12.908 -72.422 1.00 87.00 355 ASP A CA 1
ATOM 2876 C C . ASP A 1 355 ? 45.405 13.104 -72.855 1.00 87.00 355 ASP A C 1
ATOM 2878 O O . ASP A 1 355 ? 45.677 13.567 -73.963 1.00 87.00 355 ASP A O 1
ATOM 2882 N N . GLU A 1 356 ? 46.377 12.662 -72.045 1.00 88.44 356 GLU A N 1
ATOM 2883 C CA . GLU A 1 356 ? 47.818 12.654 -72.371 1.00 88.44 356 GLU A CA 1
ATOM 2884 C C . GLU A 1 356 ? 48.170 11.712 -73.536 1.00 88.44 356 GLU A C 1
ATOM 2886 O O . GLU A 1 356 ? 48.911 12.101 -74.443 1.00 88.44 356 GLU A O 1
ATOM 2891 N N . LEU A 1 357 ? 47.613 10.496 -73.560 1.00 87.06 357 LEU A N 1
ATOM 2892 C CA . LEU A 1 357 ? 47.794 9.547 -74.664 1.00 87.06 357 LEU A CA 1
ATOM 2893 C C . LEU A 1 357 ? 47.173 10.056 -75.974 1.00 87.06 357 LEU A C 1
ATOM 2895 O O . LEU A 1 357 ? 47.727 9.804 -77.042 1.00 87.06 357 LEU A O 1
ATOM 2899 N N . LEU A 1 358 ? 46.054 10.782 -75.921 1.00 84.00 358 LEU A N 1
ATOM 2900 C CA . LEU A 1 358 ? 45.464 11.418 -77.102 1.00 84.00 358 LEU A CA 1
ATOM 2901 C C . LEU A 1 358 ? 46.391 12.503 -77.664 1.00 84.00 358 LEU A C 1
ATOM 2903 O O . LEU A 1 358 ? 46.669 12.487 -78.860 1.00 84.00 358 LEU A O 1
ATOM 2907 N N . ILE A 1 359 ? 46.966 13.358 -76.810 1.00 86.25 359 ILE A N 1
ATOM 2908 C CA . ILE A 1 359 ? 47.959 14.370 -77.217 1.00 86.25 359 ILE A CA 1
ATOM 2909 C C . ILE A 1 359 ? 49.201 13.717 -77.853 1.00 86.25 359 ILE A C 1
ATOM 2911 O O . ILE A 1 359 ? 49.713 14.209 -78.863 1.00 86.25 359 ILE A O 1
ATOM 2915 N N . GLU A 1 360 ? 49.672 12.588 -77.316 1.00 85.94 360 GLU A N 1
ATOM 2916 C CA . GLU A 1 360 ? 50.770 11.806 -77.904 1.00 85.94 360 GLU A CA 1
ATOM 2917 C C . GLU A 1 360 ? 50.405 11.271 -79.304 1.00 85.94 360 GLU A C 1
ATOM 2919 O O . GLU A 1 360 ? 51.200 11.374 -80.244 1.00 85.94 360 GLU A O 1
ATOM 2924 N N . LYS A 1 361 ? 49.185 10.744 -79.484 1.00 85.38 361 LYS A N 1
ATOM 2925 C CA . LYS A 1 361 ? 48.729 10.228 -80.784 1.00 85.38 361 LYS A CA 1
ATOM 2926 C C . LYS A 1 361 ? 48.461 11.333 -81.800 1.00 85.38 361 LYS A C 1
ATOM 2928 O O . LYS A 1 361 ? 48.880 11.164 -82.941 1.00 85.38 361 LYS A O 1
ATOM 2933 N N . ASP A 1 362 ? 47.890 12.469 -81.414 1.00 85.38 362 ASP A N 1
ATOM 2934 C CA . ASP A 1 362 ? 47.727 13.628 -82.303 1.00 85.38 362 ASP A CA 1
ATOM 2935 C C . ASP A 1 362 ? 49.085 14.217 -82.722 1.00 85.38 362 ASP A C 1
ATOM 2937 O O . ASP A 1 362 ? 49.276 14.596 -83.882 1.00 85.38 362 ASP A O 1
ATOM 2941 N N . SER A 1 363 ? 50.075 14.203 -81.822 1.00 84.00 363 SER A N 1
ATOM 2942 C CA . SER A 1 363 ? 51.463 14.560 -82.145 1.00 84.00 363 SER A CA 1
ATOM 2943 C C . SER A 1 363 ? 52.069 13.580 -83.158 1.00 84.00 363 SER A C 1
ATOM 2945 O O . SER A 1 363 ? 52.602 14.001 -84.184 1.00 84.00 363 SER A O 1
ATOM 2947 N N . SER A 1 364 ? 51.909 12.270 -82.944 1.00 85.25 364 SER A N 1
ATOM 2948 C CA . SER A 1 364 ? 52.385 11.231 -83.869 1.00 85.25 364 SER A CA 1
ATOM 2949 C C . SER A 1 364 ? 51.677 11.274 -85.235 1.00 85.25 364 SER A C 1
ATOM 2951 O O . SER A 1 364 ? 52.317 11.130 -86.277 1.00 85.25 364 SER A O 1
ATOM 2953 N N . ILE A 1 365 ? 50.369 11.553 -85.266 1.00 82.69 365 ILE A N 1
ATOM 2954 C CA . ILE A 1 365 ? 49.594 11.795 -86.494 1.00 82.69 365 ILE A CA 1
ATOM 2955 C C . ILE A 1 365 ? 50.107 13.046 -87.213 1.00 82.69 365 ILE A C 1
ATOM 2957 O O . ILE A 1 365 ? 50.248 13.033 -88.438 1.00 82.69 365 ILE A O 1
ATOM 2961 N N . THR A 1 366 ? 50.455 14.102 -86.476 1.00 82.50 366 THR A N 1
ATOM 2962 C CA . THR A 1 366 ? 51.052 15.323 -87.035 1.00 82.50 366 THR A CA 1
ATOM 2963 C C . THR A 1 366 ? 52.425 15.041 -87.651 1.00 82.50 366 THR A C 1
ATOM 2965 O O . THR A 1 366 ? 52.676 15.451 -88.785 1.00 82.50 366 THR A O 1
ATOM 2968 N N . GLU A 1 367 ? 53.296 14.282 -86.980 1.00 83.00 367 GLU A N 1
ATOM 2969 C CA . GLU A 1 367 ? 54.589 13.854 -87.534 1.00 83.00 367 GLU A CA 1
ATOM 2970 C C . GLU A 1 367 ? 54.432 12.973 -88.781 1.00 83.00 367 GLU A C 1
ATOM 2972 O O . GLU A 1 367 ? 55.110 13.198 -89.788 1.00 83.00 367 GLU A O 1
ATOM 2977 N N . MET A 1 368 ? 53.515 12.000 -88.754 1.00 80.81 368 MET A N 1
ATOM 2978 C CA . MET A 1 368 ? 53.209 11.160 -89.915 1.00 80.81 368 MET A CA 1
ATOM 2979 C C . MET A 1 368 ? 52.657 11.984 -91.082 1.00 80.81 368 MET A C 1
ATOM 2981 O O . MET A 1 368 ? 53.065 11.759 -92.220 1.00 80.81 368 MET A O 1
ATOM 2985 N N . THR A 1 369 ? 51.812 12.981 -90.814 1.00 82.94 369 THR A N 1
ATOM 2986 C CA . THR A 1 369 ? 51.286 13.904 -91.832 1.00 82.94 369 THR A CA 1
ATOM 2987 C C . THR A 1 369 ? 52.411 14.744 -92.436 1.00 82.94 369 THR A C 1
ATOM 2989 O O . THR A 1 369 ? 52.593 14.732 -93.651 1.00 82.94 369 THR A O 1
ATOM 2992 N N . GLN A 1 370 ? 53.269 15.357 -91.612 1.00 82.38 370 GLN A N 1
ATOM 2993 C CA . GLN A 1 370 ? 54.461 16.069 -92.094 1.00 82.38 370 GLN A CA 1
ATOM 2994 C C . GLN A 1 370 ? 55.405 15.164 -92.900 1.00 82.38 370 GLN A C 1
ATOM 2996 O O . GLN A 1 370 ? 56.049 15.628 -93.841 1.00 82.38 370 GLN A O 1
ATOM 3001 N N . LYS A 1 371 ? 55.524 13.881 -92.540 1.00 84.19 371 LYS A N 1
ATOM 3002 C CA . LYS A 1 371 ? 56.330 12.900 -93.278 1.00 84.19 371 LYS A CA 1
ATOM 3003 C C . LYS A 1 371 ? 55.691 12.548 -94.623 1.00 84.19 371 LYS A C 1
ATOM 3005 O O . LYS A 1 371 ? 56.408 12.478 -95.616 1.00 84.19 371 LYS A O 1
ATOM 3010 N N . ILE A 1 372 ? 54.368 12.395 -94.678 1.00 79.88 372 ILE A N 1
ATOM 3011 C CA . ILE A 1 372 ? 53.600 12.208 -95.919 1.00 79.88 372 ILE A CA 1
ATOM 3012 C C . ILE A 1 372 ? 53.739 13.426 -96.835 1.00 79.88 372 ILE A C 1
ATOM 3014 O O . ILE A 1 372 ? 53.999 13.252 -98.021 1.00 79.88 372 ILE A O 1
ATOM 3018 N N . ASP A 1 373 ? 53.654 14.646 -96.309 1.00 81.19 373 ASP A N 1
ATOM 3019 C CA . ASP A 1 373 ? 53.790 15.858 -97.122 1.00 81.19 373 ASP A CA 1
ATOM 3020 C C . ASP A 1 373 ? 55.237 16.107 -97.576 1.00 81.19 373 ASP A C 1
ATOM 3022 O O . ASP A 1 373 ? 55.455 16.529 -98.711 1.00 81.19 373 ASP A O 1
ATOM 3026 N N . LYS A 1 374 ? 56.244 15.731 -96.773 1.00 82.81 374 LYS A N 1
ATOM 3027 C CA . LYS A 1 374 ? 57.650 15.669 -97.219 1.00 82.81 374 LYS A CA 1
ATOM 3028 C C . LYS A 1 374 ? 57.862 14.631 -98.327 1.00 82.81 374 LYS A C 1
ATOM 3030 O O . LYS A 1 374 ? 58.598 14.915 -99.267 1.00 82.81 374 LYS A O 1
ATOM 3035 N N . MET A 1 375 ? 57.213 13.463 -98.253 1.00 78.62 375 MET A N 1
ATOM 3036 C CA . MET A 1 375 ? 57.245 12.472 -99.338 1.00 78.62 375 MET A CA 1
ATOM 3037 C C . MET A 1 375 ? 56.560 13.016 -100.597 1.00 78.62 375 MET A C 1
ATOM 3039 O O . MET A 1 375 ? 57.186 13.022 -101.646 1.00 78.62 375 MET A O 1
ATOM 3043 N N . ARG A 1 376 ? 55.358 13.598 -100.489 1.00 80.69 376 ARG A N 1
ATOM 3044 C CA . ARG A 1 376 ? 54.646 14.236 -101.615 1.00 80.69 376 ARG A CA 1
ATOM 3045 C C . ARG A 1 376 ? 55.446 15.358 -102.273 1.00 80.69 376 ARG A C 1
ATOM 3047 O O . ARG A 1 376 ? 55.435 15.472 -103.495 1.00 80.69 376 ARG A O 1
ATOM 3054 N N . GLU A 1 377 ? 56.131 16.194 -101.493 1.00 80.88 377 GLU A N 1
ATOM 3055 C CA . GLU A 1 377 ? 56.975 17.259 -102.041 1.00 80.88 377 GLU A CA 1
ATOM 3056 C C . GLU A 1 377 ? 58.235 16.690 -102.713 1.00 80.88 377 GLU A C 1
ATOM 3058 O O . GLU A 1 377 ? 58.637 17.186 -103.763 1.00 80.88 377 GLU A O 1
ATOM 3063 N N . ASN A 1 378 ? 58.812 15.607 -102.182 1.00 80.31 378 ASN A N 1
ATOM 3064 C CA . ASN A 1 378 ? 59.898 14.876 -102.837 1.00 80.31 378 ASN A CA 1
ATOM 3065 C C . ASN A 1 378 ? 59.433 14.193 -104.138 1.00 80.31 378 ASN A C 1
ATOM 3067 O O . ASN A 1 378 ? 60.100 14.329 -105.159 1.00 80.31 378 ASN A O 1
ATOM 3071 N N . ASP A 1 379 ? 58.265 13.546 -104.148 1.00 80.19 379 ASP A N 1
ATOM 3072 C CA . ASP A 1 379 ? 57.647 12.952 -105.341 1.00 80.19 379 ASP A CA 1
ATOM 3073 C C . ASP A 1 379 ? 57.356 14.029 -106.399 1.00 80.19 379 ASP A C 1
ATOM 3075 O O . ASP A 1 379 ? 57.604 13.835 -107.587 1.00 80.19 379 ASP A O 1
ATOM 3079 N N . LYS A 1 380 ? 56.894 15.210 -105.968 1.00 81.06 380 LYS A N 1
ATOM 3080 C CA . LYS A 1 380 ? 56.680 16.397 -106.808 1.00 81.06 380 LYS A CA 1
ATOM 3081 C C . LYS A 1 380 ? 57.990 16.958 -107.366 1.00 81.06 380 LYS A C 1
ATOM 3083 O O . LYS A 1 380 ? 58.033 17.304 -108.545 1.00 81.06 380 LYS A O 1
ATOM 3088 N N . GLN A 1 381 ? 59.067 16.995 -106.583 1.00 78.19 381 GLN A N 1
ATOM 3089 C CA . GLN A 1 381 ? 60.402 17.361 -107.072 1.00 78.19 381 GLN A CA 1
ATOM 3090 C C . GLN A 1 381 ? 60.960 16.310 -108.041 1.00 78.19 381 GLN A C 1
ATOM 3092 O O . GLN A 1 381 ? 61.513 16.672 -109.077 1.00 78.19 381 GLN A O 1
ATOM 3097 N N . GLN A 1 382 ? 60.757 15.018 -107.781 1.00 76.88 382 GLN A N 1
ATOM 3098 C CA . GLN A 1 382 ? 61.158 13.928 -108.672 1.00 76.88 382 GLN A CA 1
ATOM 3099 C C . GLN A 1 382 ? 60.341 13.932 -109.977 1.00 76.88 382 GLN A C 1
ATOM 3101 O O . GLN A 1 382 ? 60.893 13.694 -111.054 1.00 76.88 382 GLN A O 1
ATOM 3106 N N . ALA A 1 383 ? 59.054 14.283 -109.917 1.00 75.06 383 ALA A N 1
ATOM 3107 C CA . ALA A 1 383 ? 58.208 14.519 -111.082 1.00 75.06 383 ALA A CA 1
ATOM 3108 C C . ALA A 1 383 ? 58.664 15.758 -111.872 1.00 75.06 383 ALA A C 1
ATOM 3110 O O . ALA A 1 383 ? 58.763 15.685 -113.093 1.00 75.06 383 ALA A O 1
ATOM 3111 N N . GLN A 1 384 ? 59.031 16.860 -111.205 1.00 76.06 384 GLN A N 1
ATOM 3112 C CA . GLN A 1 384 ? 59.610 18.043 -111.857 1.00 76.06 384 GLN A CA 1
ATOM 3113 C C . GLN A 1 384 ? 60.967 17.747 -112.510 1.00 76.06 384 GLN A C 1
ATOM 3115 O O . GLN A 1 384 ? 61.185 18.151 -113.648 1.00 76.06 384 GLN A O 1
ATOM 3120 N N . GLN A 1 385 ? 61.857 16.997 -111.855 1.00 76.12 385 GLN A N 1
ATOM 3121 C CA . GLN A 1 385 ? 63.115 16.528 -112.453 1.00 76.12 385 GLN A CA 1
ATOM 3122 C C . GLN A 1 385 ? 62.850 15.616 -113.659 1.00 76.12 385 GLN A C 1
ATOM 3124 O O . GLN A 1 385 ? 63.505 15.744 -114.692 1.00 76.12 385 GLN A O 1
ATOM 3129 N N . SER A 1 386 ? 61.852 14.733 -113.564 1.00 75.88 386 SER A N 1
ATOM 3130 C CA . SER A 1 386 ? 61.426 13.875 -114.676 1.00 75.88 386 SER A CA 1
ATOM 3131 C C . SER A 1 386 ? 60.843 14.691 -115.833 1.00 75.88 386 SER A C 1
ATOM 3133 O O . SER A 1 386 ? 61.142 14.397 -116.984 1.00 75.88 386 SER A O 1
ATOM 3135 N N . GLN A 1 387 ? 60.090 15.757 -115.548 1.00 75.38 387 GLN A N 1
ATOM 3136 C CA . GLN A 1 387 ? 59.536 16.681 -116.539 1.00 75.38 387 GLN A CA 1
ATOM 3137 C C . GLN A 1 387 ? 60.619 17.559 -117.184 1.00 75.38 387 GLN A C 1
ATOM 3139 O O . GLN A 1 387 ? 60.601 17.746 -118.394 1.00 75.38 387 GLN A O 1
ATOM 3144 N N . GLN A 1 388 ? 61.603 18.043 -116.421 1.00 76.50 388 GLN A N 1
ATOM 3145 C CA . GLN A 1 388 ? 62.782 18.734 -116.961 1.00 76.50 388 GLN A CA 1
ATOM 3146 C C . GLN A 1 388 ? 63.609 17.801 -117.852 1.00 76.50 388 GLN A C 1
ATOM 3148 O O . GLN A 1 388 ? 64.042 18.198 -118.932 1.00 76.50 388 GLN A O 1
ATOM 3153 N N . LYS A 1 389 ? 63.782 16.538 -117.445 1.00 78.31 389 LYS A N 1
ATOM 3154 C CA . LYS A 1 389 ? 64.436 15.509 -118.260 1.00 78.31 389 LYS A CA 1
ATOM 3155 C C . LYS A 1 389 ? 63.632 15.190 -119.524 1.00 78.31 389 LYS A C 1
ATOM 3157 O O . LYS A 1 389 ? 64.235 15.033 -120.579 1.00 78.31 389 LYS A O 1
ATOM 3162 N N . LEU A 1 390 ? 62.298 15.174 -119.444 1.00 74.25 390 LEU A N 1
ATOM 3163 C CA . LEU A 1 390 ? 61.415 15.059 -120.606 1.00 74.25 390 LEU A CA 1
ATOM 3164 C C . LEU A 1 390 ? 61.599 16.253 -121.554 1.00 74.25 390 LEU A C 1
ATOM 3166 O O . LEU A 1 390 ? 61.824 16.040 -122.733 1.00 74.25 390 LEU A O 1
ATOM 3170 N N . GLN A 1 391 ? 61.637 17.485 -121.040 1.00 74.88 391 GLN A N 1
ATOM 3171 C CA . GLN A 1 391 ? 61.885 18.695 -121.836 1.00 74.88 391 GLN A CA 1
ATOM 3172 C C . GLN A 1 391 ? 63.289 18.737 -122.459 1.00 74.88 391 GLN A C 1
ATOM 3174 O O . GLN A 1 391 ? 63.468 19.333 -123.521 1.00 74.88 391 GLN A O 1
ATOM 3179 N N . MET A 1 392 ? 64.300 18.127 -121.830 1.00 74.56 392 MET A N 1
ATOM 3180 C CA . MET A 1 392 ? 65.610 17.942 -122.466 1.00 74.56 392 MET A CA 1
ATOM 3181 C C . MET A 1 392 ? 65.545 16.892 -123.579 1.00 74.56 392 MET A C 1
ATOM 3183 O O . MET A 1 392 ? 66.025 17.171 -124.671 1.00 74.56 392 MET A O 1
ATOM 3187 N N . LEU A 1 393 ? 64.867 15.761 -123.361 1.00 73.62 393 LEU A N 1
ATOM 3188 C CA . LEU A 1 393 ? 64.624 14.749 -124.399 1.00 73.62 393 LEU A CA 1
ATOM 3189 C C . LEU A 1 393 ? 63.763 15.287 -125.558 1.00 73.62 393 LEU A C 1
ATOM 3191 O O . LEU A 1 393 ? 63.988 14.919 -126.703 1.00 73.62 393 LEU A O 1
ATOM 3195 N N . GLU A 1 394 ? 62.816 16.192 -125.302 1.00 74.12 394 GLU A N 1
ATOM 3196 C CA . GLU A 1 394 ? 62.032 16.882 -126.335 1.00 74.12 394 GLU A CA 1
ATOM 3197 C C . GLU A 1 394 ? 62.879 17.894 -127.117 1.00 74.12 394 GLU A C 1
ATOM 3199 O O . GLU A 1 394 ? 62.708 18.014 -128.327 1.00 74.12 394 GLU A O 1
ATOM 3204 N N . LYS A 1 395 ? 63.842 18.570 -126.475 1.00 73.31 395 LYS A N 1
ATOM 3205 C CA . LYS A 1 395 ? 64.831 19.418 -127.169 1.00 73.31 395 LYS A CA 1
ATOM 3206 C C . LYS A 1 395 ? 65.831 18.599 -127.983 1.00 73.31 395 LYS A C 1
ATOM 3208 O O . LYS A 1 395 ? 66.175 19.004 -129.089 1.00 73.31 395 LYS A O 1
ATOM 3213 N N . GLU A 1 396 ? 66.275 17.450 -127.478 1.00 69.69 396 GLU A N 1
ATOM 3214 C CA . GLU A 1 396 ? 67.091 16.500 -128.243 1.00 69.69 396 GLU A CA 1
ATOM 3215 C C . GLU A 1 396 ? 66.298 15.939 -129.427 1.00 69.69 396 GLU A C 1
ATOM 3217 O O . GLU A 1 396 ? 66.812 15.917 -130.542 1.00 69.69 396 GLU A O 1
ATOM 3222 N N . LYS A 1 397 ? 65.023 15.582 -129.230 1.00 71.75 397 LYS A N 1
ATOM 3223 C CA . LYS A 1 397 ? 64.126 15.158 -130.308 1.00 71.75 397 LYS A CA 1
ATOM 3224 C C . LYS A 1 397 ? 63.920 16.265 -131.346 1.00 71.75 397 LYS A C 1
ATOM 3226 O O . LYS A 1 397 ? 64.047 15.982 -132.528 1.00 71.75 397 LYS A O 1
ATOM 3231 N N . GLN A 1 398 ? 63.670 17.510 -130.935 1.00 67.38 398 GLN A N 1
ATOM 3232 C CA . GLN A 1 398 ? 63.557 18.642 -131.862 1.00 67.38 398 GLN A CA 1
ATOM 3233 C C . GLN A 1 398 ? 64.855 18.828 -132.661 1.00 67.38 398 GLN A C 1
ATOM 3235 O O . GLN A 1 398 ? 64.803 18.949 -133.876 1.00 67.38 398 GLN A O 1
ATOM 3240 N N . ASN A 1 399 ? 66.020 18.742 -132.012 1.00 68.38 399 ASN A N 1
ATOM 3241 C CA . ASN A 1 399 ? 67.324 18.781 -132.682 1.00 68.38 399 ASN A CA 1
ATOM 3242 C C . ASN A 1 399 ? 67.505 17.604 -133.671 1.00 68.38 399 ASN A C 1
ATOM 3244 O O . ASN A 1 399 ? 68.064 17.790 -134.749 1.00 68.38 399 ASN A O 1
ATOM 3248 N N . PHE A 1 400 ? 66.985 16.409 -133.364 1.00 65.31 400 PHE A N 1
ATOM 3249 C CA . PHE A 1 400 ? 66.931 15.292 -134.314 1.00 65.31 400 PHE A CA 1
ATOM 3250 C C . PHE A 1 400 ? 65.951 15.533 -135.473 1.00 65.31 400 PHE A C 1
ATOM 3252 O O . PHE A 1 400 ? 66.311 15.243 -136.609 1.00 65.31 400 PHE A O 1
ATOM 3259 N N . ASP A 1 401 ? 64.756 16.078 -135.234 1.00 61.31 401 ASP A N 1
ATOM 3260 C CA . ASP A 1 401 ? 63.755 16.386 -136.270 1.00 61.31 401 ASP A CA 1
ATOM 3261 C C . ASP A 1 401 ? 64.229 17.546 -137.189 1.00 61.31 401 ASP A C 1
ATOM 3263 O O . ASP A 1 401 ? 64.025 17.515 -138.410 1.00 61.31 401 ASP A O 1
ATOM 3267 N N . ASP A 1 402 ? 64.967 18.518 -136.641 1.00 61.75 402 ASP A N 1
ATOM 3268 C CA . ASP A 1 402 ? 65.641 19.600 -137.373 1.00 61.75 402 ASP A CA 1
ATOM 3269 C C . ASP A 1 402 ? 66.818 19.056 -138.212 1.00 61.75 402 ASP A C 1
ATOM 3271 O O . ASP A 1 402 ? 66.971 19.400 -139.390 1.00 61.75 402 ASP A O 1
ATOM 3275 N N . GLN A 1 403 ? 67.618 18.130 -137.663 1.00 59.44 403 GLN A N 1
ATOM 3276 C CA . GLN A 1 403 ? 68.642 17.403 -138.425 1.00 59.44 403 GLN A CA 1
ATOM 3277 C C . GLN A 1 403 ? 68.021 16.535 -139.530 1.00 59.44 403 GLN A C 1
ATOM 3279 O O . GLN A 1 403 ? 68.512 16.539 -140.658 1.00 59.44 403 GLN A O 1
ATOM 3284 N N . LEU A 1 404 ? 66.911 15.842 -139.265 1.00 54.72 404 LEU A N 1
ATOM 3285 C CA . LEU A 1 404 ? 66.200 15.020 -140.250 1.00 54.72 404 LEU A CA 1
ATOM 3286 C C . LEU A 1 404 ? 65.654 15.873 -141.410 1.00 54.72 404 LEU A C 1
ATOM 3288 O O . LEU A 1 404 ? 65.663 15.445 -142.568 1.00 54.72 404 LEU A O 1
ATOM 3292 N N . SER A 1 405 ? 65.247 17.108 -141.110 1.00 55.69 405 SER A N 1
ATOM 3293 C CA . SER A 1 405 ? 64.842 18.113 -142.098 1.00 55.69 405 SER A CA 1
ATOM 3294 C C . SER A 1 405 ? 66.030 18.631 -142.924 1.00 55.69 405 SER A C 1
ATOM 3296 O O . SER A 1 405 ? 65.904 18.801 -144.135 1.00 55.69 405 SER A O 1
ATOM 3298 N N . SER A 1 406 ? 67.209 18.790 -142.311 1.00 52.78 406 SER A N 1
ATOM 3299 C CA . SER A 1 406 ? 68.474 19.091 -143.008 1.00 52.78 406 SER A CA 1
ATOM 3300 C C . SER A 1 406 ? 68.913 17.959 -143.954 1.00 52.78 406 SER A C 1
ATOM 3302 O O . SER A 1 406 ? 69.333 18.218 -145.086 1.00 52.78 406 SER A O 1
ATOM 3304 N N . TYR A 1 407 ? 68.760 16.695 -143.541 1.00 51.50 407 TYR A N 1
ATOM 3305 C CA . TYR A 1 407 ? 69.127 15.537 -144.364 1.00 51.50 407 TYR A CA 1
ATOM 3306 C C . TYR A 1 407 ? 68.208 15.326 -145.575 1.00 51.50 407 TYR A C 1
ATOM 3308 O O . TYR A 1 407 ? 68.706 14.948 -146.636 1.00 51.50 407 TYR A O 1
ATOM 3316 N N . LYS A 1 408 ? 66.904 15.627 -145.475 1.00 52.09 408 LYS A N 1
ATOM 3317 C CA . LYS A 1 408 ? 65.988 15.538 -146.629 1.00 52.09 408 LYS A CA 1
ATOM 3318 C C . LYS A 1 408 ? 66.424 16.422 -147.801 1.00 52.09 408 LYS A C 1
ATOM 3320 O O . LYS A 1 408 ? 66.431 15.953 -148.932 1.00 52.09 408 LYS A O 1
ATOM 3325 N N . THR A 1 409 ? 66.860 17.652 -147.538 1.00 50.88 409 THR A N 1
ATOM 3326 C CA . THR A 1 409 ? 67.214 18.621 -148.594 1.00 50.88 409 THR A CA 1
ATOM 3327 C C . THR A 1 409 ? 68.571 18.342 -149.260 1.00 50.88 409 THR A C 1
ATOM 3329 O O . THR A 1 409 ? 68.850 18.889 -150.319 1.00 50.88 409 THR A O 1
ATOM 3332 N N . LYS A 1 410 ? 69.424 17.482 -148.679 1.00 49.59 410 LYS A N 1
ATOM 3333 C CA . LYS A 1 410 ? 70.729 17.096 -149.261 1.00 49.59 410 LYS A CA 1
ATOM 3334 C C . LYS A 1 410 ? 70.729 15.756 -150.003 1.00 49.59 410 LYS A C 1
ATOM 3336 O O . LYS A 1 410 ? 71.708 15.442 -150.677 1.00 49.59 410 LYS A O 1
ATOM 3341 N N . ASN A 1 411 ? 69.662 14.967 -149.893 1.00 46.59 411 ASN A N 1
ATOM 3342 C CA . ASN A 1 411 ? 69.599 13.635 -150.494 1.00 46.59 411 ASN A CA 1
ATOM 3343 C C . ASN A 1 411 ? 69.377 13.672 -152.023 1.00 46.59 411 ASN A C 1
ATOM 3345 O O . ASN A 1 411 ? 69.927 12.847 -152.755 1.00 46.59 411 ASN A O 1
ATOM 3349 N N . ASP A 1 412 ? 68.623 14.660 -152.511 1.00 47.38 412 ASP A N 1
ATOM 3350 C CA . ASP A 1 412 ? 68.215 14.738 -153.921 1.00 47.38 412 ASP A CA 1
ATOM 3351 C C . ASP A 1 412 ? 69.338 15.223 -154.862 1.00 47.38 412 ASP A C 1
ATOM 3353 O O . ASP A 1 412 ? 69.345 14.876 -156.044 1.00 47.38 412 ASP A O 1
ATOM 3357 N N . GLU A 1 413 ? 70.336 15.956 -154.353 1.00 45.69 413 GLU A N 1
ATOM 3358 C CA . GLU A 1 413 ? 71.487 16.418 -155.151 1.00 45.69 413 GLU A CA 1
ATOM 3359 C C . GLU A 1 413 ? 72.660 15.417 -155.177 1.00 45.69 413 GLU A C 1
ATOM 3361 O O . GLU A 1 413 ? 73.447 15.409 -156.126 1.00 45.69 413 GLU A O 1
ATOM 3366 N N . LEU A 1 414 ? 72.772 14.521 -154.186 1.00 45.47 414 LEU A N 1
ATOM 3367 C CA . LEU A 1 414 ? 73.891 13.569 -154.100 1.00 45.47 414 LEU A CA 1
ATOM 3368 C C . LEU A 1 414 ? 73.829 12.449 -155.155 1.00 45.47 414 LEU A C 1
ATOM 3370 O O . LEU A 1 414 ? 74.861 11.903 -155.555 1.00 45.47 414 LEU A O 1
ATOM 3374 N N . SER A 1 415 ? 72.628 12.154 -155.660 1.00 45.56 415 SER A N 1
ATOM 3375 C CA . SER A 1 415 ? 72.312 11.018 -156.544 1.00 45.56 415 SER A CA 1
ATOM 3376 C C . SER A 1 415 ? 72.819 11.158 -157.997 1.00 45.56 415 SER A C 1
ATOM 3378 O O . SER A 1 415 ? 72.339 10.463 -158.891 1.00 45.56 415 SER A O 1
ATOM 3380 N N . LYS A 1 416 ? 73.780 12.057 -158.261 1.00 47.09 416 LYS A N 1
ATOM 3381 C CA . LYS A 1 416 ? 74.386 12.285 -159.591 1.00 47.09 416 LYS A CA 1
ATOM 3382 C C . LYS A 1 416 ? 75.915 12.363 -159.639 1.00 47.09 416 LYS A C 1
ATOM 3384 O O . LYS A 1 416 ? 76.449 12.427 -160.742 1.00 47.09 416 LYS A O 1
ATOM 3389 N N . ILE A 1 417 ? 76.616 12.393 -158.501 1.00 43.25 417 ILE A N 1
ATOM 3390 C CA . ILE A 1 417 ? 78.067 12.687 -158.479 1.00 43.25 417 ILE A CA 1
ATOM 3391 C C . ILE A 1 417 ? 78.905 11.587 -157.809 1.00 43.25 417 ILE A C 1
ATOM 3393 O O . ILE A 1 417 ? 80.014 11.322 -158.266 1.00 43.25 417 ILE A O 1
ATOM 3397 N N . ILE A 1 418 ? 78.391 10.874 -156.800 1.00 43.41 418 ILE A N 1
ATOM 3398 C CA . ILE A 1 418 ? 79.174 9.846 -156.082 1.00 43.41 418 ILE A CA 1
ATOM 3399 C C . ILE A 1 418 ? 79.044 8.465 -156.759 1.00 43.41 418 ILE A C 1
ATOM 3401 O O . ILE A 1 418 ? 78.644 7.475 -156.158 1.00 43.41 418 ILE A O 1
ATOM 3405 N N . GLN A 1 419 ? 79.419 8.410 -158.043 1.00 38.56 419 GLN A N 1
ATOM 3406 C CA . GLN A 1 419 ? 79.842 7.177 -158.733 1.00 38.56 419 GLN A CA 1
ATOM 3407 C C . GLN A 1 419 ? 81.365 7.201 -158.995 1.00 38.56 419 GLN A C 1
ATOM 3409 O O . GLN A 1 419 ? 81.878 6.608 -159.941 1.00 38.56 419 GLN A O 1
ATOM 3414 N N . MET A 1 420 ? 82.111 7.899 -158.137 1.00 35.69 420 MET A N 1
ATOM 3415 C CA . MET A 1 420 ? 83.570 7.920 -158.138 1.00 35.69 420 MET A CA 1
ATOM 3416 C C . MET A 1 420 ? 84.101 7.808 -156.709 1.00 35.69 420 MET A C 1
ATOM 3418 O O . MET A 1 420 ? 83.882 8.706 -155.906 1.00 35.69 420 MET A O 1
ATOM 3422 N N . GLN A 1 421 ? 84.872 6.738 -156.489 1.00 36.72 421 GLN A N 1
ATOM 3423 C CA . GLN A 1 421 ? 85.850 6.528 -155.411 1.00 36.72 421 GLN A CA 1
ATOM 3424 C C . GLN A 1 421 ? 85.296 6.357 -153.970 1.00 36.72 421 GLN A C 1
ATOM 3426 O O . GLN A 1 421 ? 84.329 7.008 -153.601 1.00 36.72 421 GLN A O 1
ATOM 3431 N N . SER A 1 422 ? 85.873 5.576 -153.042 1.00 30.17 422 SER A N 1
ATOM 3432 C CA . SER A 1 422 ? 86.779 4.396 -153.023 1.00 30.17 422 SER A CA 1
ATOM 3433 C C . SER A 1 422 ? 87.668 4.470 -151.766 1.00 30.17 422 SER A C 1
ATOM 3435 O O . SER A 1 422 ? 88.816 4.894 -151.861 1.00 30.17 422 SER A O 1
ATOM 3437 N N . ASP A 1 423 ? 87.129 3.971 -150.651 1.00 29.34 423 ASP A N 1
ATOM 3438 C CA . ASP A 1 423 ? 87.830 3.345 -149.512 1.00 29.34 423 ASP A CA 1
ATOM 3439 C C . ASP A 1 423 ? 88.797 4.143 -148.598 1.00 29.34 423 ASP A C 1
ATOM 3441 O O . ASP A 1 423 ? 89.210 5.264 -148.873 1.00 29.34 423 ASP A O 1
ATOM 3445 N N . GLU A 1 424 ? 89.119 3.475 -147.473 1.00 32.56 424 GLU A N 1
ATOM 3446 C CA . GLU A 1 424 ? 90.007 3.840 -146.349 1.00 32.56 424 GLU A CA 1
ATOM 3447 C C . GLU A 1 424 ? 89.524 4.977 -145.401 1.00 32.56 424 GLU A C 1
ATOM 3449 O O . GLU A 1 424 ? 89.030 6.011 -145.831 1.00 32.56 424 GLU A O 1
ATOM 3454 N N . LEU A 1 425 ? 89.566 4.852 -144.057 1.00 30.66 425 LEU A N 1
ATOM 3455 C CA . LEU A 1 425 ? 90.375 3.990 -143.165 1.00 30.66 425 LEU A CA 1
ATOM 3456 C C . LEU A 1 425 ? 89.624 3.464 -141.904 1.00 30.66 425 LEU A C 1
ATOM 3458 O O . LEU A 1 425 ? 88.592 3.983 -141.488 1.00 30.66 425 LEU A O 1
ATOM 3462 N N . ILE A 1 426 ? 90.230 2.454 -141.265 1.00 40.69 426 ILE A N 1
ATOM 3463 C CA . ILE A 1 426 ? 89.928 1.782 -139.973 1.00 40.69 426 ILE A CA 1
ATOM 3464 C C . ILE A 1 426 ? 91.269 1.745 -139.176 1.00 40.69 426 ILE A C 1
ATOM 3466 O O . ILE A 1 426 ? 92.301 1.788 -139.849 1.00 40.69 426 ILE A O 1
ATOM 3470 N N . PRO A 1 427 ? 91.374 1.605 -137.822 1.00 59.75 427 PRO A N 1
ATOM 3471 C CA . PRO A 1 427 ? 90.374 1.474 -136.744 1.00 59.75 427 PRO A CA 1
ATOM 3472 C C . PRO A 1 427 ? 90.308 2.781 -135.875 1.00 59.75 427 PRO A C 1
ATOM 3474 O O . PRO A 1 427 ? 90.068 3.809 -136.489 1.00 59.75 427 PRO A O 1
ATOM 3477 N N . LEU A 1 428 ? 90.423 2.963 -134.536 1.00 37.19 428 LEU A N 1
ATOM 3478 C CA . LEU A 1 428 ? 90.887 2.208 -133.343 1.00 37.19 428 LEU A CA 1
ATOM 3479 C C . LEU A 1 428 ? 89.842 2.135 -132.184 1.00 37.19 428 LEU A C 1
ATOM 3481 O O . LEU A 1 428 ? 88.710 1.731 -132.437 1.00 37.19 428 LEU A O 1
ATOM 3485 N N . ARG A 1 429 ? 90.245 2.259 -130.900 1.00 40.06 429 ARG A N 1
ATOM 3486 C CA . ARG A 1 429 ? 89.767 1.358 -129.825 1.00 40.06 429 ARG A CA 1
ATOM 3487 C C . ARG A 1 429 ? 90.116 1.832 -128.391 1.00 40.06 429 ARG A C 1
ATOM 3489 O O . ARG A 1 429 ? 91.170 2.416 -128.190 1.00 40.06 429 ARG A O 1
ATOM 3496 N N . SER A 1 430 ? 89.294 1.419 -127.413 1.00 45.91 430 SER A N 1
ATOM 3497 C CA . SER A 1 430 ? 89.609 1.173 -125.978 1.00 45.91 430 SER A CA 1
ATOM 3498 C C . SER A 1 430 ? 90.224 2.278 -125.089 1.00 45.91 430 SER A C 1
ATOM 3500 O O . SER A 1 430 ? 91.439 2.313 -124.932 1.00 45.91 430 SER A O 1
ATOM 3502 N N . GLU A 1 431 ? 89.382 3.008 -124.333 1.00 39.69 431 GLU A N 1
ATOM 3503 C CA . GLU A 1 431 ? 89.775 3.694 -123.076 1.00 39.69 431 GLU A CA 1
ATOM 3504 C C . GLU A 1 431 ? 88.576 3.966 -122.116 1.00 39.69 431 GLU A C 1
ATOM 3506 O O . GLU A 1 431 ? 88.275 5.112 -121.799 1.00 39.69 431 GLU A O 1
ATOM 3511 N N . ASN A 1 432 ? 87.811 2.948 -121.667 1.00 48.59 432 ASN A N 1
ATOM 3512 C CA . ASN A 1 432 ? 86.651 3.208 -120.774 1.00 48.59 432 ASN A CA 1
ATOM 3513 C C . ASN A 1 432 ? 86.225 2.082 -119.793 1.00 48.59 432 ASN A C 1
ATOM 3515 O O . ASN A 1 432 ? 85.036 1.870 -119.574 1.00 48.59 432 ASN A O 1
ATOM 3519 N N . GLU A 1 433 ? 87.170 1.360 -119.175 1.00 47.91 433 GLU A N 1
ATOM 3520 C CA . GLU A 1 433 ? 86.865 0.458 -118.031 1.00 47.91 433 GLU A CA 1
ATOM 3521 C C . GLU A 1 433 ? 87.785 0.641 -116.805 1.00 47.91 433 GLU A C 1
ATOM 3523 O O . GLU A 1 433 ? 87.759 -0.144 -115.863 1.00 47.91 433 GLU A O 1
ATOM 3528 N N . SER A 1 434 ? 88.569 1.724 -116.762 1.00 46.62 434 SER A N 1
ATOM 3529 C CA . SER A 1 434 ? 89.358 2.089 -115.570 1.00 46.62 434 SER A CA 1
ATOM 3530 C C . SER A 1 434 ? 88.502 2.780 -114.492 1.00 46.62 434 SER A C 1
ATOM 3532 O O . SER A 1 434 ? 88.680 2.568 -113.292 1.00 46.62 434 SER A O 1
ATOM 3534 N N . TYR A 1 435 ? 87.523 3.593 -114.907 1.00 52.31 435 TYR A N 1
ATOM 3535 C CA . TYR A 1 435 ? 86.826 4.517 -114.005 1.00 52.31 435 TYR A CA 1
ATOM 3536 C C . TYR A 1 435 ? 85.641 3.912 -113.234 1.00 52.31 435 TYR A C 1
ATOM 3538 O O . TYR A 1 435 ? 85.378 4.351 -112.113 1.00 52.31 435 TYR A O 1
ATOM 3546 N N . LYS A 1 436 ? 84.956 2.881 -113.755 1.00 55.19 436 LYS A N 1
ATOM 3547 C CA . LYS A 1 436 ? 83.797 2.273 -113.063 1.00 55.19 436 LYS A CA 1
ATOM 3548 C C . LYS A 1 436 ? 84.177 1.635 -111.726 1.00 55.19 436 LYS A C 1
ATOM 3550 O O . LYS A 1 436 ? 83.489 1.840 -110.728 1.00 55.19 436 LYS A O 1
ATOM 3555 N N . VAL A 1 437 ? 85.294 0.905 -111.696 1.00 57.75 437 VAL A N 1
ATOM 3556 C CA . VAL A 1 437 ? 85.743 0.149 -110.513 1.00 57.75 437 VAL A CA 1
ATOM 3557 C C . VAL A 1 437 ? 86.037 1.075 -109.326 1.00 57.75 437 VAL A C 1
ATOM 3559 O O . VAL A 1 437 ? 85.760 0.711 -108.189 1.00 57.75 437 VAL A O 1
ATOM 3562 N N . ARG A 1 438 ? 86.531 2.297 -109.575 1.00 53.72 438 ARG A N 1
ATOM 3563 C CA . ARG A 1 438 ? 86.924 3.238 -108.512 1.00 53.72 438 ARG A CA 1
ATOM 3564 C C . ARG A 1 438 ? 85.763 4.048 -107.921 1.00 53.72 438 ARG A C 1
ATOM 3566 O O . ARG A 1 438 ? 85.877 4.517 -106.792 1.00 53.72 438 ARG A O 1
ATOM 3573 N N . ILE A 1 439 ? 84.652 4.192 -108.647 1.00 58.03 439 ILE A N 1
ATOM 3574 C CA . ILE A 1 439 ? 83.439 4.863 -108.146 1.00 58.03 439 ILE A CA 1
ATOM 3575 C C . ILE A 1 439 ? 82.679 3.943 -107.176 1.00 58.03 439 ILE A C 1
ATOM 3577 O O . ILE A 1 439 ? 82.259 4.388 -106.110 1.00 58.03 439 ILE A O 1
ATOM 3581 N N . ALA A 1 440 ? 82.573 2.648 -107.498 1.00 63.31 440 ALA A N 1
ATOM 3582 C CA . ALA A 1 440 ? 81.856 1.671 -106.675 1.00 63.31 440 ALA A CA 1
ATOM 3583 C C . ALA A 1 440 ? 82.454 1.487 -105.263 1.00 63.31 440 ALA A C 1
ATOM 3585 O O . ALA A 1 440 ? 81.718 1.231 -104.312 1.00 63.31 440 ALA A O 1
ATOM 3586 N N . THR A 1 441 ? 83.775 1.626 -105.102 1.00 59.91 441 THR A N 1
ATOM 3587 C CA . THR A 1 441 ? 84.437 1.465 -103.794 1.00 59.91 441 THR A CA 1
ATOM 3588 C C . THR A 1 441 ? 84.120 2.617 -102.833 1.00 59.91 441 THR A C 1
ATOM 3590 O O . THR A 1 441 ? 83.806 2.371 -101.672 1.00 59.91 441 THR A O 1
ATOM 3593 N N . LEU A 1 442 ? 84.147 3.865 -103.317 1.00 61.25 442 LEU A N 1
ATOM 3594 C CA . LEU A 1 442 ? 83.936 5.063 -102.490 1.00 61.25 442 LEU A CA 1
ATOM 3595 C C . LEU A 1 442 ? 82.483 5.206 -102.008 1.00 61.25 442 LEU A C 1
ATOM 3597 O O . LEU A 1 442 ? 82.242 5.610 -100.872 1.00 61.25 442 LEU A O 1
ATOM 3601 N N . ASP A 1 443 ? 81.513 4.831 -102.844 1.00 63.78 443 ASP A N 1
ATOM 3602 C CA . ASP A 1 443 ? 80.085 4.885 -102.502 1.00 63.78 443 ASP A CA 1
ATOM 3603 C C . ASP A 1 443 ? 79.708 3.913 -101.358 1.00 63.78 443 ASP A C 1
ATOM 3605 O O . ASP A 1 443 ? 78.787 4.178 -100.584 1.00 63.78 443 ASP A O 1
ATOM 3609 N N . ASN A 1 444 ? 80.467 2.825 -101.179 1.00 64.56 444 ASN A N 1
ATOM 3610 C CA . ASN A 1 444 ? 80.294 1.893 -100.059 1.00 64.56 444 ASN A CA 1
ATOM 3611 C C . ASN A 1 444 ? 80.880 2.432 -98.738 1.00 64.56 444 ASN A C 1
ATOM 3613 O O . ASN A 1 444 ? 80.267 2.278 -97.680 1.00 64.56 444 ASN A O 1
ATOM 3617 N N . GLU A 1 445 ? 82.034 3.109 -98.776 1.00 63.56 445 GLU A N 1
ATOM 3618 C CA . GLU A 1 445 ? 82.651 3.701 -97.575 1.00 63.56 445 GLU A CA 1
ATOM 3619 C C . GLU A 1 445 ? 81.809 4.847 -96.985 1.00 63.56 445 GLU A C 1
ATOM 3621 O O . GLU A 1 445 ? 81.717 4.991 -95.763 1.00 63.56 445 GLU A O 1
ATOM 3626 N N . ILE A 1 446 ? 81.140 5.635 -97.835 1.00 62.66 446 ILE A N 1
ATOM 3627 C CA . ILE A 1 446 ? 80.241 6.723 -97.408 1.00 62.66 446 ILE A CA 1
ATOM 3628 C C . ILE A 1 446 ? 79.005 6.170 -96.672 1.00 62.66 446 ILE A C 1
ATOM 3630 O O . ILE A 1 446 ? 78.593 6.721 -95.644 1.00 62.66 446 ILE A O 1
ATOM 3634 N N . LYS A 1 447 ? 78.445 5.051 -97.148 1.00 69.31 447 LYS A N 1
ATOM 3635 C CA . LYS A 1 447 ? 77.287 4.377 -96.530 1.00 69.31 447 LYS A CA 1
ATOM 3636 C C . LYS A 1 447 ? 77.632 3.763 -95.171 1.00 69.31 447 LYS A C 1
ATOM 3638 O O . LYS A 1 447 ? 76.858 3.891 -94.227 1.00 69.31 447 LYS A O 1
ATOM 3643 N N . LEU A 1 448 ? 78.825 3.179 -95.036 1.00 63.19 448 LEU A N 1
ATOM 3644 C CA . LEU A 1 448 ? 79.317 2.665 -93.752 1.00 63.19 448 LEU A CA 1
ATOM 3645 C C . LEU A 1 448 ? 79.524 3.773 -92.704 1.00 63.19 448 LEU A C 1
ATOM 3647 O O . LEU A 1 448 ? 79.197 3.569 -91.536 1.00 63.19 448 LEU A O 1
ATOM 3651 N N . ARG A 1 449 ? 80.005 4.961 -93.099 1.00 61.34 449 ARG A N 1
ATOM 3652 C CA . ARG A 1 449 ? 80.154 6.095 -92.164 1.00 61.34 449 ARG A CA 1
ATOM 3653 C C . ARG A 1 449 ? 78.815 6.675 -91.708 1.00 61.34 449 ARG A C 1
ATOM 3655 O O . ARG A 1 449 ? 78.638 6.906 -90.516 1.00 61.34 449 ARG A O 1
ATOM 3662 N N . THR A 1 450 ? 77.862 6.856 -92.623 1.00 64.81 450 THR A N 1
ATOM 3663 C CA . THR A 1 450 ? 76.531 7.394 -92.275 1.00 64.81 450 THR A CA 1
ATOM 3664 C C . THR A 1 450 ? 75.714 6.443 -91.397 1.00 64.81 450 THR A C 1
ATOM 3666 O O . THR A 1 450 ? 74.999 6.914 -90.514 1.00 64.81 450 THR A O 1
ATOM 3669 N N . ALA A 1 451 ? 75.869 5.123 -91.554 1.00 65.44 451 ALA A N 1
ATOM 3670 C CA . ALA A 1 451 ? 75.293 4.146 -90.628 1.00 65.44 451 ALA A CA 1
ATOM 3671 C C . ALA A 1 451 ? 75.873 4.282 -89.204 1.00 65.44 451 ALA A C 1
ATOM 3673 O O . ALA A 1 451 ? 75.115 4.400 -88.241 1.00 65.44 451 ALA A O 1
ATOM 3674 N N . ALA A 1 452 ? 77.203 4.348 -89.071 1.00 65.62 452 ALA A N 1
ATOM 3675 C CA . ALA A 1 452 ? 77.875 4.440 -87.772 1.00 65.62 452 ALA A CA 1
ATOM 3676 C C . ALA A 1 452 ? 77.554 5.739 -87.002 1.00 65.62 452 ALA A C 1
ATOM 3678 O O . ALA A 1 452 ? 77.473 5.731 -85.773 1.00 65.62 452 ALA A O 1
ATOM 3679 N N . GLU A 1 453 ? 77.345 6.865 -87.693 1.00 64.88 453 GLU A N 1
ATOM 3680 C CA . GLU A 1 453 ? 76.946 8.121 -87.040 1.00 64.88 453 GLU A CA 1
ATOM 3681 C C . GLU A 1 453 ? 75.466 8.134 -86.617 1.00 64.88 453 GLU A C 1
ATOM 3683 O O . GLU A 1 453 ? 75.141 8.709 -85.575 1.00 64.88 453 GLU A O 1
ATOM 3688 N N . ALA A 1 454 ? 74.582 7.438 -87.343 1.00 70.94 454 ALA A N 1
ATOM 3689 C CA . ALA A 1 454 ? 73.200 7.220 -86.912 1.00 70.94 454 ALA A CA 1
ATOM 3690 C C . ALA A 1 454 ? 73.127 6.305 -85.674 1.00 70.94 454 ALA A C 1
ATOM 3692 O O . ALA A 1 454 ? 72.469 6.647 -84.692 1.00 70.94 454 ALA A O 1
ATOM 3693 N N . GLU A 1 455 ? 73.862 5.191 -85.679 1.00 70.56 455 GLU A N 1
ATOM 3694 C CA . GLU A 1 455 ? 73.959 4.251 -84.554 1.00 70.56 455 GLU A CA 1
ATOM 3695 C C . GLU A 1 455 ? 74.528 4.930 -83.294 1.00 70.56 455 GLU A C 1
ATOM 3697 O O . GLU A 1 455 ? 73.966 4.816 -82.205 1.00 70.56 455 GLU A O 1
ATOM 3702 N N . LYS A 1 456 ? 75.567 5.762 -83.451 1.00 72.56 456 LYS A N 1
ATOM 3703 C CA . LYS A 1 456 ? 76.122 6.590 -82.369 1.00 72.56 456 LYS A CA 1
ATOM 3704 C C . LYS A 1 456 ? 75.119 7.605 -81.801 1.00 72.56 456 LYS A C 1
ATOM 3706 O O . LYS A 1 456 ? 75.187 7.906 -80.609 1.00 72.56 456 LYS A O 1
ATOM 3711 N N . LYS A 1 457 ? 74.200 8.139 -82.616 1.00 73.31 457 LYS A N 1
ATOM 3712 C CA . LYS A 1 457 ? 73.131 9.036 -82.144 1.00 73.31 457 LYS A CA 1
ATOM 3713 C C . LYS A 1 457 ? 72.075 8.269 -81.344 1.00 73.31 457 LYS A C 1
ATOM 3715 O O . LYS A 1 457 ? 71.736 8.710 -80.249 1.00 73.31 457 LYS A O 1
ATOM 3720 N N . ILE A 1 458 ? 71.640 7.106 -81.833 1.00 73.19 458 ILE A N 1
ATOM 3721 C CA . ILE A 1 458 ? 70.694 6.220 -81.131 1.00 73.19 458 ILE A CA 1
ATOM 3722 C C . ILE A 1 458 ? 71.257 5.824 -79.760 1.00 73.19 458 ILE A C 1
ATOM 3724 O O . ILE A 1 458 ? 70.612 6.066 -78.745 1.00 73.19 458 ILE A O 1
ATOM 3728 N N . LEU A 1 459 ? 72.506 5.347 -79.706 1.00 69.06 459 LEU A N 1
ATOM 3729 C CA . LEU A 1 459 ? 73.195 5.001 -78.455 1.00 69.06 459 LEU A CA 1
ATOM 3730 C C . LEU A 1 459 ? 73.374 6.200 -77.501 1.00 69.06 459 LEU A C 1
ATOM 3732 O O . LEU A 1 459 ? 73.502 6.012 -76.292 1.00 69.06 459 LEU A O 1
ATOM 3736 N N . SER A 1 460 ? 73.383 7.437 -78.009 1.00 74.25 460 SER A N 1
ATOM 3737 C CA . SER A 1 460 ? 73.424 8.644 -77.174 1.00 74.25 460 SER A CA 1
ATOM 3738 C C . SER A 1 460 ? 72.059 8.999 -76.578 1.00 74.25 460 SER A C 1
ATOM 3740 O O . SER A 1 460 ? 72.005 9.527 -75.468 1.00 74.25 460 SER A O 1
ATOM 3742 N N . GLU A 1 461 ? 70.970 8.738 -77.301 1.00 74.25 461 GLU A N 1
ATOM 3743 C CA . GLU A 1 461 ? 69.594 8.981 -76.850 1.00 74.25 461 GLU A CA 1
ATOM 3744 C C . GLU A 1 461 ? 69.145 7.876 -75.880 1.00 74.25 461 GLU A C 1
ATOM 3746 O O . GLU A 1 461 ? 68.652 8.167 -74.791 1.00 74.25 461 GLU A O 1
ATOM 3751 N N . GLU A 1 462 ? 69.449 6.616 -76.186 1.00 74.19 462 GLU A N 1
ATOM 3752 C CA . GLU A 1 462 ? 69.189 5.453 -75.330 1.00 74.19 462 GLU A CA 1
ATOM 3753 C C . GLU A 1 462 ? 69.902 5.557 -73.968 1.00 74.19 462 GLU A C 1
ATOM 3755 O O . GLU A 1 462 ? 69.292 5.356 -72.918 1.00 74.19 462 GLU A O 1
ATOM 3760 N N . ASN A 1 463 ? 71.168 5.987 -73.950 1.00 73.31 463 ASN A N 1
ATOM 3761 C CA . ASN A 1 463 ? 71.931 6.207 -72.715 1.00 73.31 463 ASN A CA 1
ATOM 3762 C C . ASN A 1 463 ? 71.460 7.457 -71.931 1.00 73.31 463 ASN A C 1
ATOM 3764 O O . ASN A 1 463 ? 71.708 7.571 -70.730 1.00 73.31 463 ASN A O 1
ATOM 3768 N N . SER A 1 464 ? 70.737 8.382 -72.578 1.00 76.06 464 SER A N 1
ATOM 3769 C CA . SER A 1 464 ? 70.019 9.465 -71.890 1.00 76.06 464 SER A CA 1
ATOM 3770 C C . SER A 1 464 ? 68.732 8.950 -71.239 1.00 76.06 464 SER A C 1
ATOM 3772 O O . SER A 1 464 ? 68.476 9.249 -70.074 1.00 76.06 464 SER A O 1
ATOM 3774 N N . ASN A 1 465 ? 67.962 8.117 -71.943 1.00 78.00 465 ASN A N 1
ATOM 3775 C CA . ASN A 1 465 ? 66.725 7.524 -71.427 1.00 78.00 465 ASN A CA 1
ATOM 3776 C C . ASN A 1 465 ? 67.007 6.603 -70.228 1.00 78.00 465 ASN A C 1
ATOM 3778 O O . ASN A 1 465 ? 66.434 6.797 -69.158 1.00 78.00 465 ASN A O 1
ATOM 3782 N N . LEU A 1 466 ? 67.998 5.709 -70.342 1.00 75.31 466 LEU A N 1
ATOM 3783 C CA . LEU A 1 466 ? 68.474 4.849 -69.246 1.00 75.31 466 LEU A CA 1
ATOM 3784 C C . LEU A 1 466 ? 68.962 5.641 -68.018 1.00 75.31 466 LEU A C 1
ATOM 3786 O O . LEU A 1 466 ? 68.982 5.119 -66.900 1.00 75.31 466 LEU A O 1
ATOM 3790 N N . LYS A 1 467 ? 69.386 6.898 -68.195 1.00 76.88 467 LYS A N 1
ATOM 3791 C CA . LYS A 1 467 ? 69.794 7.779 -67.094 1.00 76.88 467 LYS A CA 1
ATOM 3792 C C . LYS A 1 467 ? 68.588 8.380 -66.366 1.00 76.88 467 LYS A C 1
ATOM 3794 O O . LYS A 1 467 ? 68.658 8.521 -65.145 1.00 76.88 467 LYS A O 1
ATOM 3799 N N . GLU A 1 468 ? 67.505 8.680 -67.081 1.00 78.25 468 GLU A N 1
ATOM 3800 C CA . GLU A 1 468 ? 66.254 9.172 -66.492 1.00 78.25 468 GLU A CA 1
ATOM 3801 C C . GLU A 1 468 ? 65.438 8.032 -65.859 1.00 78.25 468 GLU A C 1
ATOM 3803 O O . GLU A 1 468 ? 64.967 8.181 -64.736 1.00 78.25 468 GLU A O 1
ATOM 3808 N N . GLU A 1 469 ? 65.392 6.838 -66.462 1.00 77.00 469 GLU A N 1
ATOM 3809 C CA . GLU A 1 469 ? 64.844 5.630 -65.816 1.00 77.00 469 GLU A CA 1
ATOM 3810 C C . GLU A 1 469 ? 65.558 5.328 -64.487 1.00 77.00 469 GLU A C 1
ATOM 3812 O O . GLU A 1 469 ? 64.923 5.088 -63.461 1.00 77.00 469 GLU A O 1
ATOM 3817 N N . ARG A 1 470 ? 66.895 5.433 -64.459 1.00 78.81 470 ARG A N 1
ATOM 3818 C CA . ARG A 1 470 ? 67.706 5.306 -63.230 1.00 78.81 470 ARG A CA 1
ATOM 3819 C C . ARG A 1 470 ? 67.516 6.445 -62.225 1.00 78.81 470 ARG A C 1
ATOM 3821 O O . ARG A 1 470 ? 68.018 6.329 -61.103 1.00 78.81 470 ARG A O 1
ATOM 3828 N N . LYS A 1 471 ? 66.856 7.540 -62.603 1.00 84.75 471 LYS A N 1
ATOM 3829 C CA . LYS A 1 471 ? 66.434 8.615 -61.699 1.00 84.75 471 LYS A CA 1
ATOM 3830 C C . LYS A 1 471 ? 65.035 8.317 -61.152 1.00 84.75 471 LYS A C 1
ATOM 3832 O O . LYS A 1 471 ? 64.890 8.260 -59.934 1.00 84.75 471 LYS A O 1
ATOM 3837 N N . ILE A 1 472 ? 64.073 7.988 -62.016 1.00 82.50 472 ILE A N 1
ATOM 3838 C CA . ILE A 1 472 ? 62.712 7.569 -61.637 1.00 82.50 472 ILE A CA 1
ATOM 3839 C C . ILE A 1 472 ? 62.761 6.385 -60.660 1.00 82.50 472 ILE A C 1
ATOM 3841 O O . ILE A 1 472 ? 62.254 6.489 -59.549 1.00 82.50 472 ILE A O 1
ATOM 3845 N N . MET A 1 473 ? 63.491 5.313 -60.986 1.00 79.69 473 MET A N 1
ATOM 3846 C CA . MET A 1 473 ? 63.621 4.129 -60.120 1.00 79.69 473 MET A CA 1
ATOM 3847 C C . MET A 1 473 ? 64.292 4.431 -58.762 1.00 79.69 473 MET A C 1
ATOM 3849 O O . MET A 1 473 ? 64.082 3.710 -57.787 1.00 79.69 473 MET A O 1
ATOM 3853 N N . LYS A 1 474 ? 65.091 5.505 -58.655 1.00 82.56 474 LYS A N 1
ATOM 3854 C CA . LYS A 1 474 ? 65.628 5.978 -57.364 1.00 82.56 474 LYS A CA 1
ATOM 3855 C C . LYS A 1 474 ? 64.596 6.763 -56.564 1.00 82.56 474 LYS A C 1
ATOM 3857 O O . LYS A 1 474 ? 64.529 6.589 -55.352 1.00 82.56 474 LYS A O 1
ATOM 3862 N N . GLU A 1 475 ? 63.815 7.611 -57.224 1.00 83.62 475 GLU A N 1
ATOM 3863 C CA . GLU A 1 475 ? 62.714 8.360 -56.609 1.00 83.62 475 GLU A CA 1
ATOM 3864 C C . GLU A 1 475 ? 61.628 7.384 -56.101 1.00 83.62 475 GLU A C 1
ATOM 3866 O O . GLU A 1 475 ? 61.190 7.490 -54.956 1.00 83.62 475 GLU A O 1
ATOM 3871 N N . GLU A 1 476 ? 61.307 6.338 -56.870 1.00 85.69 476 GLU A N 1
ATOM 3872 C CA . GLU A 1 476 ? 60.476 5.207 -56.433 1.00 85.69 476 GLU A CA 1
ATOM 3873 C C . GLU A 1 476 ? 61.076 4.466 -55.229 1.00 85.69 476 GLU A C 1
ATOM 3875 O O . GLU A 1 476 ? 60.379 4.250 -54.240 1.00 85.69 476 GLU A O 1
ATOM 3880 N N . LEU A 1 477 ? 62.370 4.117 -55.255 1.00 80.81 477 LEU A N 1
ATOM 3881 C CA . LEU A 1 477 ? 63.041 3.464 -54.121 1.00 80.81 477 LEU A CA 1
ATOM 3882 C C . LEU A 1 477 ? 62.985 4.299 -52.834 1.00 80.81 477 LEU A C 1
ATOM 3884 O O . LEU A 1 477 ? 62.811 3.732 -51.754 1.00 80.81 477 LEU A O 1
ATOM 3888 N N . VAL A 1 478 ? 63.103 5.627 -52.929 1.00 84.12 478 VAL A N 1
ATOM 3889 C CA . VAL A 1 478 ? 62.939 6.541 -51.785 1.00 84.12 478 VAL A CA 1
ATOM 3890 C C . VAL A 1 478 ? 61.492 6.531 -51.281 1.00 84.12 478 VAL A C 1
ATOM 3892 O O . VAL A 1 478 ? 61.274 6.440 -50.072 1.00 84.12 478 VAL A O 1
ATOM 3895 N N . ASN A 1 479 ? 60.505 6.539 -52.180 1.00 83.88 479 ASN A N 1
ATOM 3896 C CA . ASN A 1 479 ? 59.091 6.443 -51.812 1.00 83.88 479 ASN A CA 1
ATOM 3897 C C . ASN A 1 479 ? 58.755 5.099 -51.137 1.00 83.88 479 ASN A C 1
ATOM 3899 O O . ASN A 1 479 ? 58.054 5.091 -50.126 1.00 83.88 479 ASN A O 1
ATOM 3903 N N . TYR A 1 480 ? 59.318 3.979 -51.607 1.00 82.69 480 TYR A N 1
ATOM 3904 C CA . TYR A 1 480 ? 59.186 2.677 -50.941 1.00 82.69 480 TYR A CA 1
ATOM 3905 C C . TYR A 1 480 ? 59.810 2.668 -49.537 1.00 82.69 480 TYR A C 1
ATOM 3907 O O . TYR A 1 480 ? 59.205 2.123 -48.617 1.00 82.69 480 TYR A O 1
ATOM 3915 N N . HIS A 1 481 ? 60.972 3.301 -49.329 1.00 79.88 481 HIS A N 1
ATOM 3916 C CA . HIS A 1 481 ? 61.558 3.429 -47.985 1.00 79.88 481 HIS A CA 1
ATOM 3917 C C . HIS A 1 481 ? 60.704 4.312 -47.061 1.00 79.88 481 HIS A C 1
ATOM 3919 O O . HIS A 1 481 ? 60.568 4.003 -45.878 1.00 79.88 481 HIS A O 1
ATOM 3925 N N . LYS A 1 482 ? 60.089 5.379 -47.587 1.00 85.56 482 LYS A N 1
ATOM 3926 C CA . LYS A 1 482 ? 59.158 6.227 -46.827 1.00 85.56 482 LYS A CA 1
ATOM 3927 C C . LYS A 1 482 ? 57.917 5.439 -46.390 1.00 85.56 482 LYS A C 1
ATOM 3929 O O . LYS A 1 482 ? 57.621 5.410 -45.199 1.00 85.56 482 LYS A O 1
ATOM 3934 N N . ALA A 1 483 ? 57.278 4.722 -47.316 1.00 83.81 483 ALA A N 1
ATOM 3935 C CA . ALA A 1 483 ? 56.127 3.868 -47.022 1.00 83.81 483 ALA A CA 1
ATOM 3936 C C . ALA A 1 483 ? 56.466 2.723 -46.045 1.00 83.81 483 ALA A C 1
ATOM 3938 O O . ALA A 1 483 ? 55.657 2.384 -45.186 1.00 83.81 483 ALA A O 1
ATOM 3939 N N . LEU A 1 484 ? 57.675 2.150 -46.124 1.00 82.56 484 LEU A N 1
ATOM 3940 C CA . LEU A 1 484 ? 58.139 1.127 -45.179 1.00 82.56 484 LEU A CA 1
ATOM 3941 C C . LEU A 1 484 ? 58.309 1.687 -43.756 1.00 82.56 484 LEU A C 1
ATOM 3943 O O . LEU A 1 484 ? 57.980 1.008 -42.788 1.00 82.56 484 LEU A O 1
ATOM 3947 N N . ASN A 1 485 ? 58.786 2.926 -43.618 1.00 82.44 485 ASN A N 1
ATOM 3948 C CA . ASN A 1 485 ? 58.904 3.589 -42.317 1.00 82.44 485 ASN A CA 1
ATOM 3949 C C . ASN A 1 485 ? 57.528 3.953 -41.731 1.00 82.44 485 ASN A C 1
ATOM 3951 O O . ASN A 1 485 ? 57.307 3.766 -40.539 1.00 82.44 485 ASN A O 1
ATOM 3955 N N . GLU A 1 486 ? 56.585 4.396 -42.566 1.00 86.31 486 GLU A N 1
ATOM 3956 C CA . GLU A 1 486 ? 55.188 4.652 -42.173 1.00 86.31 486 GLU A CA 1
ATOM 3957 C C . GLU A 1 486 ? 54.472 3.357 -41.737 1.00 86.31 486 GLU A C 1
ATOM 3959 O O . GLU A 1 486 ? 53.751 3.343 -40.737 1.00 86.31 486 GLU A O 1
ATOM 3964 N N . LEU A 1 487 ? 54.751 2.235 -42.412 1.00 84.25 487 LEU A N 1
ATOM 3965 C CA . LEU A 1 487 ? 54.281 0.903 -42.018 1.00 84.25 487 LEU A CA 1
ATOM 3966 C C . LEU A 1 487 ? 54.898 0.416 -40.691 1.00 84.25 487 LEU A C 1
ATOM 3968 O O . LEU A 1 487 ? 54.253 -0.316 -39.945 1.00 84.25 487 LEU A O 1
ATOM 3972 N N . ASN A 1 488 ? 56.133 0.818 -40.375 1.00 82.12 488 ASN A N 1
ATOM 3973 C CA . ASN A 1 488 ? 56.749 0.505 -39.083 1.00 82.12 488 ASN A CA 1
ATOM 3974 C C . ASN A 1 488 ? 56.156 1.359 -37.943 1.00 82.12 488 ASN A C 1
ATOM 3976 O O . ASN A 1 488 ? 55.842 0.791 -36.902 1.00 82.12 488 ASN A O 1
ATOM 3980 N N . SER A 1 489 ? 55.910 2.662 -38.152 1.00 84.75 489 SER A N 1
ATOM 3981 C CA . SER A 1 489 ? 55.230 3.532 -37.163 1.00 84.75 489 SER A CA 1
ATOM 3982 C C . SER A 1 489 ? 53.848 2.987 -36.800 1.00 84.75 489 SER A C 1
ATOM 3984 O O . SER A 1 489 ? 53.566 2.692 -35.643 1.00 84.75 489 SER A O 1
ATOM 3986 N N . THR A 1 490 ? 53.023 2.723 -37.817 1.00 86.25 490 THR A N 1
ATOM 3987 C CA . THR A 1 490 ? 51.667 2.180 -37.623 1.00 86.25 490 THR A CA 1
ATOM 3988 C C . THR A 1 490 ? 51.658 0.787 -36.986 1.00 86.25 490 THR A C 1
ATOM 3990 O O . THR A 1 490 ? 50.686 0.416 -36.333 1.00 86.25 490 THR A O 1
ATOM 3993 N N . LYS A 1 491 ? 52.742 0.009 -37.109 1.00 87.69 491 LYS A N 1
ATOM 3994 C CA . LYS A 1 491 ? 52.915 -1.258 -36.383 1.00 87.69 491 LYS A CA 1
ATOM 3995 C C . LYS A 1 491 ? 53.249 -1.045 -34.900 1.00 87.69 491 LYS A C 1
ATOM 3997 O O . LYS A 1 491 ? 52.759 -1.808 -34.069 1.00 87.69 491 LYS A O 1
ATOM 4002 N N . GLU A 1 492 ? 54.073 -0.055 -34.568 1.00 86.75 492 GLU A N 1
ATOM 4003 C CA . GLU A 1 492 ? 54.394 0.299 -33.176 1.00 86.75 492 GLU A CA 1
ATOM 4004 C C . GLU A 1 492 ? 53.143 0.828 -32.452 1.00 86.75 492 GLU A C 1
ATOM 4006 O O . GLU A 1 492 ? 52.812 0.336 -31.373 1.00 86.75 492 GLU A O 1
ATOM 4011 N N . GLU A 1 493 ? 52.366 1.695 -33.110 1.00 88.50 493 GLU A N 1
ATOM 4012 C CA . GLU A 1 493 ? 51.045 2.159 -32.653 1.00 88.50 493 GLU A CA 1
ATOM 4013 C C . GLU A 1 493 ? 50.069 0.989 -32.395 1.00 88.50 493 GLU A C 1
ATOM 4015 O O . GLU A 1 493 ? 49.344 0.977 -31.399 1.00 88.50 493 GLU A O 1
ATOM 4020 N N . LEU A 1 494 ? 50.060 -0.035 -33.258 1.00 84.25 494 LEU A N 1
ATOM 4021 C CA . LEU A 1 494 ? 49.166 -1.195 -33.130 1.00 84.25 494 LEU A CA 1
ATOM 4022 C C . LEU A 1 494 ? 49.550 -2.099 -31.943 1.00 84.25 494 LEU A C 1
ATOM 4024 O O . LEU A 1 494 ? 48.670 -2.588 -31.233 1.00 84.25 494 LEU A O 1
ATOM 4028 N N . GLU A 1 495 ? 50.845 -2.289 -31.674 1.00 87.50 495 GLU A N 1
ATOM 4029 C CA . GLU A 1 495 ? 51.309 -2.999 -30.471 1.00 87.50 495 GLU A CA 1
ATOM 4030 C C . GLU A 1 495 ? 51.047 -2.191 -29.180 1.00 87.50 495 GLU A C 1
ATOM 4032 O O . GLU A 1 495 ? 50.705 -2.786 -28.155 1.00 87.50 495 GLU A O 1
ATOM 4037 N N . GLU A 1 496 ? 51.090 -0.851 -29.218 1.00 88.75 496 GLU A N 1
ATOM 4038 C CA . GLU A 1 496 ? 50.648 -0.010 -28.092 1.00 88.75 496 GLU A CA 1
ATOM 4039 C C . GLU A 1 496 ? 49.137 -0.153 -27.834 1.00 88.75 496 GLU A C 1
ATOM 4041 O O . GLU A 1 496 ? 48.723 -0.428 -26.705 1.00 88.75 496 GLU A O 1
ATOM 4046 N N . ILE A 1 497 ? 48.301 -0.053 -28.876 1.00 86.69 497 ILE A N 1
ATOM 4047 C CA . ILE A 1 497 ? 46.844 -0.263 -28.783 1.00 86.69 497 ILE A CA 1
ATOM 4048 C C . ILE A 1 497 ? 46.527 -1.648 -28.201 1.00 86.69 497 ILE A C 1
ATOM 4050 O O . ILE A 1 497 ? 45.666 -1.775 -27.331 1.00 86.69 497 ILE A O 1
ATOM 4054 N N . LYS A 1 498 ? 47.247 -2.684 -28.636 1.00 89.00 498 LYS A N 1
ATOM 4055 C CA . LYS A 1 498 ? 47.104 -4.065 -28.155 1.00 89.00 498 LYS A CA 1
ATOM 4056 C C . LYS A 1 498 ? 47.502 -4.220 -26.682 1.00 89.00 498 LYS A C 1
ATOM 4058 O O . LYS A 1 498 ? 46.774 -4.870 -25.937 1.00 89.00 498 LYS A O 1
ATOM 4063 N N . SER A 1 499 ? 48.588 -3.578 -26.244 1.00 87.38 499 SER A N 1
ATOM 4064 C CA . SER A 1 499 ? 48.982 -3.502 -24.826 1.00 87.38 499 SER A CA 1
ATOM 4065 C C . SER A 1 499 ? 47.903 -2.818 -23.974 1.00 87.38 499 SER A C 1
ATOM 4067 O O . SER A 1 499 ? 47.479 -3.343 -22.942 1.00 87.38 499 SER A O 1
ATOM 4069 N N . ASN A 1 500 ? 47.383 -1.681 -24.443 1.00 87.25 500 ASN A N 1
ATOM 4070 C CA . ASN A 1 500 ? 46.314 -0.944 -23.770 1.00 87.25 500 ASN A CA 1
ATOM 4071 C C . ASN A 1 500 ? 45.010 -1.760 -23.685 1.00 87.25 500 ASN A C 1
ATOM 4073 O O . ASN A 1 500 ? 44.352 -1.749 -22.645 1.00 87.25 500 ASN A O 1
ATOM 4077 N N . LEU A 1 501 ? 44.671 -2.523 -24.728 1.00 84.50 501 LEU A N 1
ATOM 4078 C CA . LEU A 1 501 ? 43.499 -3.402 -24.754 1.00 84.50 501 LEU A CA 1
ATOM 4079 C C . LEU A 1 501 ? 43.655 -4.608 -23.808 1.00 84.50 501 LEU A C 1
ATOM 4081 O O . LEU A 1 501 ? 42.708 -4.949 -23.104 1.00 84.50 501 LEU A O 1
ATOM 4085 N N . GLU A 1 502 ? 44.847 -5.207 -23.708 1.00 88.38 502 GLU A N 1
ATOM 4086 C CA . GLU A 1 502 ? 45.125 -6.277 -22.735 1.00 88.38 502 GLU A CA 1
ATOM 4087 C C . GLU A 1 502 ? 45.008 -5.774 -21.282 1.00 88.38 502 GLU A C 1
ATOM 4089 O O . GLU A 1 502 ? 44.485 -6.473 -20.412 1.00 88.38 502 GLU A O 1
ATOM 4094 N N . ASN A 1 503 ? 45.445 -4.539 -21.012 1.00 86.94 503 ASN A N 1
ATOM 4095 C CA . ASN A 1 503 ? 45.294 -3.907 -19.698 1.00 86.94 503 ASN A CA 1
ATOM 4096 C C . ASN A 1 503 ? 43.829 -3.555 -19.386 1.00 86.94 503 ASN A C 1
ATOM 4098 O O . ASN A 1 503 ? 43.377 -3.779 -18.263 1.00 86.94 503 ASN A O 1
ATOM 4102 N N . ALA A 1 504 ? 43.065 -3.077 -20.374 1.00 85.62 504 ALA A N 1
ATOM 4103 C CA . ALA A 1 504 ? 41.630 -2.838 -20.229 1.00 85.62 504 ALA A CA 1
ATOM 4104 C C . ALA A 1 504 ? 40.848 -4.136 -19.947 1.00 85.62 504 ALA A C 1
ATOM 4106 O O . ALA A 1 504 ? 39.949 -4.132 -19.108 1.00 85.62 504 ALA A O 1
ATOM 4107 N N . ASN A 1 505 ? 41.222 -5.260 -20.574 1.00 86.25 505 ASN A N 1
ATOM 4108 C CA . ASN A 1 505 ? 40.580 -6.555 -20.325 1.00 86.25 505 ASN A CA 1
ATOM 4109 C C . ASN A 1 505 ? 40.818 -7.048 -18.888 1.00 86.25 505 ASN A C 1
ATOM 4111 O O . ASN A 1 505 ? 39.877 -7.458 -18.217 1.00 86.25 505 ASN A O 1
ATOM 4115 N N . LYS A 1 506 ? 42.050 -6.918 -18.373 1.00 88.94 506 LYS A N 1
ATOM 4116 C CA . LYS A 1 506 ? 42.377 -7.242 -16.969 1.00 88.94 506 LYS A CA 1
ATOM 4117 C C . LYS A 1 506 ? 41.622 -6.362 -15.972 1.00 88.94 506 LYS A C 1
ATOM 4119 O O . LYS A 1 506 ? 41.231 -6.840 -14.911 1.00 88.94 506 LYS A O 1
ATOM 4124 N N . GLN A 1 507 ? 41.399 -5.088 -16.299 1.00 85.56 507 GLN A N 1
ATOM 4125 C CA . GLN A 1 507 ? 40.567 -4.213 -15.471 1.00 85.56 507 GLN A CA 1
ATOM 4126 C C . GLN A 1 507 ? 39.100 -4.673 -15.480 1.00 85.56 507 GLN A C 1
ATOM 4128 O O . GLN A 1 507 ? 38.497 -4.770 -14.416 1.00 85.56 507 GLN A O 1
ATOM 4133 N N . ALA A 1 508 ? 38.553 -5.048 -16.642 1.00 85.12 508 ALA A N 1
ATOM 4134 C CA . ALA A 1 508 ? 37.199 -5.595 -16.743 1.00 85.12 508 ALA A CA 1
ATOM 4135 C C . ALA A 1 508 ? 37.024 -6.918 -15.966 1.00 85.12 508 ALA A C 1
ATOM 4137 O O . ALA A 1 508 ? 35.997 -7.109 -15.321 1.00 85.12 508 ALA A O 1
ATOM 4138 N N . GLU A 1 509 ? 38.032 -7.798 -15.959 1.00 88.06 509 GLU A N 1
ATOM 4139 C CA . GLU A 1 509 ? 38.054 -9.025 -15.141 1.00 88.06 509 GLU A CA 1
ATOM 4140 C C . GLU A 1 509 ? 38.030 -8.714 -13.629 1.00 88.06 509 GLU A C 1
ATOM 4142 O O . GLU A 1 509 ? 37.256 -9.313 -12.879 1.00 88.06 509 GLU A O 1
ATOM 4147 N N . LEU A 1 510 ? 38.820 -7.732 -13.174 1.00 87.31 510 LEU A N 1
ATOM 4148 C CA . LEU A 1 510 ? 38.819 -7.271 -11.776 1.00 87.31 510 LEU A CA 1
ATOM 4149 C C . LEU A 1 510 ? 37.492 -6.608 -11.376 1.00 87.31 510 LEU A C 1
ATOM 4151 O O . LEU A 1 510 ? 37.009 -6.805 -10.256 1.00 87.31 510 LEU A O 1
ATOM 4155 N N . ASP A 1 511 ? 36.888 -5.841 -12.284 1.00 87.50 511 ASP A N 1
ATOM 4156 C CA . ASP A 1 511 ? 35.581 -5.229 -12.065 1.00 87.50 511 ASP A CA 1
ATOM 4157 C C . ASP A 1 511 ? 34.463 -6.282 -12.048 1.00 87.50 511 ASP A C 1
ATOM 4159 O O . ASP A 1 511 ? 33.577 -6.190 -11.197 1.00 87.50 511 ASP A O 1
ATOM 4163 N N . GLN A 1 512 ? 34.535 -7.332 -12.876 1.00 88.38 512 GLN A N 1
ATOM 4164 C CA . GLN A 1 512 ? 33.620 -8.477 -12.808 1.00 88.38 512 GLN A CA 1
ATOM 4165 C C . GLN A 1 512 ? 33.726 -9.196 -11.454 1.00 88.38 512 GLN A C 1
ATOM 4167 O O . GLN A 1 512 ? 32.707 -9.349 -10.781 1.00 88.38 512 GLN A O 1
ATOM 4172 N N . GLU A 1 513 ? 34.932 -9.546 -10.984 1.00 88.19 513 GLU A N 1
ATOM 4173 C CA . GLU A 1 513 ? 35.119 -10.107 -9.632 1.00 88.19 513 GLU A CA 1
ATOM 4174 C C . GLU A 1 513 ? 34.539 -9.183 -8.541 1.00 88.19 513 GLU A C 1
ATOM 4176 O O . GLU A 1 513 ? 34.013 -9.645 -7.525 1.00 88.19 513 GLU A O 1
ATOM 4181 N N . SER A 1 514 ? 34.649 -7.865 -8.725 1.00 90.25 514 SER A N 1
ATOM 4182 C CA . SER A 1 514 ? 34.101 -6.854 -7.818 1.00 90.25 514 SER A CA 1
ATOM 4183 C C . SER A 1 514 ? 32.567 -6.788 -7.858 1.00 90.25 514 SER A C 1
ATOM 4185 O O . SER A 1 514 ? 31.942 -6.517 -6.829 1.00 90.25 514 SER A O 1
ATOM 4187 N N . PHE A 1 515 ? 31.939 -7.038 -9.010 1.00 88.12 515 PHE A N 1
ATOM 4188 C CA . PHE A 1 515 ? 30.485 -7.165 -9.130 1.00 88.12 515 PHE A CA 1
ATOM 4189 C C . PHE A 1 515 ? 29.979 -8.481 -8.536 1.00 88.12 515 PHE A C 1
ATOM 4191 O O . PHE A 1 515 ? 29.083 -8.430 -7.699 1.00 88.12 515 PHE A O 1
ATOM 4198 N N . GLU A 1 516 ? 30.600 -9.622 -8.844 1.00 88.88 516 GLU A N 1
ATOM 4199 C CA . GLU A 1 516 ? 30.225 -10.928 -8.278 1.00 88.88 516 GLU A CA 1
ATOM 4200 C C . GLU A 1 516 ? 30.313 -10.928 -6.740 1.00 88.88 516 GLU A C 1
ATOM 4202 O O . GLU A 1 516 ? 29.423 -11.433 -6.053 1.00 88.88 516 GLU A O 1
ATOM 4207 N N . LYS A 1 517 ? 31.337 -10.292 -6.154 1.00 89.19 517 LYS A N 1
ATOM 4208 C CA . LYS A 1 517 ? 31.444 -10.134 -4.689 1.00 89.19 517 LYS A CA 1
ATOM 4209 C C . LYS A 1 517 ? 30.322 -9.265 -4.107 1.00 89.19 517 LYS A C 1
ATOM 4211 O O . LYS A 1 517 ? 29.810 -9.587 -3.037 1.00 89.19 517 LYS A O 1
ATOM 4216 N N . ARG A 1 518 ? 29.912 -8.200 -4.806 1.00 86.38 518 ARG A N 1
ATOM 4217 C CA . ARG A 1 518 ? 28.788 -7.334 -4.399 1.00 86.38 518 ARG A CA 1
ATOM 4218 C C . ARG A 1 518 ? 27.431 -8.025 -4.560 1.00 86.38 518 ARG A C 1
ATOM 4220 O O . ARG A 1 518 ? 26.577 -7.857 -3.698 1.00 86.38 518 ARG A O 1
ATOM 4227 N N . GLU A 1 519 ? 27.244 -8.828 -5.604 1.00 89.00 519 GLU A N 1
ATOM 4228 C CA . GLU A 1 519 ? 26.036 -9.632 -5.820 1.00 89.00 519 GLU A CA 1
ATOM 4229 C C . GLU A 1 519 ? 25.868 -10.693 -4.724 1.00 89.00 519 GLU A C 1
ATOM 4231 O O . GLU A 1 519 ? 24.800 -10.797 -4.124 1.00 89.00 519 GLU A O 1
ATOM 4236 N N . ASN A 1 520 ? 26.937 -11.419 -4.378 1.00 88.69 520 ASN A N 1
ATOM 4237 C CA . ASN A 1 520 ? 26.907 -12.380 -3.272 1.00 88.69 520 ASN A CA 1
ATOM 4238 C C . ASN A 1 520 ? 26.568 -11.706 -1.927 1.00 88.69 520 ASN A C 1
ATOM 4240 O O . ASN A 1 520 ? 25.699 -12.194 -1.208 1.00 88.69 520 ASN A O 1
ATOM 4244 N N . GLN A 1 521 ? 27.159 -10.543 -1.624 1.00 89.81 521 GLN A N 1
ATOM 4245 C CA . GLN A 1 521 ? 26.800 -9.751 -0.436 1.00 89.81 521 GLN A CA 1
ATOM 4246 C C . GLN A 1 521 ? 25.335 -9.284 -0.453 1.00 89.81 521 GLN A C 1
ATOM 4248 O O . GLN A 1 521 ? 24.669 -9.299 0.582 1.00 89.81 521 GLN A O 1
ATOM 4253 N N . LEU A 1 522 ? 24.805 -8.893 -1.616 1.00 88.00 522 LEU A N 1
ATOM 4254 C CA . LEU A 1 522 ? 23.400 -8.508 -1.758 1.00 88.00 522 LEU A CA 1
ATOM 4255 C C . LEU A 1 522 ? 22.468 -9.701 -1.495 1.00 88.00 522 LEU A C 1
ATOM 4257 O O . LEU A 1 522 ? 21.467 -9.552 -0.796 1.00 88.00 522 LEU A O 1
ATOM 4261 N N . ASN A 1 523 ? 22.826 -10.890 -1.985 1.00 87.44 523 ASN A N 1
ATOM 4262 C CA . ASN A 1 523 ? 22.078 -12.127 -1.765 1.00 87.44 523 ASN A CA 1
ATOM 4263 C C . ASN A 1 523 ? 22.094 -12.572 -0.289 1.00 87.44 523 ASN A C 1
ATOM 4265 O O . ASN A 1 523 ? 21.055 -12.983 0.229 1.00 87.44 523 ASN A O 1
ATOM 4269 N N . GLU A 1 524 ? 23.218 -12.428 0.423 1.00 89.94 524 GLU A N 1
ATOM 4270 C CA . GLU A 1 524 ? 23.282 -12.640 1.881 1.00 89.94 524 GLU A CA 1
ATOM 4271 C C . GLU A 1 524 ? 22.361 -11.667 2.641 1.00 89.94 524 GLU A C 1
ATOM 4273 O O . GLU A 1 524 ? 21.625 -12.074 3.546 1.00 89.94 524 GLU A O 1
ATOM 4278 N N . ILE A 1 525 ? 22.342 -10.387 2.244 1.00 88.38 525 ILE A N 1
ATOM 4279 C CA . ILE A 1 525 ? 21.442 -9.378 2.822 1.00 88.38 525 ILE A CA 1
ATOM 4280 C C . ILE A 1 525 ? 19.976 -9.753 2.564 1.00 88.38 525 ILE A C 1
ATOM 4282 O O . ILE A 1 525 ? 19.186 -9.745 3.509 1.00 88.38 525 ILE A O 1
ATOM 4286 N N . ILE A 1 526 ? 19.613 -10.138 1.336 1.00 87.31 526 ILE A N 1
ATOM 4287 C CA . ILE A 1 526 ? 18.249 -10.563 0.976 1.00 87.31 526 ILE A CA 1
ATOM 4288 C C . ILE A 1 526 ? 17.804 -11.751 1.841 1.00 87.31 526 ILE A C 1
ATOM 4290 O O . ILE A 1 526 ? 16.767 -11.656 2.495 1.00 87.31 526 ILE A O 1
ATOM 4294 N N . GLN A 1 527 ? 18.615 -12.807 1.960 1.00 88.88 527 GLN A N 1
ATOM 4295 C CA . GLN A 1 527 ? 18.290 -13.964 2.810 1.00 88.88 527 GLN A CA 1
ATOM 4296 C C . GLN A 1 527 ? 18.127 -13.582 4.293 1.00 88.88 527 GLN A C 1
ATOM 4298 O O . GLN A 1 527 ? 17.262 -14.120 4.991 1.00 88.88 527 GLN A O 1
ATOM 4303 N N . SER A 1 528 ? 18.920 -12.626 4.793 1.00 89.12 528 SER A N 1
ATOM 4304 C CA . SER A 1 528 ? 18.777 -12.124 6.167 1.00 89.12 528 SER A CA 1
ATOM 4305 C C . SER A 1 528 ? 17.463 -11.354 6.384 1.00 89.12 528 SER A C 1
ATOM 4307 O O . SER A 1 528 ? 16.835 -11.480 7.442 1.00 89.12 528 SER A O 1
ATOM 4309 N N . LEU A 1 529 ? 17.006 -10.610 5.370 1.00 87.06 529 LEU A N 1
ATOM 4310 C CA . LEU A 1 529 ? 15.740 -9.877 5.383 1.00 87.06 529 LEU A CA 1
ATOM 4311 C C . LEU A 1 529 ? 14.544 -10.827 5.267 1.00 87.06 529 LEU A C 1
ATOM 4313 O O . LEU A 1 529 ? 13.621 -10.717 6.070 1.00 87.06 529 LEU A O 1
ATOM 4317 N N . GLU A 1 530 ? 14.586 -11.803 4.356 1.00 89.75 530 GLU A N 1
ATOM 4318 C CA . GLU A 1 530 ? 13.568 -12.855 4.226 1.00 89.75 530 GLU A CA 1
ATOM 4319 C C . GLU A 1 530 ? 13.401 -13.639 5.530 1.00 89.75 530 GLU A C 1
ATOM 4321 O O . GLU A 1 530 ? 12.279 -13.855 5.991 1.00 89.75 530 GLU A O 1
ATOM 4326 N N . LYS A 1 531 ? 14.505 -14.028 6.181 1.00 90.38 531 LYS A N 1
ATOM 4327 C CA . LYS A 1 531 ? 14.451 -14.676 7.497 1.00 90.38 531 LYS A CA 1
ATOM 4328 C C . LYS A 1 531 ? 13.782 -13.772 8.540 1.00 90.38 531 LYS A C 1
ATOM 4330 O O . LYS A 1 531 ? 12.888 -14.223 9.254 1.00 90.38 531 LYS A O 1
ATOM 4335 N N . THR A 1 532 ? 14.188 -12.504 8.604 1.00 90.69 532 THR A N 1
ATOM 4336 C CA . THR A 1 532 ? 13.631 -11.516 9.543 1.00 90.69 532 THR A CA 1
ATOM 4337 C C . THR A 1 532 ? 12.131 -11.295 9.312 1.00 90.69 532 THR A C 1
ATOM 4339 O O . THR A 1 532 ? 11.376 -11.127 10.270 1.00 90.69 532 THR A O 1
ATOM 4342 N N . ASP A 1 533 ? 11.674 -11.305 8.059 1.00 88.94 533 ASP A N 1
ATOM 4343 C CA . ASP A 1 533 ? 10.257 -11.141 7.736 1.00 88.94 533 ASP A CA 1
ATOM 4344 C C . ASP A 1 533 ? 9.439 -12.393 8.077 1.00 88.94 533 ASP A C 1
ATOM 4346 O O . ASP A 1 533 ? 8.379 -12.289 8.686 1.00 88.94 533 ASP A O 1
ATOM 4350 N N . ASN A 1 534 ? 9.970 -13.593 7.827 1.00 89.44 534 ASN A N 1
ATOM 4351 C CA . ASN A 1 534 ? 9.356 -14.842 8.291 1.00 89.44 534 ASN A CA 1
ATOM 4352 C C . ASN A 1 534 ? 9.216 -14.893 9.828 1.00 89.44 534 ASN A C 1
ATOM 4354 O O . ASN A 1 534 ? 8.166 -15.287 10.343 1.00 89.44 534 ASN A O 1
ATOM 4358 N N . GLU A 1 535 ? 10.226 -14.435 10.576 1.00 91.00 535 GLU A N 1
ATOM 4359 C CA . GLU A 1 535 ? 10.160 -14.315 12.041 1.00 91.00 535 GLU A CA 1
ATOM 4360 C C . GLU A 1 535 ? 9.079 -13.305 12.483 1.00 91.00 535 GLU A C 1
ATOM 4362 O O . GLU A 1 535 ? 8.255 -13.621 13.354 1.00 91.00 535 GLU A O 1
ATOM 4367 N N . LYS A 1 536 ? 8.981 -12.137 11.828 1.00 90.94 536 LYS A N 1
ATOM 4368 C CA . LYS A 1 536 ? 7.891 -11.166 12.057 1.00 90.94 536 LYS A CA 1
ATOM 4369 C C . LYS A 1 536 ? 6.517 -11.750 11.740 1.00 90.94 536 LYS A C 1
ATOM 4371 O O . LYS A 1 536 ? 5.616 -11.625 12.562 1.00 90.94 536 LYS A O 1
ATOM 4376 N N . ASN A 1 537 ? 6.355 -12.435 10.612 1.00 87.62 537 ASN A N 1
ATOM 4377 C CA . ASN A 1 537 ? 5.088 -13.046 10.206 1.00 87.62 537 ASN A CA 1
ATOM 4378 C C . ASN A 1 537 ? 4.650 -14.145 11.194 1.00 87.62 537 ASN A C 1
ATOM 4380 O O . ASN A 1 537 ? 3.473 -14.221 11.549 1.00 87.62 537 ASN A O 1
ATOM 4384 N N . SER A 1 538 ? 5.584 -14.926 11.753 1.00 88.75 538 SER A N 1
ATOM 4385 C CA . SER A 1 538 ? 5.278 -15.861 12.852 1.00 88.75 538 SER A CA 1
ATOM 4386 C C . SER A 1 538 ? 4.806 -15.148 14.137 1.00 88.75 538 SER A C 1
ATOM 4388 O O . SER A 1 538 ? 3.898 -15.618 14.833 1.00 88.75 538 SER A O 1
ATOM 4390 N N . THR A 1 539 ? 5.355 -13.962 14.413 1.00 89.88 539 THR A N 1
ATOM 4391 C CA . THR A 1 539 ? 4.971 -13.114 15.553 1.00 89.88 539 THR A CA 1
ATOM 4392 C C . THR A 1 539 ? 3.590 -12.484 15.338 1.00 89.88 539 THR A C 1
ATOM 4394 O O . THR A 1 539 ? 2.750 -12.516 16.232 1.00 89.88 539 THR A O 1
ATOM 4397 N N . ILE A 1 540 ? 3.302 -11.991 14.130 1.00 89.06 540 ILE A N 1
ATOM 4398 C CA . ILE A 1 540 ? 1.987 -11.462 13.737 1.00 89.06 540 ILE A CA 1
ATOM 4399 C C . ILE A 1 540 ? 0.912 -12.551 13.857 1.00 89.06 540 ILE A C 1
ATOM 4401 O O . ILE A 1 540 ? -0.143 -12.304 14.439 1.00 89.06 540 ILE A O 1
ATOM 4405 N N . ASN A 1 541 ? 1.190 -13.774 13.396 1.00 88.50 541 ASN A N 1
ATOM 4406 C CA . ASN A 1 541 ? 0.247 -14.892 13.486 1.00 88.50 541 ASN A CA 1
ATOM 4407 C C . ASN A 1 541 ? -0.059 -15.300 14.941 1.00 88.50 541 ASN A C 1
ATOM 4409 O O . ASN A 1 541 ? -1.216 -15.552 15.276 1.00 88.50 541 ASN A O 1
ATOM 4413 N N . SER A 1 542 ? 0.941 -15.324 15.831 1.00 91.12 542 SER A N 1
ATOM 4414 C CA . SER A 1 542 ? 0.718 -15.635 17.255 1.00 91.12 542 SER A CA 1
ATOM 4415 C C . SER A 1 542 ? 0.010 -14.504 18.015 1.00 91.12 542 SER A C 1
ATOM 4417 O O . SER A 1 542 ? -0.856 -14.777 18.853 1.00 91.12 542 SER A O 1
ATOM 4419 N N . LEU A 1 543 ? 0.279 -13.238 17.676 1.00 91.56 543 LEU A N 1
ATOM 4420 C CA . LEU A 1 543 ? -0.487 -12.091 18.177 1.00 91.56 543 LEU A CA 1
ATOM 4421 C C . LEU A 1 543 ? -1.939 -12.112 17.677 1.00 91.56 543 LEU A C 1
ATOM 4423 O O . LEU A 1 543 ? -2.850 -11.908 18.474 1.00 91.56 543 LEU A O 1
ATOM 4427 N N . SER A 1 544 ? -2.175 -12.429 16.402 1.00 91.56 544 SER A N 1
ATOM 4428 C CA . SER A 1 544 ? -3.522 -12.557 15.827 1.00 91.56 544 SER A CA 1
ATOM 4429 C C . SER A 1 544 ? -4.337 -13.654 16.526 1.00 91.56 544 SER A C 1
ATOM 4431 O O . SER A 1 544 ? -5.469 -13.409 16.944 1.00 91.56 544 SER A O 1
ATOM 4433 N N . LEU A 1 545 ? -3.730 -14.820 16.783 1.00 90.94 545 LEU A N 1
ATOM 4434 C CA . LEU A 1 545 ? -4.349 -15.893 17.571 1.00 90.94 545 LEU A CA 1
ATOM 4435 C C . LEU A 1 545 ? -4.665 -15.451 19.016 1.00 90.94 545 LEU A C 1
ATOM 4437 O O . LEU A 1 545 ? -5.669 -15.859 19.599 1.00 90.94 545 LEU A O 1
ATOM 4441 N N . THR A 1 546 ? -3.819 -14.602 19.604 1.00 91.00 546 THR A N 1
ATOM 4442 C CA . THR A 1 546 ? -4.027 -14.050 20.954 1.00 91.00 546 THR A CA 1
ATOM 4443 C C . THR A 1 546 ? -5.180 -13.041 20.977 1.00 91.00 546 THR A C 1
ATOM 4445 O O . THR A 1 546 ? -6.016 -13.093 21.877 1.00 91.00 546 THR A O 1
ATOM 4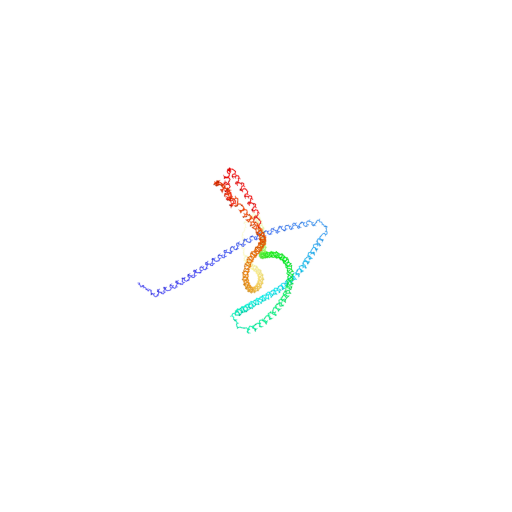448 N N . ILE A 1 547 ? -5.276 -12.173 19.966 1.00 88.62 547 ILE A N 1
ATOM 4449 C CA . ILE A 1 547 ? -6.376 -11.212 19.792 1.00 88.62 547 ILE A CA 1
ATOM 4450 C C . ILE A 1 547 ? -7.713 -11.946 19.623 1.00 88.62 547 ILE A C 1
ATOM 4452 O O . ILE A 1 547 ? -8.673 -11.603 20.311 1.00 88.62 547 ILE A O 1
ATOM 4456 N N . GLN A 1 548 ? -7.760 -13.002 18.803 1.00 90.75 548 GLN A N 1
ATOM 4457 C CA . GLN A 1 548 ? -8.958 -13.831 18.626 1.00 90.75 548 GLN A CA 1
ATOM 4458 C C . GLN A 1 548 ? -9.432 -14.437 19.960 1.00 90.75 548 GLN A C 1
ATOM 4460 O O . GLN A 1 548 ? -10.584 -14.252 20.345 1.00 90.75 548 GLN A O 1
ATOM 4465 N N . ASN A 1 549 ? -8.527 -15.067 20.723 1.00 89.81 549 ASN A N 1
ATOM 4466 C CA . ASN A 1 549 ? -8.848 -15.619 22.047 1.00 89.81 549 ASN A CA 1
ATOM 4467 C C . ASN A 1 549 ? -9.380 -14.552 23.028 1.00 89.81 549 ASN A C 1
ATOM 4469 O O . ASN A 1 549 ? -10.280 -14.835 23.820 1.00 89.81 549 ASN A O 1
ATOM 4473 N N . LEU A 1 550 ? -8.846 -13.326 22.985 1.00 91.56 550 LEU A N 1
ATOM 4474 C CA . LEU A 1 550 ? -9.329 -12.214 23.810 1.00 91.56 550 LEU A CA 1
ATOM 4475 C C . LEU A 1 550 ? -10.712 -11.718 23.360 1.00 91.56 550 LEU A C 1
ATOM 4477 O O . LEU A 1 550 ? -11.558 -11.441 24.209 1.00 91.56 550 LEU A O 1
ATOM 4481 N N . GLN A 1 551 ? -10.983 -11.654 22.053 1.00 89.75 551 GLN A N 1
ATOM 4482 C CA . GLN A 1 551 ? -12.318 -11.330 21.540 1.00 89.75 551 GLN A CA 1
ATOM 4483 C C . GLN A 1 551 ? -13.348 -12.387 21.951 1.00 89.75 551 GLN A C 1
ATOM 4485 O O . GLN A 1 551 ? -14.439 -12.025 22.385 1.00 89.75 551 GLN A O 1
ATOM 4490 N N . ASP A 1 552 ? -12.997 -13.672 21.923 1.00 90.38 552 ASP A N 1
ATOM 4491 C CA . ASP A 1 552 ? -13.891 -14.746 22.365 1.00 90.38 552 ASP A CA 1
ATOM 4492 C C . ASP A 1 552 ? -14.177 -14.680 23.881 1.00 90.38 552 ASP A C 1
ATOM 4494 O O . ASP A 1 552 ? -15.327 -14.840 24.299 1.00 90.38 552 ASP A O 1
ATOM 4498 N N . GLN A 1 553 ? -13.190 -14.312 24.710 1.00 91.56 553 GLN A N 1
ATOM 4499 C CA . GLN A 1 553 ? -13.405 -14.021 26.139 1.00 91.56 553 GLN A CA 1
ATOM 4500 C C . GLN A 1 553 ? -14.285 -12.780 26.380 1.00 91.56 553 GLN A C 1
ATOM 4502 O O . GLN A 1 553 ? -15.117 -12.778 27.294 1.00 91.56 553 GLN A O 1
ATOM 4507 N N . VAL A 1 554 ? -14.144 -11.726 25.568 1.00 89.06 554 VAL A N 1
ATOM 4508 C CA . VAL A 1 554 ? -15.005 -10.529 25.621 1.00 89.06 554 VAL A CA 1
ATOM 4509 C C . VAL A 1 554 ? -16.439 -10.867 25.201 1.00 89.06 554 VAL A C 1
ATOM 4511 O O . VAL A 1 554 ? -17.386 -10.431 25.861 1.00 89.06 554 VAL A O 1
ATOM 4514 N N . ASN A 1 555 ? -16.619 -11.694 24.170 1.00 90.31 555 ASN A N 1
ATOM 4515 C CA . ASN A 1 555 ? -17.924 -12.181 23.722 1.00 90.31 555 ASN A CA 1
ATOM 4516 C C . ASN A 1 555 ? -18.614 -13.011 24.820 1.00 90.31 555 ASN A C 1
ATOM 4518 O O . ASN A 1 555 ? -19.768 -12.747 25.166 1.00 90.31 555 ASN A O 1
ATOM 4522 N N . GLU A 1 556 ? -17.897 -13.955 25.440 1.00 93.06 556 GLU A N 1
ATOM 4523 C CA . GLU A 1 556 ? -18.418 -14.762 26.551 1.00 93.06 556 GLU A CA 1
ATOM 4524 C C . GLU A 1 556 ? -18.780 -13.890 27.772 1.00 93.06 556 GLU A C 1
ATOM 4526 O O . GLU A 1 556 ? -19.831 -14.066 28.394 1.00 93.06 556 GLU A O 1
ATOM 4531 N N . SER A 1 557 ? -17.946 -12.895 28.088 1.00 89.75 557 SER A N 1
ATOM 4532 C CA . SER A 1 557 ? -18.194 -11.928 29.168 1.00 89.75 557 SER A CA 1
ATOM 4533 C C . SER A 1 557 ? -19.408 -11.038 28.885 1.00 89.75 557 SER A C 1
ATOM 4535 O O . SER A 1 557 ? -20.199 -10.763 29.788 1.00 89.75 557 SER A O 1
ATOM 4537 N N . THR A 1 558 ? -19.616 -10.647 27.627 1.00 90.56 558 THR A N 1
ATOM 4538 C CA . THR A 1 558 ? -20.783 -9.868 27.186 1.00 90.56 558 THR A CA 1
ATOM 4539 C C . THR A 1 558 ? -22.071 -10.691 27.286 1.00 90.56 558 THR A C 1
ATOM 4541 O O . THR A 1 558 ? -23.084 -10.190 27.780 1.00 90.56 558 THR A O 1
ATOM 4544 N N . ALA A 1 559 ? -22.032 -11.979 26.926 1.00 89.00 559 ALA A N 1
ATOM 4545 C CA . ALA A 1 559 ? -23.156 -12.898 27.119 1.00 89.00 559 ALA A CA 1
ATOM 4546 C C . ALA A 1 559 ? -23.504 -13.086 28.611 1.00 89.00 559 ALA A C 1
ATOM 4548 O O . ALA A 1 559 ? -24.676 -13.003 28.991 1.00 89.00 559 ALA A O 1
ATOM 4549 N N . LYS A 1 560 ? -22.493 -13.247 29.479 1.00 93.12 560 LYS A N 1
ATOM 4550 C CA . LYS A 1 560 ? -22.663 -13.281 30.947 1.00 93.12 560 LYS A CA 1
ATOM 4551 C C . LYS A 1 560 ? -23.280 -11.981 31.483 1.00 93.12 560 LYS A C 1
ATOM 4553 O O . LYS A 1 560 ? -24.167 -12.036 32.336 1.00 93.12 560 LYS A O 1
ATOM 4558 N N . LEU A 1 561 ? -22.875 -10.822 30.957 1.00 89.00 561 LEU A N 1
ATOM 4559 C CA . LEU A 1 561 ? -23.441 -9.519 31.326 1.00 89.00 561 LEU A CA 1
ATOM 4560 C C . LEU A 1 561 ? -24.921 -9.383 30.919 1.00 89.00 561 LEU A C 1
ATOM 4562 O O . LEU A 1 561 ? -25.710 -8.808 31.668 1.00 89.00 561 LEU A O 1
ATOM 4566 N N . SER A 1 562 ? -25.319 -9.931 29.765 1.00 90.38 562 SER A N 1
ATOM 4567 C CA . SER A 1 562 ? -26.730 -9.976 29.350 1.00 90.38 562 SER A CA 1
ATOM 4568 C C . SER A 1 562 ? -27.566 -10.834 30.304 1.00 90.38 562 SER A C 1
ATOM 4570 O O . SER A 1 562 ? -28.597 -10.381 30.797 1.00 90.38 562 SER A O 1
ATOM 4572 N N . LEU A 1 563 ? -27.079 -12.031 30.649 1.00 90.81 563 LEU A N 1
ATOM 4573 C CA . LEU A 1 563 ? -27.720 -12.915 31.631 1.00 90.81 563 LEU A CA 1
ATOM 4574 C C . LEU A 1 563 ? -27.877 -12.256 33.011 1.00 90.81 563 LEU A C 1
ATOM 4576 O O . LEU A 1 563 ? -28.906 -12.431 33.662 1.00 90.81 563 LEU A O 1
ATOM 4580 N N . LEU A 1 564 ? -26.894 -11.462 33.446 1.00 88.06 564 LEU A N 1
ATOM 4581 C CA . LEU A 1 564 ? -26.989 -10.681 34.683 1.00 88.06 564 LEU A CA 1
ATOM 4582 C C . LEU A 1 564 ? -28.090 -9.610 34.622 1.00 88.06 564 LEU A C 1
ATOM 4584 O O . LEU A 1 564 ? -28.841 -9.479 35.586 1.00 88.06 564 LEU A O 1
ATOM 4588 N N . LYS A 1 565 ? -28.257 -8.903 33.496 1.00 89.75 565 LYS A N 1
ATOM 4589 C CA . LYS A 1 565 ? -29.358 -7.933 33.304 1.00 89.75 565 LYS A CA 1
ATOM 4590 C C . LYS A 1 565 ? -30.738 -8.606 33.304 1.00 89.75 565 LYS A C 1
ATOM 4592 O O . LYS A 1 565 ? -31.682 -8.078 33.898 1.00 89.75 565 LYS A O 1
ATOM 4597 N N . ASP A 1 566 ? -30.854 -9.792 32.708 1.00 89.94 566 ASP A N 1
ATOM 4598 C CA . ASP A 1 566 ? -32.089 -10.592 32.737 1.00 89.94 566 ASP A CA 1
ATOM 4599 C C . ASP A 1 566 ? -32.442 -11.063 34.157 1.00 89.94 566 ASP A C 1
ATOM 4601 O O . ASP A 1 566 ? -33.616 -11.188 34.509 1.00 89.94 566 ASP A O 1
ATOM 4605 N N . ILE A 1 567 ? -31.435 -11.347 34.988 1.00 90.44 567 ILE A N 1
ATOM 4606 C CA . ILE A 1 567 ? -31.617 -11.687 36.405 1.00 90.44 567 ILE A CA 1
ATOM 4607 C C . ILE A 1 567 ? -31.998 -10.437 37.211 1.00 90.44 567 ILE A C 1
ATOM 4609 O O . ILE A 1 567 ? -32.917 -10.499 38.025 1.00 90.44 567 ILE A O 1
ATOM 4613 N N . GLU A 1 568 ? -31.355 -9.294 36.962 1.00 90.00 568 GLU A N 1
ATOM 4614 C CA . GLU A 1 568 ? -31.641 -8.026 37.645 1.00 90.00 568 GLU A CA 1
ATOM 4615 C C . GLU A 1 568 ? -33.077 -7.538 37.380 1.00 90.00 568 GLU A C 1
ATOM 4617 O O . GLU A 1 568 ? -33.773 -7.113 38.304 1.00 90.00 568 GLU A O 1
ATOM 4622 N N . THR A 1 569 ? -33.562 -7.653 36.140 1.00 88.44 569 THR A N 1
ATOM 4623 C CA . THR A 1 569 ? -34.963 -7.347 35.795 1.00 88.44 569 THR A CA 1
ATOM 4624 C C . THR A 1 569 ? -35.936 -8.305 36.480 1.00 88.44 569 THR A C 1
ATOM 4626 O O . THR A 1 569 ? -36.852 -7.839 37.154 1.00 88.44 569 THR A O 1
ATOM 4629 N N . LYS A 1 570 ? -35.696 -9.625 36.437 1.00 91.75 570 LYS A N 1
ATOM 4630 C CA . LYS A 1 570 ? -36.507 -10.620 37.176 1.00 91.75 570 LYS A CA 1
ATOM 4631 C C . LYS A 1 570 ? -36.519 -10.377 38.690 1.00 91.75 570 LYS A C 1
ATOM 4633 O O . LYS A 1 570 ? -37.529 -10.640 39.340 1.00 91.75 570 LYS A O 1
ATOM 4638 N N . TYR A 1 571 ? -35.426 -9.869 39.257 1.00 89.94 571 TYR A N 1
ATOM 4639 C CA . TYR A 1 571 ? -35.346 -9.516 40.672 1.00 89.94 571 TYR A CA 1
ATOM 4640 C C . TYR A 1 571 ? -36.178 -8.268 41.008 1.00 89.94 571 TYR A C 1
ATOM 4642 O O . TYR A 1 571 ? -36.923 -8.291 41.987 1.00 89.94 571 TYR A O 1
ATOM 4650 N N . LYS A 1 572 ? -36.146 -7.221 40.170 1.00 90.50 572 LYS A N 1
ATOM 4651 C CA . LYS A 1 572 ? -37.015 -6.032 40.313 1.00 90.50 572 LYS A CA 1
ATOM 4652 C C . LYS A 1 572 ? -38.499 -6.401 40.211 1.00 90.50 572 LYS A C 1
ATOM 4654 O O . LYS A 1 572 ? -39.280 -6.032 41.083 1.00 90.50 572 LYS A O 1
ATOM 4659 N N . ASP A 1 573 ? -38.851 -7.230 39.232 1.00 89.50 573 ASP A N 1
ATOM 4660 C CA . ASP A 1 573 ? -40.170 -7.853 39.074 1.00 89.50 573 ASP A CA 1
ATOM 4661 C C . ASP A 1 573 ? -40.656 -8.557 40.354 1.00 89.50 573 ASP A C 1
ATOM 4663 O O . ASP A 1 573 ? -41.834 -8.492 40.709 1.00 89.50 573 ASP A O 1
ATOM 4667 N N . LEU A 1 574 ? -39.760 -9.279 41.035 1.00 90.31 574 LEU A N 1
ATOM 4668 C CA . LEU A 1 574 ? -40.059 -9.989 42.280 1.00 90.31 574 LEU A CA 1
ATOM 4669 C C . LEU A 1 574 ? -40.174 -9.038 43.477 1.00 90.31 574 LEU A C 1
ATOM 4671 O O . LEU A 1 574 ? -41.068 -9.235 44.297 1.00 90.31 574 LEU A O 1
ATOM 4675 N N . GLN A 1 575 ? -39.346 -7.993 43.562 1.00 88.62 575 GLN A N 1
ATOM 4676 C CA . GLN A 1 575 ? -39.477 -6.947 44.584 1.00 88.62 575 GLN A CA 1
ATOM 4677 C C . GLN A 1 575 ? -40.800 -6.178 44.450 1.00 88.62 575 GLN A C 1
ATOM 4679 O O . GLN A 1 575 ? -41.473 -5.929 45.450 1.00 88.62 575 GLN A O 1
ATOM 4684 N N . GLU A 1 576 ? -41.226 -5.848 43.228 1.00 90.31 576 GLU A N 1
ATOM 4685 C CA . GLU A 1 576 ? -42.518 -5.199 42.997 1.00 90.31 576 GLU A CA 1
ATOM 4686 C C . GLU A 1 576 ? -43.695 -6.135 43.318 1.00 90.31 576 GLU A C 1
ATOM 4688 O O . GLU A 1 576 ? -44.670 -5.713 43.945 1.00 90.31 576 GLU A O 1
ATOM 4693 N N . LYS A 1 577 ? -43.603 -7.426 42.970 1.00 90.50 577 LYS A N 1
ATOM 4694 C CA . LYS A 1 577 ? -44.603 -8.433 43.373 1.00 90.50 577 LYS A CA 1
ATOM 4695 C C . LYS A 1 577 ? -44.679 -8.574 44.897 1.00 90.50 577 LYS A C 1
ATOM 4697 O O . LYS A 1 577 ? -45.791 -8.576 45.421 1.00 90.50 577 LYS A O 1
ATOM 4702 N N . LEU A 1 578 ? -43.537 -8.608 45.594 1.00 88.38 578 LEU A N 1
ATOM 4703 C CA . LEU A 1 578 ? -43.456 -8.665 47.058 1.00 88.38 578 LEU A CA 1
ATOM 4704 C C . LEU A 1 578 ? -44.164 -7.462 47.696 1.00 88.38 578 LEU A C 1
ATOM 4706 O O . LEU A 1 578 ? -45.103 -7.645 48.471 1.00 88.38 578 LEU A O 1
ATOM 4710 N N . LYS A 1 579 ? -43.806 -6.244 47.277 1.00 90.75 579 LYS A N 1
ATOM 4711 C CA . LYS A 1 579 ? -44.414 -4.988 47.741 1.00 90.75 579 LYS A CA 1
ATOM 4712 C C . LYS A 1 579 ? -45.927 -4.941 47.495 1.00 90.75 579 LYS A C 1
ATOM 4714 O O . LYS A 1 579 ? -46.698 -4.514 48.351 1.00 90.75 579 LYS A O 1
ATOM 4719 N N . ASN A 1 580 ? -46.380 -5.452 46.350 1.00 87.75 580 ASN A N 1
ATOM 4720 C CA . ASN A 1 580 ? -47.804 -5.578 46.034 1.00 87.75 580 ASN A CA 1
ATOM 4721 C C . ASN A 1 580 ? -48.532 -6.667 46.849 1.00 87.75 580 ASN A C 1
ATOM 4723 O O . ASN A 1 580 ? -49.758 -6.614 46.954 1.00 87.75 580 ASN A O 1
ATOM 4727 N N . SER A 1 581 ? -47.832 -7.655 47.417 1.00 87.06 581 SER A N 1
ATOM 4728 C CA . SER A 1 581 ? -48.398 -8.568 48.425 1.00 87.06 581 SER A CA 1
ATOM 4729 C C . SER A 1 581 ? -48.373 -7.992 49.844 1.00 87.06 581 SER A C 1
ATOM 4731 O O . SER A 1 581 ? -49.330 -8.219 50.574 1.00 87.06 581 SER A O 1
ATOM 4733 N N . GLU A 1 582 ? -47.366 -7.197 50.215 1.00 89.38 582 GLU A N 1
ATOM 4734 C CA . GLU A 1 582 ? -47.319 -6.479 51.502 1.00 89.38 582 GLU A CA 1
ATOM 4735 C C . GLU A 1 582 ? -48.488 -5.490 51.633 1.00 89.38 582 GLU A C 1
ATOM 4737 O O . GLU A 1 582 ? -49.165 -5.460 52.659 1.00 89.38 582 GLU A O 1
ATOM 4742 N N . ILE A 1 583 ? -48.793 -4.742 50.563 1.00 89.12 583 ILE A N 1
ATOM 4743 C CA . ILE A 1 583 ? -49.961 -3.847 50.507 1.00 89.12 583 ILE A CA 1
ATOM 4744 C C . ILE A 1 583 ? -51.263 -4.633 50.730 1.00 89.12 583 ILE A C 1
ATOM 4746 O O . ILE A 1 583 ? -52.056 -4.262 51.589 1.00 89.12 583 ILE A O 1
ATOM 4750 N N . LYS A 1 584 ? -51.460 -5.757 50.025 1.00 88.94 584 LYS A N 1
ATOM 4751 C CA . LYS A 1 584 ? -52.666 -6.601 50.162 1.00 88.94 584 LYS A CA 1
ATOM 4752 C C . LYS A 1 584 ? -52.784 -7.275 51.526 1.00 88.94 584 LYS A C 1
ATOM 4754 O O . LYS A 1 584 ? -53.896 -7.487 52.001 1.00 88.94 584 LYS A O 1
ATOM 4759 N N . LEU A 1 585 ? -51.658 -7.638 52.143 1.00 85.88 585 LEU A N 1
ATOM 4760 C CA . LEU A 1 585 ? -51.639 -8.169 53.503 1.00 85.88 585 LEU A CA 1
ATOM 4761 C C . LEU A 1 585 ? -52.159 -7.105 54.472 1.00 85.88 585 LEU A C 1
ATOM 4763 O O . LEU A 1 585 ? -53.076 -7.385 55.236 1.00 85.88 585 LEU A O 1
ATOM 4767 N N . LYS A 1 586 ? -51.662 -5.870 54.353 1.00 89.75 586 LYS A N 1
ATOM 4768 C CA . LYS A 1 586 ? -52.113 -4.747 55.174 1.00 89.75 586 LYS A CA 1
ATOM 4769 C C . LYS A 1 586 ? -53.586 -4.389 54.940 1.00 89.75 586 LYS A C 1
ATOM 4771 O O . LYS A 1 586 ? -54.322 -4.217 55.903 1.00 89.75 586 LYS A O 1
ATOM 4776 N N . GLU A 1 587 ? -54.049 -4.364 53.687 1.00 87.94 587 GLU A N 1
ATOM 4777 C CA . GLU A 1 587 ? -55.478 -4.204 53.356 1.00 87.94 587 GLU A CA 1
ATOM 4778 C C . GLU A 1 587 ? -56.346 -5.277 54.046 1.00 87.94 587 GLU A C 1
ATOM 4780 O O . GLU A 1 587 ? -57.433 -4.980 54.549 1.00 87.94 587 GLU A O 1
ATOM 4785 N N . ALA A 1 588 ? -55.868 -6.526 54.107 1.00 84.44 588 ALA A N 1
ATOM 4786 C CA . ALA A 1 588 ? -56.556 -7.618 54.790 1.00 84.44 588 ALA A CA 1
ATOM 4787 C C . ALA A 1 588 ? -56.497 -7.500 56.327 1.00 84.44 588 ALA A C 1
ATOM 4789 O O . ALA A 1 588 ? -57.484 -7.822 56.988 1.00 84.44 588 ALA A O 1
ATOM 4790 N N . GLU A 1 589 ? -55.393 -7.013 56.898 1.00 87.81 589 GLU A N 1
ATOM 4791 C CA . GLU A 1 589 ? -55.254 -6.724 58.334 1.00 87.81 589 GLU A CA 1
ATOM 4792 C C . GLU A 1 589 ? -56.188 -5.587 58.779 1.00 87.81 589 GLU A C 1
ATOM 4794 O O . GLU A 1 589 ? -56.934 -5.756 59.746 1.00 87.81 589 GLU A O 1
ATOM 4799 N N . ASP A 1 590 ? -56.229 -4.479 58.031 1.00 86.38 590 ASP A N 1
ATOM 4800 C CA . ASP A 1 590 ? -57.144 -3.354 58.267 1.00 86.38 590 ASP A CA 1
ATOM 4801 C C . ASP A 1 590 ? -58.616 -3.814 58.161 1.00 86.38 590 ASP A C 1
ATOM 4803 O O . ASP A 1 590 ? -59.446 -3.501 59.023 1.00 86.38 590 ASP A O 1
ATOM 4807 N N . THR A 1 591 ? -58.941 -4.644 57.158 1.00 87.31 591 THR A N 1
ATOM 4808 C CA . THR A 1 591 ? -60.281 -5.244 56.998 1.00 87.31 591 THR A CA 1
ATOM 4809 C C . THR A 1 591 ? -60.637 -6.172 58.166 1.00 87.31 591 THR A C 1
ATOM 4811 O O . THR A 1 591 ? -61.768 -6.152 58.657 1.00 87.31 591 THR A O 1
ATOM 4814 N N . LEU A 1 592 ? -59.680 -6.970 58.649 1.00 87.00 592 LEU A N 1
ATOM 4815 C CA . LEU A 1 592 ? -59.860 -7.872 59.788 1.00 87.00 592 LEU A CA 1
ATOM 4816 C C . LEU A 1 592 ? -60.066 -7.102 61.104 1.00 87.00 592 LEU A C 1
ATOM 4818 O O . LEU A 1 592 ? -60.833 -7.547 61.959 1.00 87.00 592 LEU A O 1
ATOM 4822 N N . GLU A 1 593 ? -59.431 -5.943 61.284 1.00 86.25 593 GLU A N 1
ATOM 4823 C CA . GLU A 1 593 ? -59.666 -5.085 62.451 1.00 86.25 593 GLU A CA 1
ATOM 4824 C C . GLU A 1 593 ? -61.050 -4.410 62.393 1.00 86.25 593 GLU A C 1
ATOM 4826 O O . GLU A 1 593 ? -61.757 -4.329 63.403 1.00 86.25 593 GLU A O 1
ATOM 4831 N N . GLU A 1 594 ? -61.514 -4.034 61.197 1.00 84.75 594 GLU A N 1
ATOM 4832 C CA . GLU A 1 594 ? -62.907 -3.638 60.967 1.00 84.75 594 GLU A CA 1
ATOM 4833 C C . GLU A 1 594 ? -63.904 -4.757 61.330 1.00 84.75 594 GLU A C 1
ATOM 4835 O O . GLU A 1 594 ? -64.913 -4.499 61.994 1.00 84.75 594 GLU A O 1
ATOM 4840 N N . GLU A 1 595 ? -63.629 -6.002 60.930 1.00 84.88 595 GLU A N 1
ATOM 4841 C CA . GLU A 1 595 ? -64.423 -7.190 61.283 1.00 84.88 595 GLU A CA 1
ATOM 4842 C C . GLU A 1 595 ? -64.457 -7.412 62.805 1.00 84.88 595 GLU A C 1
ATOM 4844 O O . GLU A 1 595 ? -65.542 -7.552 63.378 1.00 84.88 595 GLU A O 1
ATOM 4849 N N . LYS A 1 596 ? -63.311 -7.337 63.502 1.00 85.56 596 LYS A N 1
ATOM 4850 C CA . LYS A 1 596 ? -63.256 -7.392 64.978 1.00 85.56 596 LYS A CA 1
ATOM 4851 C C . LYS A 1 596 ? -64.108 -6.294 65.616 1.00 85.56 596 LYS A C 1
ATOM 4853 O O . LYS A 1 596 ? -64.859 -6.572 66.553 1.00 85.56 596 LYS A O 1
ATOM 4858 N N . MET A 1 597 ? -64.062 -5.063 65.101 1.00 84.50 597 MET A N 1
ATOM 4859 C CA . MET A 1 597 ? -64.900 -3.962 65.592 1.00 84.50 597 MET A CA 1
ATOM 4860 C C . MET A 1 597 ? -66.399 -4.189 65.338 1.00 84.50 597 MET A C 1
ATOM 4862 O O . MET A 1 597 ? -67.223 -3.832 66.189 1.00 84.50 597 MET A O 1
ATOM 4866 N N . LYS A 1 598 ? -66.782 -4.805 64.212 1.00 84.88 598 LYS A N 1
ATOM 4867 C CA . LYS A 1 598 ? -68.170 -5.226 63.937 1.00 84.88 598 LYS A CA 1
ATOM 4868 C C . LYS A 1 598 ? -68.603 -6.320 64.921 1.00 84.88 598 LYS A C 1
ATOM 4870 O O . LYS A 1 598 ? -69.637 -6.172 65.570 1.00 84.88 598 LYS A O 1
ATOM 4875 N N . VAL A 1 599 ? -67.781 -7.350 65.130 1.00 80.75 599 VAL A N 1
ATOM 4876 C CA . VAL A 1 599 ? -68.023 -8.430 66.106 1.00 80.75 599 VAL A CA 1
ATOM 4877 C C . VAL A 1 599 ? -68.137 -7.890 67.537 1.00 80.75 599 VAL A C 1
ATOM 4879 O O . VAL A 1 599 ? -69.068 -8.257 68.250 1.00 80.75 599 VAL A O 1
ATOM 4882 N N . ALA A 1 600 ? -67.283 -6.953 67.956 1.00 81.75 600 ALA A N 1
ATOM 4883 C CA . ALA A 1 600 ? -67.371 -6.319 69.274 1.00 81.75 600 ALA A CA 1
ATOM 4884 C C . ALA A 1 600 ? -68.684 -5.531 69.467 1.00 81.75 600 ALA A C 1
ATOM 4886 O O . ALA A 1 600 ? -69.304 -5.600 70.536 1.00 81.75 600 ALA A O 1
ATOM 4887 N N . LYS A 1 601 ? -69.162 -4.830 68.425 1.00 85.00 601 LYS A N 1
ATOM 4888 C CA . LYS A 1 601 ? -70.490 -4.186 68.419 1.00 85.00 601 LYS A CA 1
ATOM 4889 C C . LYS A 1 601 ? -71.614 -5.224 68.522 1.00 85.00 601 LYS A C 1
ATOM 4891 O O . LYS A 1 601 ? -72.524 -5.030 69.330 1.00 85.00 601 LYS A O 1
ATOM 4896 N N . TYR A 1 602 ? -71.530 -6.336 67.786 1.00 80.81 602 TYR A N 1
ATOM 4897 C CA . TYR A 1 602 ? -72.502 -7.430 67.884 1.00 80.81 602 TYR A CA 1
ATOM 4898 C C . TYR A 1 602 ? -72.519 -8.074 69.272 1.00 80.81 602 TYR A C 1
ATOM 4900 O O . TYR A 1 602 ? -73.597 -8.215 69.834 1.00 80.81 602 TYR A O 1
ATOM 4908 N N . ILE A 1 603 ? -71.370 -8.378 69.886 1.00 82.81 603 ILE A N 1
ATOM 4909 C CA . ILE A 1 603 ? -71.294 -8.924 71.255 1.00 82.81 603 ILE A CA 1
ATOM 4910 C C . ILE A 1 603 ? -71.950 -7.965 72.261 1.00 82.81 603 ILE A C 1
ATOM 4912 O O . ILE A 1 603 ? -72.742 -8.394 73.104 1.00 82.81 603 ILE A O 1
ATOM 4916 N N . LYS A 1 604 ? -71.687 -6.655 72.150 1.00 84.38 604 LYS A N 1
ATOM 4917 C CA . LYS A 1 604 ? -72.312 -5.634 73.007 1.00 84.38 604 LYS A CA 1
ATOM 4918 C C . LYS A 1 604 ? -73.833 -5.569 72.818 1.00 84.38 604 LYS A C 1
ATOM 4920 O O . LYS A 1 604 ? -74.556 -5.486 73.809 1.00 84.38 604 LYS A O 1
ATOM 4925 N N . SER A 1 605 ? -74.314 -5.645 71.576 1.00 81.44 605 SER A N 1
ATOM 4926 C CA . SER A 1 605 ? -75.746 -5.672 71.253 1.00 81.44 605 SER A CA 1
ATOM 4927 C C . SER A 1 605 ? -76.421 -6.966 71.722 1.00 81.44 605 SER A C 1
ATOM 4929 O O . SER A 1 605 ? -77.477 -6.916 72.346 1.00 81.44 605 SER A O 1
ATOM 4931 N N . ASN A 1 606 ? -75.781 -8.121 71.533 1.00 76.56 606 ASN A N 1
ATOM 4932 C CA . ASN A 1 606 ? -76.312 -9.416 71.949 1.00 76.56 606 ASN A CA 1
ATOM 4933 C C . ASN A 1 606 ? -76.422 -9.505 73.481 1.00 76.56 606 ASN A C 1
ATOM 4935 O O . ASN A 1 606 ? -77.427 -9.975 73.999 1.00 76.56 606 ASN A O 1
ATOM 4939 N N . LYS A 1 607 ? -75.463 -8.927 74.218 1.00 83.88 607 LYS A N 1
ATOM 4940 C CA . LYS A 1 607 ? -75.541 -8.780 75.682 1.00 83.88 607 LYS A CA 1
ATOM 4941 C C . LYS A 1 607 ? -76.684 -7.855 76.132 1.00 83.88 607 LYS A C 1
ATOM 4943 O O . LYS A 1 607 ? -77.275 -8.078 77.185 1.00 83.88 607 LYS A O 1
ATOM 4948 N N . GLN A 1 608 ? -77.037 -6.834 75.345 1.00 80.88 608 GLN A N 1
ATOM 4949 C CA . GLN A 1 608 ? -78.231 -6.010 75.596 1.00 80.88 608 GLN A CA 1
ATOM 4950 C C . GLN A 1 608 ? -79.528 -6.777 75.296 1.00 80.88 608 GLN A C 1
ATOM 4952 O O . GLN A 1 608 ? -80.469 -6.694 76.085 1.00 80.88 608 GLN A O 1
ATOM 4957 N N . LEU A 1 609 ? -79.568 -7.561 74.212 1.00 77.88 609 LEU A N 1
ATOM 4958 C CA . LEU A 1 609 ? -80.687 -8.454 73.893 1.00 77.88 609 LEU A CA 1
ATOM 4959 C C . LEU A 1 609 ? -80.875 -9.534 74.963 1.00 77.88 609 LEU A C 1
ATOM 4961 O O . LEU A 1 609 ? -82.005 -9.817 75.333 1.00 77.88 609 LEU A O 1
ATOM 4965 N N . GLU A 1 610 ? -79.799 -10.083 75.521 1.00 78.19 610 GLU A N 1
ATOM 4966 C CA . GLU A 1 610 ? -79.839 -11.058 76.613 1.00 78.19 610 GLU A CA 1
ATOM 4967 C C . GLU A 1 610 ? -80.376 -10.443 77.918 1.00 78.19 610 GLU A C 1
ATOM 4969 O O . GLU A 1 610 ? -81.201 -11.050 78.599 1.00 78.19 610 GLU A O 1
ATOM 4974 N N . ILE A 1 611 ? -80.010 -9.195 78.239 1.00 81.12 611 ILE A N 1
ATOM 4975 C CA . ILE A 1 611 ? -80.612 -8.437 79.353 1.00 81.12 611 ILE A CA 1
ATOM 4976 C C . ILE A 1 611 ? -82.107 -8.173 79.096 1.00 81.12 611 ILE A C 1
ATOM 4978 O O . ILE A 1 611 ? -82.931 -8.369 79.993 1.00 81.12 611 ILE A O 1
ATOM 4982 N N . ALA A 1 612 ? -82.479 -7.768 77.877 1.00 77.56 612 ALA A N 1
ATOM 4983 C CA . ALA A 1 612 ? -83.872 -7.532 77.496 1.00 77.56 612 ALA A CA 1
ATOM 4984 C C . ALA A 1 612 ? -84.705 -8.827 77.504 1.00 77.56 612 ALA A C 1
ATOM 4986 O O . ALA A 1 612 ? -85.851 -8.821 77.962 1.00 77.56 612 ALA A O 1
ATOM 4987 N N . LYS A 1 613 ? -84.113 -9.950 77.080 1.00 83.81 613 LYS A N 1
ATOM 4988 C CA . LYS A 1 613 ? -84.696 -11.288 77.166 1.00 83.81 613 LYS A CA 1
ATOM 4989 C C . LYS A 1 613 ? -84.899 -11.682 78.623 1.00 83.81 613 LYS A C 1
ATOM 4991 O O . LYS A 1 613 ? -86.027 -11.931 79.003 1.00 83.81 613 LYS A O 1
ATOM 4996 N N . ASN A 1 614 ? -83.878 -11.604 79.475 1.00 78.31 614 ASN A N 1
ATOM 4997 C CA . ASN A 1 614 ? -84.005 -11.906 80.907 1.00 78.31 614 ASN A CA 1
ATOM 4998 C C . ASN A 1 614 ? -85.018 -10.991 81.636 1.00 78.31 614 ASN A C 1
ATOM 5000 O O . ASN A 1 614 ? -85.624 -11.399 82.625 1.00 78.31 614 ASN A O 1
ATOM 5004 N N . SER A 1 615 ? -85.243 -9.761 81.156 1.00 78.81 615 SER A N 1
ATOM 5005 C CA . SER A 1 615 ? -86.336 -8.894 81.626 1.00 78.81 615 SER A CA 1
ATOM 5006 C C . SER A 1 615 ? -87.715 -9.343 81.122 1.00 78.81 615 SER A C 1
ATOM 5008 O O . SER A 1 615 ? -88.703 -9.213 81.844 1.00 78.81 615 SER A O 1
ATOM 5010 N N . SER A 1 616 ? -87.788 -9.888 79.908 1.00 75.25 616 SER A N 1
ATOM 5011 C CA . SER A 1 616 ? -89.017 -10.391 79.284 1.00 75.25 616 SER A CA 1
ATOM 5012 C C . SER A 1 616 ? -89.410 -11.767 79.823 1.00 75.25 616 SER A C 1
ATOM 5014 O O . SER A 1 616 ? -90.562 -11.948 80.189 1.00 75.25 616 SER A O 1
ATOM 5016 N N . ASP A 1 617 ? -88.456 -12.680 79.995 1.00 77.19 617 ASP A N 1
ATOM 5017 C CA . ASP A 1 617 ? -88.624 -13.992 80.627 1.00 77.19 617 ASP A CA 1
ATOM 5018 C C . ASP A 1 617 ? -89.160 -13.826 82.066 1.00 77.19 617 ASP A C 1
ATOM 5020 O O . ASP A 1 617 ? -90.077 -14.535 82.464 1.00 77.19 617 ASP A O 1
ATOM 5024 N N . LYS A 1 618 ? -88.707 -12.807 82.819 1.00 77.50 618 LYS A N 1
ATOM 5025 C CA . LYS A 1 618 ? -89.297 -12.437 84.125 1.00 77.50 618 LYS A CA 1
ATOM 5026 C C . LYS A 1 618 ? -90.741 -11.931 84.033 1.00 77.50 618 LYS A C 1
ATOM 5028 O O . LYS A 1 618 ? -91.541 -12.230 84.913 1.00 77.50 618 LYS A O 1
ATOM 5033 N N . LYS A 1 619 ? -91.096 -11.168 82.992 1.00 77.88 619 LYS A N 1
ATOM 5034 C CA . LYS A 1 619 ? -92.492 -10.745 82.758 1.00 77.88 619 LYS A CA 1
ATOM 5035 C C . LYS A 1 619 ? -93.370 -11.928 82.358 1.00 77.88 619 LYS A C 1
ATOM 5037 O O . LYS A 1 619 ? -94.501 -11.998 82.814 1.00 77.88 619 LYS A O 1
ATOM 5042 N N . ILE A 1 620 ? -92.846 -12.854 81.555 1.00 74.31 620 ILE A N 1
ATOM 5043 C CA . ILE A 1 620 ? -93.511 -14.113 81.203 1.00 74.31 620 ILE A CA 1
ATOM 5044 C C . ILE A 1 620 ? -93.728 -14.948 82.465 1.00 74.31 620 ILE A C 1
ATOM 5046 O O . ILE A 1 620 ? -94.835 -15.407 82.677 1.00 74.31 620 ILE A O 1
ATOM 5050 N N . GLN A 1 621 ? -92.742 -15.044 83.360 1.00 76.00 621 GLN A N 1
ATOM 5051 C CA . GLN A 1 621 ? -92.872 -15.764 84.629 1.00 76.00 621 GLN A CA 1
ATOM 5052 C C . GLN A 1 621 ? -93.978 -15.180 85.534 1.00 76.00 621 GLN A C 1
ATOM 5054 O O . GLN A 1 621 ? -94.783 -15.931 86.077 1.00 76.00 621 GLN A O 1
ATOM 5059 N N . ILE A 1 622 ? -94.085 -13.847 85.622 1.00 76.06 622 ILE A N 1
ATOM 5060 C CA . ILE A 1 622 ? -95.196 -13.160 86.312 1.00 76.06 622 ILE A CA 1
ATOM 5061 C C . ILE A 1 622 ? -96.538 -13.439 85.609 1.00 76.06 622 ILE A C 1
ATOM 5063 O O . ILE A 1 622 ? -97.523 -13.768 86.266 1.00 76.06 622 ILE A O 1
ATOM 5067 N N . LEU A 1 623 ? -96.581 -13.358 84.275 1.00 75.50 623 LEU A N 1
ATOM 5068 C CA . LEU A 1 623 ? -97.780 -13.665 83.486 1.00 75.50 623 LEU A CA 1
ATOM 5069 C C . LEU A 1 623 ? -98.182 -15.144 83.581 1.00 75.50 623 LEU A C 1
ATOM 5071 O O . LEU A 1 623 ? -99.369 -15.437 83.537 1.00 75.50 623 LEU A O 1
ATOM 5075 N N . ASP A 1 624 ? -97.243 -16.072 83.755 1.00 76.81 624 ASP A N 1
ATOM 5076 C CA . ASP A 1 624 ? -97.511 -17.494 83.973 1.00 76.81 624 ASP A CA 1
ATOM 5077 C C . ASP A 1 624 ? -98.068 -17.751 85.382 1.00 76.81 624 ASP A C 1
ATOM 5079 O O . ASP A 1 624 ? -98.937 -18.607 85.545 1.00 76.81 624 ASP A O 1
ATOM 5083 N N . GLU A 1 625 ? -97.663 -16.978 86.394 1.00 78.38 625 GLU A N 1
ATOM 5084 C CA . GLU A 1 625 ? -98.294 -16.976 87.723 1.00 78.38 625 GLU A CA 1
ATOM 5085 C C . GLU A 1 625 ? -99.713 -16.368 87.683 1.00 78.38 625 GLU A C 1
ATOM 5087 O O . GLU A 1 625 ? -100.651 -16.915 88.284 1.00 78.38 625 GLU A O 1
ATOM 5092 N N . GLU A 1 626 ? -99.929 -15.303 86.904 1.00 73.75 626 GLU A N 1
ATOM 5093 C CA . GLU A 1 626 ? -101.269 -14.775 86.612 1.00 73.75 626 GLU A CA 1
ATOM 5094 C C . GLU A 1 626 ? -102.120 -15.789 85.828 1.00 73.75 626 GLU A C 1
ATOM 5096 O O . GLU A 1 626 ? -103.266 -16.042 86.195 1.00 73.75 626 GLU A O 1
ATOM 5101 N N . ILE A 1 627 ? -101.564 -16.470 84.823 1.00 73.50 627 ILE A N 1
ATOM 5102 C CA . ILE A 1 627 ? -102.229 -17.551 84.082 1.00 73.50 627 ILE A CA 1
ATOM 5103 C C . ILE A 1 627 ? -102.496 -18.754 84.992 1.00 73.50 627 ILE A C 1
ATOM 5105 O O . ILE A 1 627 ? -103.532 -19.397 84.841 1.00 73.50 627 ILE A O 1
ATOM 5109 N N . LEU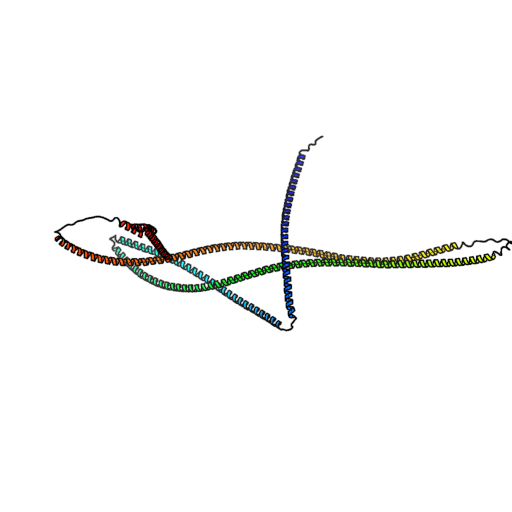 A 1 628 ? -101.642 -19.062 85.970 1.00 76.12 628 LEU A N 1
ATOM 5110 C CA . LEU A 1 628 ? -101.879 -20.136 86.939 1.00 76.12 628 LEU A CA 1
ATOM 5111 C C . LEU A 1 628 ? -103.018 -19.777 87.905 1.00 76.12 628 LEU A C 1
ATOM 5113 O O . LEU A 1 628 ? -103.842 -20.633 88.236 1.00 76.12 628 LEU A O 1
ATOM 5117 N N . THR A 1 629 ? -103.108 -18.520 88.348 1.00 71.81 629 THR A N 1
ATOM 5118 C CA . THR A 1 629 ? -104.223 -18.052 89.191 1.00 71.81 629 THR A CA 1
ATOM 5119 C C . THR A 1 629 ? -105.521 -17.866 88.399 1.00 71.81 629 THR A C 1
ATOM 5121 O O . THR A 1 629 ? -106.594 -18.159 88.927 1.00 71.81 629 THR A O 1
ATOM 5124 N N . LEU A 1 630 ? -105.452 -17.492 87.118 1.00 68.75 630 LEU A N 1
ATOM 5125 C CA . LEU A 1 630 ? -106.585 -17.503 86.190 1.00 68.75 630 LEU A CA 1
ATOM 5126 C C . LEU A 1 630 ? -107.036 -18.932 85.868 1.00 68.75 630 LEU A C 1
ATOM 5128 O O . LEU A 1 630 ? -108.228 -19.196 85.948 1.00 68.75 630 LEU A O 1
ATOM 5132 N N . LYS A 1 631 ? -106.130 -19.889 85.632 1.00 66.19 631 LYS A N 1
ATOM 5133 C CA . LYS A 1 631 ? -106.470 -21.318 85.479 1.00 66.19 631 LYS A CA 1
ATOM 5134 C C . LYS A 1 631 ? -107.103 -21.898 86.743 1.00 66.19 631 LYS A C 1
ATOM 5136 O O . LYS A 1 631 ? -108.052 -22.661 86.643 1.00 66.19 631 LYS A O 1
ATOM 5141 N N . LYS A 1 632 ? -106.680 -21.477 87.941 1.00 65.94 632 LYS A N 1
ATOM 5142 C CA . LYS A 1 632 ? -107.371 -21.830 89.199 1.00 65.94 632 LYS A CA 1
ATOM 5143 C C . LYS A 1 632 ? -108.793 -21.248 89.292 1.00 65.94 632 LYS A C 1
ATOM 5145 O O . LYS A 1 632 ? -109.643 -21.877 89.911 1.00 65.94 632 LYS A O 1
ATOM 5150 N N . LYS A 1 633 ? -109.072 -20.097 88.664 1.00 59.22 633 LYS A N 1
ATOM 5151 C CA . LYS A 1 633 ? -110.434 -19.535 88.530 1.00 59.22 633 LYS A CA 1
ATOM 5152 C C . LYS A 1 633 ? -111.243 -20.231 87.425 1.00 59.22 633 LYS A C 1
ATOM 5154 O O . LYS A 1 633 ? -112.421 -20.496 87.623 1.00 59.22 633 LYS A O 1
ATOM 5159 N N . ILE A 1 634 ? -110.617 -20.574 86.300 1.00 52.91 634 ILE A N 1
ATOM 5160 C CA . ILE A 1 634 ? -111.239 -21.264 85.159 1.00 52.91 634 ILE A CA 1
ATOM 5161 C C . ILE A 1 634 ? -111.604 -22.710 85.526 1.00 52.91 634 ILE A C 1
ATOM 5163 O O . ILE A 1 634 ? -112.740 -23.110 85.308 1.00 52.91 634 ILE A O 1
ATOM 5167 N N . ASN A 1 635 ? -110.741 -23.446 86.232 1.00 54.50 635 ASN A N 1
ATOM 5168 C CA . ASN A 1 635 ? -111.056 -24.781 86.763 1.00 54.50 635 ASN A CA 1
ATOM 5169 C C . ASN A 1 635 ? -112.197 -24.779 87.808 1.00 54.50 635 ASN A C 1
ATOM 5171 O O . ASN A 1 635 ? -112.720 -25.841 88.139 1.00 54.50 635 ASN A O 1
ATOM 5175 N N . ALA A 1 636 ? -112.585 -23.614 88.345 1.00 53.81 636 ALA A N 1
ATOM 5176 C CA . ALA A 1 636 ? -113.770 -23.457 89.195 1.00 53.81 636 ALA A CA 1
ATOM 5177 C C . ALA A 1 636 ? -115.055 -23.135 88.396 1.00 53.81 636 ALA A C 1
ATOM 5179 O O . ALA A 1 636 ? -116.134 -23.063 88.980 1.00 53.81 636 ALA A O 1
ATOM 5180 N N . ILE A 1 637 ? -114.937 -22.945 87.077 1.00 47.97 637 ILE A N 1
ATOM 5181 C CA . ILE A 1 637 ? -116.010 -22.607 86.128 1.00 47.97 637 ILE A CA 1
ATOM 5182 C C . ILE A 1 637 ? -116.219 -23.746 85.109 1.00 47.97 637 ILE A C 1
ATOM 5184 O O . ILE A 1 637 ? -117.354 -24.030 84.735 1.00 47.97 637 ILE A O 1
ATOM 5188 N N . GLU A 1 638 ? -115.161 -24.465 84.717 1.00 42.75 638 GLU A N 1
ATOM 5189 C CA . GLU A 1 638 ? -115.178 -25.608 83.784 1.00 42.75 638 GLU A CA 1
ATOM 5190 C C . GLU A 1 638 ? -115.749 -26.904 84.406 1.00 42.75 638 GLU A C 1
ATOM 5192 O O . GLU A 1 638 ? -115.175 -27.988 84.303 1.00 42.75 638 GLU A O 1
ATOM 5197 N N . LYS A 1 639 ? -116.918 -26.802 85.054 1.00 45.28 639 LYS A N 1
ATOM 5198 C CA . LYS A 1 639 ? -117.733 -27.954 85.480 1.00 45.28 639 LYS A CA 1
ATOM 5199 C C . LYS A 1 639 ? -119.081 -28.059 84.747 1.00 45.28 639 LYS A C 1
ATOM 5201 O O . LYS A 1 639 ? -119.855 -28.963 85.043 1.00 45.28 639 LYS A O 1
ATOM 5206 N N . ASP A 1 640 ? -119.333 -27.190 83.766 1.00 37.78 640 ASP A N 1
ATOM 5207 C CA . ASP A 1 640 ? -120.517 -27.217 82.902 1.00 37.78 640 ASP A CA 1
ATOM 5208 C C . ASP A 1 640 ? -120.146 -26.961 81.429 1.00 37.78 640 ASP A C 1
ATOM 5210 O O . ASP A 1 640 ? -119.659 -25.884 81.091 1.00 37.78 640 ASP A O 1
ATOM 5214 N N . ARG A 1 641 ? -120.483 -27.925 80.549 1.00 33.50 641 ARG A N 1
ATOM 5215 C CA . ARG A 1 641 ? -120.288 -27.930 79.071 1.00 33.50 641 ARG A CA 1
ATOM 5216 C C . ARG A 1 641 ? -118.812 -27.966 78.600 1.00 33.50 641 ARG A C 1
ATOM 5218 O O . ARG A 1 641 ? -117.920 -27.485 79.276 1.00 33.50 641 ARG A O 1
ATOM 5225 N N . GLY A 1 642 ? -118.468 -28.518 77.430 1.00 29.05 642 GLY A N 1
ATOM 5226 C CA . GLY A 1 642 ? -119.262 -29.328 76.492 1.00 29.05 642 GLY A CA 1
ATOM 5227 C C . GLY A 1 642 ? -118.749 -29.277 75.039 1.00 29.05 642 GLY A C 1
ATOM 5228 O O . GLY A 1 642 ? -119.002 -28.285 74.376 1.00 29.05 642 GLY A O 1
ATOM 5229 N N . GLN A 1 643 ? -118.069 -30.350 74.591 1.00 34.66 643 GLN A N 1
ATOM 5230 C CA . GLN A 1 643 ? -117.786 -30.842 73.210 1.00 34.66 643 GLN A CA 1
ATOM 5231 C C . GLN A 1 643 ? -117.806 -29.888 71.983 1.00 34.66 643 GLN A C 1
ATOM 5233 O O . GLN A 1 643 ? -118.791 -29.197 71.767 1.00 34.66 643 GLN A O 1
ATOM 5238 N N . VAL A 1 644 ? -116.842 -30.051 71.047 1.00 35.50 644 VAL A N 1
ATOM 5239 C CA . VAL A 1 644 ? -117.097 -30.348 69.603 1.00 35.50 644 VAL A CA 1
ATOM 5240 C C . VAL A 1 644 ? -115.806 -30.629 68.782 1.00 35.50 644 VAL A C 1
ATOM 5242 O O . VAL A 1 644 ? -114.746 -30.061 69.013 1.00 35.50 644 VAL A O 1
ATOM 5245 N N . THR A 1 645 ? -115.963 -31.565 67.842 1.00 31.56 645 THR A N 1
ATOM 5246 C CA . THR A 1 645 ? -115.135 -32.168 66.757 1.00 31.56 645 THR A CA 1
ATOM 5247 C C . THR A 1 645 ? -114.540 -31.220 65.680 1.00 31.56 645 THR A C 1
ATOM 5249 O O . THR A 1 645 ? -114.896 -30.051 65.678 1.00 31.56 645 THR A O 1
ATOM 5252 N N . ALA A 1 646 ? -113.828 -31.633 64.603 1.00 30.52 646 ALA A N 1
ATOM 5253 C CA . ALA A 1 646 ? -112.864 -32.720 64.261 1.00 30.52 646 ALA A CA 1
ATOM 5254 C C . ALA A 1 646 ? -112.535 -32.687 62.727 1.00 30.52 646 ALA A C 1
ATOM 5256 O O . ALA A 1 646 ? -113.392 -32.274 61.952 1.00 30.52 646 ALA A O 1
ATOM 5257 N N . ASN A 1 647 ? -111.386 -33.244 62.286 1.00 32.88 647 ASN A N 1
ATOM 5258 C CA . ASN A 1 647 ? -111.019 -33.591 60.877 1.00 32.88 647 ASN A CA 1
ATOM 5259 C C . ASN A 1 647 ? -110.948 -32.393 59.861 1.00 32.88 647 ASN A C 1
ATOM 5261 O O . ASN A 1 647 ? -111.192 -31.262 60.257 1.00 32.88 647 ASN A O 1
ATOM 5265 N N . THR A 1 648 ? -110.547 -32.480 58.570 1.00 31.75 648 THR A N 1
ATOM 5266 C CA . THR A 1 648 ? -110.185 -33.599 57.649 1.00 31.75 648 THR A CA 1
ATOM 5267 C C . THR A 1 648 ? -109.140 -33.173 56.573 1.00 31.75 648 THR A C 1
ATOM 5269 O O . THR A 1 648 ? -108.830 -31.997 56.436 1.00 31.75 648 THR A O 1
ATOM 5272 N N . ALA A 1 649 ? -108.609 -34.144 55.812 1.00 36.44 649 ALA A N 1
ATOM 5273 C CA . ALA A 1 649 ? -107.484 -34.096 54.855 1.00 36.44 649 ALA A CA 1
ATOM 5274 C C . ALA A 1 649 ? -107.684 -33.426 53.458 1.00 36.44 649 ALA A C 1
ATOM 5276 O O . ALA A 1 649 ? -108.810 -33.226 53.015 1.00 36.44 649 ALA A O 1
ATOM 5277 N N . ASN A 1 650 ? -106.555 -33.285 52.726 1.00 43.62 650 ASN A N 1
ATOM 5278 C CA . ASN A 1 650 ? -106.373 -33.016 51.271 1.00 43.62 650 ASN A CA 1
ATOM 5279 C C . ASN A 1 650 ? -106.863 -31.625 50.763 1.00 43.62 650 ASN A C 1
ATOM 5281 O O . ASN A 1 650 ? -107.697 -30.996 51.391 1.00 43.62 650 ASN A O 1
ATOM 5285 N N . THR A 1 651 ? -106.389 -31.012 49.661 1.00 39.91 651 THR A N 1
ATOM 5286 C CA . THR A 1 651 ? -105.799 -31.507 48.391 1.00 39.91 651 THR A CA 1
ATOM 5287 C C . THR A 1 651 ? -105.024 -30.374 47.671 1.00 39.91 651 THR A C 1
ATOM 5289 O O . THR A 1 651 ? -105.529 -29.258 47.696 1.00 39.91 651 THR A O 1
ATOM 5292 N N . ALA A 1 652 ? -103.899 -30.630 46.966 1.00 41.06 652 ALA A N 1
ATOM 5293 C CA . ALA A 1 652 ? -103.413 -29.832 45.800 1.00 41.06 652 ALA A CA 1
ATOM 5294 C C . ALA A 1 652 ? -102.079 -30.363 45.201 1.00 41.06 652 ALA A C 1
ATOM 5296 O O . ALA A 1 652 ? -100.999 -29.990 45.654 1.00 41.06 652 ALA A O 1
ATOM 5297 N N . LEU A 1 653 ? -102.110 -31.178 44.137 1.00 49.03 653 LEU A N 1
ATOM 5298 C CA . LEU A 1 653 ? -100.905 -31.798 43.540 1.00 49.03 653 LEU A CA 1
ATOM 5299 C C . LEU A 1 653 ? -100.179 -30.915 42.489 1.00 49.03 653 LEU A C 1
ATOM 5301 O O . LEU A 1 653 ? -99.746 -31.421 41.458 1.00 49.03 653 LEU A O 1
ATOM 5305 N N . PHE A 1 654 ? -100.083 -29.595 42.695 1.00 51.72 654 PHE A N 1
ATOM 5306 C CA . PHE A 1 654 ? -99.579 -28.662 41.660 1.00 51.72 654 PHE A CA 1
ATOM 5307 C C . PHE A 1 654 ? -98.596 -27.552 42.106 1.00 51.72 654 PHE A C 1
ATOM 5309 O O . PHE A 1 654 ? -97.735 -27.196 41.299 1.00 51.72 654 PHE A O 1
ATOM 5316 N N . PRO A 1 655 ? -98.618 -27.015 43.348 1.00 58.28 655 PRO A N 1
ATOM 5317 C CA . PRO A 1 655 ? -97.696 -25.937 43.735 1.00 58.28 655 PRO A CA 1
ATOM 5318 C C . PRO A 1 655 ? -96.214 -26.346 43.765 1.00 58.28 655 PRO A C 1
ATOM 5320 O O . PRO A 1 655 ? -95.347 -25.592 43.321 1.00 58.28 655 PRO A O 1
ATOM 5323 N N . ASP A 1 656 ? -95.902 -27.538 44.283 1.00 58.31 656 ASP A N 1
ATOM 5324 C CA . ASP A 1 656 ? -94.517 -27.888 44.629 1.00 58.31 656 ASP A CA 1
ATOM 5325 C C . ASP A 1 656 ? -93.637 -28.276 43.435 1.00 58.31 656 ASP A C 1
ATOM 5327 O O . ASP A 1 656 ? -92.416 -28.126 43.509 1.00 58.31 656 ASP A O 1
ATOM 5331 N N . TYR A 1 657 ? -94.221 -28.715 42.315 1.00 67.88 657 TYR A N 1
ATOM 5332 C CA . TYR A 1 657 ? -93.453 -28.944 41.088 1.00 67.88 657 TYR A CA 1
ATOM 5333 C C . TYR A 1 657 ? -92.979 -27.612 40.490 1.00 67.88 657 TYR A C 1
ATOM 5335 O O . TYR A 1 657 ? -91.782 -27.425 40.276 1.00 67.88 657 TYR A O 1
ATOM 5343 N N . ILE A 1 658 ? -93.890 -26.643 40.339 1.00 70.62 658 ILE A N 1
ATOM 5344 C CA . ILE A 1 658 ? -93.570 -25.288 39.860 1.00 70.62 658 ILE A CA 1
ATOM 5345 C C . ILE A 1 658 ? -92.558 -24.613 40.800 1.00 70.62 658 ILE A C 1
ATOM 5347 O O . ILE A 1 658 ? -91.556 -24.068 40.337 1.00 70.62 658 ILE A O 1
ATOM 5351 N N . ARG A 1 659 ? -92.749 -24.725 42.124 1.00 73.88 659 ARG A N 1
ATOM 5352 C CA . ARG A 1 659 ? -91.797 -24.222 43.130 1.00 73.88 659 ARG A CA 1
ATOM 5353 C C . ARG A 1 659 ? -90.394 -24.823 42.962 1.00 73.88 659 ARG A C 1
ATOM 5355 O O . ARG A 1 659 ? -89.418 -24.081 43.047 1.00 73.88 659 ARG A O 1
ATOM 5362 N N . LYS A 1 660 ? -90.270 -26.131 42.701 1.00 75.69 660 LYS A N 1
ATOM 5363 C CA . LYS A 1 660 ? -88.968 -26.787 42.464 1.00 75.69 660 LYS A CA 1
ATOM 5364 C C . LYS A 1 660 ? -88.300 -26.326 41.166 1.00 75.69 660 LYS A C 1
ATOM 5366 O O . LYS A 1 660 ? -87.113 -26.016 41.201 1.00 75.69 660 LYS A O 1
ATOM 5371 N N . VAL A 1 661 ? -89.039 -26.233 40.058 1.00 75.44 661 VAL A N 1
ATOM 5372 C CA . VAL A 1 661 ? -88.477 -25.793 38.764 1.00 75.44 661 VAL A CA 1
ATOM 5373 C C . VAL A 1 661 ? -88.009 -24.330 38.833 1.00 75.44 661 VAL A C 1
ATOM 5375 O O . VAL A 1 661 ? -86.913 -24.016 38.372 1.00 75.44 661 VAL A O 1
ATOM 5378 N N . LEU A 1 662 ? -88.769 -23.443 39.488 1.00 77.44 662 LEU A N 1
ATOM 5379 C CA . LEU A 1 662 ? -88.353 -22.050 39.703 1.00 77.44 662 LEU A CA 1
ATOM 5380 C C . LEU A 1 662 ? -87.110 -21.939 40.604 1.00 77.44 662 LEU A C 1
ATOM 5382 O O . LEU A 1 662 ? -86.205 -21.166 40.299 1.00 77.44 662 LEU A O 1
ATOM 5386 N N . LEU A 1 663 ? -87.011 -22.736 41.675 1.00 77.12 663 LEU A N 1
ATOM 5387 C CA . LEU A 1 663 ? -85.807 -22.772 42.520 1.00 77.12 663 LEU A CA 1
ATOM 5388 C C . LEU A 1 663 ? -84.569 -23.278 41.759 1.00 77.12 663 LEU A C 1
ATOM 5390 O O . LEU A 1 663 ? -83.472 -22.758 41.967 1.00 77.12 663 LEU A O 1
ATOM 5394 N N . GLN A 1 664 ? -84.730 -24.241 40.845 1.00 73.62 664 GLN A N 1
ATOM 5395 C CA . GLN A 1 664 ? -83.646 -24.699 39.968 1.00 73.62 664 GLN A CA 1
ATOM 5396 C C . GLN A 1 664 ? -83.198 -23.604 38.985 1.00 73.62 664 GLN A C 1
ATOM 5398 O O . GLN A 1 664 ? -81.997 -23.398 38.817 1.00 73.62 664 GLN A O 1
ATOM 5403 N N . PHE A 1 665 ? -84.128 -22.832 38.414 1.00 83.75 665 PHE A N 1
ATOM 5404 C CA . PHE A 1 665 ? -83.802 -21.730 37.499 1.00 83.75 665 PHE A CA 1
ATOM 5405 C C . PHE A 1 665 ? -82.900 -20.651 38.129 1.00 83.75 665 PHE A C 1
ATOM 5407 O O . PHE A 1 665 ? -82.010 -20.124 37.465 1.00 83.75 665 PHE A O 1
ATOM 5414 N N . PHE A 1 666 ? -83.068 -20.333 39.416 1.00 78.44 666 PHE A N 1
ATOM 5415 C CA . PHE A 1 666 ? -82.203 -19.349 40.085 1.00 78.44 666 PHE A CA 1
ATOM 5416 C C . PHE A 1 666 ? -80.858 -19.912 40.569 1.00 78.44 666 PHE A C 1
ATOM 5418 O O . PHE A 1 666 ? -79.930 -19.129 40.783 1.00 78.44 666 PHE A O 1
ATOM 5425 N N . THR A 1 667 ? -80.728 -21.235 40.717 1.00 77.06 667 THR A N 1
ATOM 5426 C CA . THR A 1 667 ? -79.548 -21.892 41.319 1.00 77.06 667 THR A CA 1
ATOM 5427 C C . THR A 1 667 ? -78.609 -22.576 40.322 1.00 77.06 667 THR A C 1
ATOM 5429 O O . THR A 1 667 ? -77.473 -22.857 40.688 1.00 77.06 667 THR A O 1
ATOM 5432 N N . LYS A 1 668 ? -79.040 -22.827 39.078 1.00 79.25 668 LYS A N 1
ATOM 5433 C CA . LYS A 1 668 ? -78.208 -23.434 38.021 1.00 79.25 668 LYS A CA 1
ATOM 5434 C C . LYS A 1 668 ? -77.411 -22.424 37.185 1.00 79.25 668 LYS A C 1
ATOM 5436 O O . LYS A 1 668 ? -77.632 -21.217 37.287 1.00 79.25 668 LYS A O 1
ATOM 5441 N N . ASP A 1 669 ? -76.495 -22.910 36.352 1.00 80.31 669 ASP A N 1
ATOM 5442 C CA . ASP A 1 669 ? -75.661 -22.083 35.468 1.00 80.31 669 ASP A CA 1
ATOM 5443 C C . ASP A 1 669 ? -76.424 -21.569 34.235 1.00 80.31 669 ASP A C 1
ATOM 5445 O O . ASP A 1 669 ? -77.469 -22.099 33.859 1.00 80.31 669 ASP A O 1
ATOM 5449 N N . ALA A 1 670 ? -75.918 -20.505 33.600 1.00 78.88 670 ALA A N 1
ATOM 5450 C CA . ALA A 1 670 ? -76.652 -19.735 32.586 1.00 78.88 670 ALA A CA 1
ATOM 5451 C C . ALA A 1 670 ? -77.159 -20.565 31.384 1.00 78.88 670 ALA A C 1
ATOM 5453 O O . ALA A 1 670 ? -78.267 -20.326 30.906 1.00 78.88 670 ALA A O 1
ATOM 5454 N N . SER A 1 671 ? -76.397 -21.566 30.936 1.00 81.69 671 SER A N 1
ATOM 5455 C CA . SER A 1 671 ? -76.788 -22.473 29.846 1.00 81.69 671 SER A CA 1
ATOM 5456 C C . SER A 1 671 ? -77.929 -23.422 30.235 1.00 81.69 671 SER A C 1
ATOM 5458 O O . SER A 1 671 ? -78.830 -23.672 29.436 1.00 81.69 671 SER A O 1
ATOM 5460 N N . GLU A 1 672 ? -77.951 -23.914 31.476 1.00 83.88 672 GLU A N 1
ATOM 5461 C CA . GLU A 1 672 ? -79.067 -24.718 31.990 1.00 83.88 672 GLU A CA 1
ATOM 5462 C C . GLU A 1 672 ? -80.328 -23.865 32.201 1.00 83.88 672 GLU A C 1
ATOM 5464 O O . GLU A 1 672 ? -81.440 -24.352 31.992 1.00 83.88 672 GLU A O 1
ATOM 5469 N N . ARG A 1 673 ? -80.180 -22.581 32.566 1.00 85.50 673 ARG A N 1
ATOM 5470 C CA . ARG A 1 673 ? -81.314 -21.644 32.678 1.00 85.50 673 ARG A CA 1
ATOM 5471 C C . ARG A 1 673 ? -82.026 -21.465 31.345 1.00 85.50 673 ARG A C 1
ATOM 5473 O O . ARG A 1 673 ? -83.249 -21.564 31.303 1.00 85.50 673 ARG A O 1
ATOM 5480 N N . GLU A 1 674 ? -81.281 -21.247 30.264 1.00 87.56 674 GLU A N 1
ATOM 5481 C CA . GLU A 1 674 ? -81.848 -21.050 28.926 1.00 87.56 674 GLU A CA 1
ATOM 5482 C C . GLU A 1 674 ? -82.658 -22.272 28.451 1.00 87.56 674 GLU A C 1
ATOM 5484 O O . GLU A 1 674 ? -83.760 -22.118 27.921 1.00 87.56 674 GLU A O 1
ATOM 5489 N N . ALA A 1 675 ? -82.177 -23.486 28.744 1.00 85.44 675 ALA A N 1
ATOM 5490 C CA . ALA A 1 675 ? -82.893 -24.735 28.469 1.00 85.44 675 ALA A CA 1
ATOM 5491 C C . ALA A 1 675 ? -84.174 -24.922 29.315 1.00 85.44 675 ALA A C 1
ATOM 5493 O O . ALA A 1 675 ? -85.102 -25.612 28.889 1.00 85.44 675 ALA A O 1
ATOM 5494 N N . LEU A 1 676 ? -84.259 -24.299 30.497 1.00 87.25 676 LEU A N 1
ATOM 5495 C CA . LEU A 1 676 ? -85.438 -24.349 31.371 1.00 87.25 676 LEU A CA 1
ATOM 5496 C C . LEU A 1 676 ? -86.528 -23.327 31.002 1.00 87.25 676 LEU A C 1
ATOM 5498 O O . LEU A 1 676 ? -87.681 -23.525 31.392 1.00 87.25 676 LEU A O 1
ATOM 5502 N N . ILE A 1 677 ? -86.222 -22.275 30.231 1.00 86.94 677 ILE A N 1
ATOM 5503 C CA . ILE A 1 677 ? -87.207 -21.246 29.837 1.00 86.94 677 ILE A CA 1
ATOM 5504 C C . ILE A 1 677 ? -88.414 -21.853 29.093 1.00 86.94 677 ILE A C 1
ATOM 5506 O O . ILE A 1 677 ? -89.543 -21.603 29.528 1.00 86.94 677 ILE A O 1
ATOM 5510 N N . PRO A 1 678 ? -88.246 -22.709 28.060 1.00 86.62 678 PRO A N 1
ATOM 5511 C CA . PRO A 1 678 ? -89.372 -23.397 27.427 1.00 86.62 678 PRO A CA 1
ATOM 5512 C C . PRO A 1 678 ? -90.189 -24.259 28.389 1.00 86.62 678 PRO A C 1
ATOM 5514 O O . PRO A 1 678 ? -91.406 -24.328 28.254 1.00 86.62 678 PRO A O 1
ATOM 5517 N N . VAL A 1 679 ? -89.548 -24.904 29.368 1.00 84.88 679 VAL A N 1
ATOM 5518 C CA . VAL A 1 679 ? -90.229 -25.777 30.337 1.00 84.88 679 VAL A CA 1
ATOM 5519 C C . VAL A 1 679 ? -91.118 -24.949 31.268 1.00 84.88 679 VAL A C 1
ATOM 5521 O O . VAL A 1 679 ? -92.292 -25.270 31.444 1.00 84.88 679 VAL A O 1
ATOM 5524 N N . ILE A 1 680 ? -90.589 -23.850 31.812 1.00 84.88 680 ILE A N 1
ATOM 5525 C CA . ILE A 1 680 ? -91.318 -22.943 32.712 1.00 84.88 680 ILE A CA 1
ATOM 5526 C C . ILE A 1 680 ? -92.484 -22.272 31.982 1.00 84.88 680 ILE A C 1
ATOM 5528 O O . ILE A 1 680 ? -93.610 -22.287 32.475 1.00 84.88 680 ILE A O 1
ATOM 5532 N N . LEU A 1 681 ? -92.242 -21.723 30.790 1.00 86.88 681 LEU A N 1
ATOM 5533 C CA . LEU A 1 681 ? -93.268 -21.009 30.028 1.00 86.88 681 LEU A CA 1
ATOM 5534 C C . LEU A 1 681 ? -94.364 -21.943 29.493 1.00 86.88 681 LEU A C 1
ATOM 5536 O O . LEU A 1 681 ? -95.534 -21.566 29.458 1.00 86.88 681 LEU A O 1
ATOM 5540 N N . LYS A 1 682 ? -94.027 -23.195 29.163 1.00 82.94 682 LYS A N 1
ATOM 5541 C CA . LYS A 1 682 ? -95.012 -24.215 28.774 1.00 82.94 682 LYS A CA 1
ATOM 5542 C C . LYS A 1 682 ? -95.835 -24.731 29.961 1.00 82.94 682 LYS A C 1
ATOM 5544 O O . LYS A 1 682 ? -96.992 -25.089 29.766 1.00 82.94 682 LYS A O 1
ATOM 5549 N N . LEU A 1 683 ? -95.295 -24.709 31.187 1.00 82.19 683 LEU A N 1
ATOM 5550 C CA . LEU A 1 683 ? -96.055 -24.991 32.418 1.00 82.19 683 LEU A CA 1
ATOM 5551 C C . LEU A 1 683 ? -97.083 -23.899 32.758 1.00 82.19 683 LEU A C 1
ATOM 5553 O O . LEU A 1 683 ? -98.099 -24.210 33.374 1.00 82.19 683 LEU A O 1
ATOM 5557 N N . VAL A 1 684 ? -96.854 -22.647 32.340 1.00 83.94 684 VAL A N 1
ATOM 5558 C CA . VAL A 1 684 ? -97.843 -21.550 32.428 1.00 83.94 684 VAL A CA 1
ATOM 5559 C C . VAL A 1 684 ? -98.626 -21.332 31.122 1.00 83.94 684 VAL A C 1
ATOM 5561 O O . VAL A 1 684 ? -99.283 -20.307 30.957 1.00 83.94 684 VAL A O 1
ATOM 5564 N N . SER A 1 685 ? -98.601 -22.313 30.213 1.00 83.50 685 SER A N 1
ATOM 5565 C CA . SER A 1 685 ? -99.388 -22.349 28.969 1.00 83.50 685 SER A CA 1
ATOM 5566 C C . SER A 1 685 ? -99.131 -21.205 27.970 1.00 83.50 685 SER A C 1
ATOM 5568 O O . SER A 1 685 ? -100.026 -20.848 27.203 1.00 83.50 685 SER A O 1
ATOM 5570 N N . CYS A 1 686 ? -97.916 -20.648 27.927 1.00 86.12 686 CYS A N 1
ATOM 5571 C CA . CYS A 1 686 ? -97.511 -19.726 26.859 1.00 86.12 686 CYS A CA 1
ATOM 5572 C C . CYS A 1 686 ? -97.478 -20.416 25.482 1.00 86.12 686 CYS A C 1
ATOM 5574 O O . CYS A 1 686 ? -97.182 -21.609 25.372 1.00 86.12 686 CYS A O 1
ATOM 5576 N N . THR A 1 687 ? -97.727 -19.651 24.415 1.00 88.44 687 THR A N 1
ATOM 5577 C CA . THR A 1 687 ? -97.597 -20.144 23.033 1.00 88.44 687 THR A CA 1
ATOM 5578 C C . THR A 1 687 ? -96.127 -20.299 22.630 1.00 88.44 687 THR A C 1
ATOM 5580 O O . THR A 1 687 ? -95.244 -19.661 23.204 1.00 88.44 687 THR A O 1
ATOM 5583 N N . ASN A 1 688 ? -95.842 -21.119 21.611 1.00 83.12 688 ASN A N 1
ATOM 5584 C CA . ASN A 1 688 ? -94.470 -21.311 21.122 1.00 83.12 688 ASN A CA 1
ATOM 5585 C C . ASN A 1 688 ? -93.804 -19.979 20.722 1.00 83.12 688 ASN A C 1
ATOM 5587 O O . ASN A 1 688 ? -92.647 -19.760 21.063 1.00 83.12 688 ASN A O 1
ATOM 5591 N N . ASP A 1 689 ? -94.542 -19.062 20.092 1.00 85.12 689 ASP A N 1
ATOM 5592 C CA . ASP A 1 689 ? -94.011 -17.758 19.670 1.00 85.12 689 ASP A CA 1
ATOM 5593 C C . ASP A 1 689 ? -93.615 -16.885 20.874 1.00 85.12 689 ASP A C 1
ATOM 5595 O O . ASP A 1 689 ? -92.573 -16.230 20.860 1.00 85.12 689 ASP A O 1
ATOM 5599 N N . GLN A 1 690 ? -94.404 -16.928 21.958 1.00 84.19 690 GLN A N 1
ATOM 5600 C CA . GLN A 1 690 ? -94.073 -16.272 23.229 1.00 84.19 690 GLN A CA 1
ATOM 5601 C C . GLN A 1 690 ? -92.840 -16.905 23.889 1.00 84.19 690 GLN A C 1
ATOM 5603 O O . GLN A 1 690 ? -92.013 -16.186 24.449 1.00 84.19 690 GLN A O 1
ATOM 5608 N N . ILE A 1 691 ? -92.687 -18.231 23.797 1.00 88.62 691 ILE A N 1
ATOM 5609 C CA . ILE A 1 691 ? -91.510 -18.952 24.300 1.00 88.62 691 ILE A CA 1
ATOM 5610 C C . ILE A 1 691 ? -90.255 -18.527 23.528 1.00 88.62 691 ILE A C 1
ATOM 5612 O O . ILE A 1 691 ? -89.267 -18.135 24.147 1.00 88.62 691 ILE A O 1
ATOM 5616 N N . THR A 1 692 ? -90.298 -18.530 22.193 1.00 87.56 692 THR A N 1
ATOM 5617 C CA . THR A 1 692 ? -89.168 -18.115 21.348 1.00 87.56 692 THR A CA 1
ATOM 5618 C C . THR A 1 692 ? -88.818 -16.638 21.547 1.00 87.56 692 THR A C 1
ATOM 5620 O O . THR A 1 692 ? -87.637 -16.305 21.647 1.00 87.56 692 THR A O 1
ATOM 5623 N N . ALA A 1 693 ? -89.812 -15.754 21.686 1.00 86.94 693 ALA A N 1
ATOM 5624 C CA . ALA A 1 693 ? -89.580 -14.349 22.020 1.00 86.94 693 ALA A CA 1
ATOM 5625 C C . ALA A 1 693 ? -88.904 -14.185 23.395 1.00 86.94 693 ALA A C 1
ATOM 5627 O O . ALA A 1 693 ? -87.930 -13.446 23.518 1.00 86.94 693 ALA A O 1
ATOM 5628 N N . ALA A 1 694 ? -89.362 -14.910 24.420 1.00 85.69 694 ALA A N 1
ATOM 5629 C CA . ALA A 1 694 ? -88.779 -14.848 25.759 1.00 85.69 694 ALA A CA 1
ATOM 5630 C C . ALA A 1 694 ? -87.347 -15.411 25.818 1.00 85.69 694 ALA A C 1
ATOM 5632 O O . ALA A 1 694 ? -86.490 -14.808 26.463 1.00 85.69 694 ALA A O 1
ATOM 5633 N N . GLN A 1 695 ? -87.062 -16.518 25.119 1.00 90.44 695 GLN A N 1
ATOM 5634 C CA . GLN A 1 695 ? -85.696 -17.040 24.977 1.00 90.44 695 GLN A CA 1
ATOM 5635 C C . GLN A 1 695 ? -84.781 -16.020 24.292 1.00 90.44 695 GLN A C 1
ATOM 5637 O O . GLN A 1 695 ? -83.688 -15.751 24.786 1.00 90.44 695 GLN A O 1
ATOM 5642 N N . ARG A 1 696 ? -85.248 -15.392 23.206 1.00 87.31 696 ARG A N 1
ATOM 5643 C CA . ARG A 1 696 ? -84.494 -14.357 22.493 1.00 87.31 696 ARG A CA 1
ATOM 5644 C C . ARG A 1 696 ? -84.167 -13.159 23.392 1.00 87.31 696 ARG A C 1
ATOM 5646 O O . ARG A 1 696 ? -83.001 -12.792 23.494 1.00 87.31 696 ARG A O 1
ATOM 5653 N N . CYS A 1 697 ? -85.155 -12.606 24.096 1.00 87.00 697 CYS A N 1
ATOM 5654 C CA . CYS A 1 697 ? -84.931 -11.499 25.032 1.00 87.00 697 CYS A CA 1
ATOM 5655 C C . CYS A 1 697 ? -83.991 -11.887 26.192 1.00 87.00 697 CYS A C 1
ATOM 5657 O O . CYS A 1 697 ? -83.236 -11.047 26.681 1.00 87.00 697 CYS A O 1
ATOM 5659 N N . TYR A 1 698 ? -84.008 -13.151 26.634 1.00 88.12 698 TYR A N 1
ATOM 5660 C CA . TYR A 1 698 ? -83.084 -13.651 27.655 1.00 88.12 698 TYR A CA 1
ATOM 5661 C C . TYR A 1 698 ? -81.638 -13.731 27.141 1.00 88.12 698 TYR A C 1
ATOM 5663 O O . TYR A 1 698 ? -80.724 -13.267 27.824 1.00 88.12 698 TYR A O 1
ATOM 5671 N N . ALA A 1 699 ? -81.432 -14.248 25.926 1.00 84.81 699 ALA A N 1
ATOM 5672 C CA . ALA A 1 699 ? -80.123 -14.296 25.279 1.00 84.81 699 ALA A CA 1
ATOM 5673 C C . ALA A 1 699 ? -79.556 -12.884 25.026 1.00 84.81 699 ALA A C 1
ATOM 5675 O O . ALA A 1 699 ? -78.417 -12.603 25.403 1.00 84.81 699 ALA A O 1
ATOM 5676 N N . GLU A 1 700 ? -80.368 -11.971 24.480 1.00 84.69 700 GLU A N 1
ATOM 5677 C CA . GLU A 1 700 ? -79.995 -10.566 24.250 1.00 84.69 700 GLU A CA 1
ATOM 5678 C C . GLU A 1 700 ? -79.628 -9.857 25.577 1.00 84.69 700 GLU A C 1
ATOM 5680 O O . GLU A 1 700 ? -78.605 -9.174 25.656 1.00 84.69 700 GLU A O 1
ATOM 5685 N N . SER A 1 701 ? -80.378 -10.095 26.661 1.00 82.38 701 SER A N 1
ATOM 5686 C CA . SER A 1 701 ? -80.071 -9.559 28.001 1.00 82.38 701 SER A CA 1
ATOM 5687 C C . SER A 1 701 ? -78.764 -10.115 28.590 1.00 82.38 701 SER A C 1
ATOM 5689 O O . SER A 1 701 ? -77.913 -9.356 29.063 1.00 82.38 701 SER A O 1
ATOM 5691 N N . ASN A 1 702 ? -78.539 -11.432 28.501 1.00 80.81 702 ASN A N 1
ATOM 5692 C CA . ASN A 1 702 ? -77.290 -12.060 28.949 1.00 80.81 702 ASN A CA 1
ATOM 5693 C C . ASN A 1 702 ? -76.069 -11.573 28.144 1.00 80.81 702 ASN A C 1
ATOM 5695 O O . ASN A 1 702 ? -74.973 -11.451 28.704 1.00 80.81 702 ASN A O 1
ATOM 5699 N N . GLN A 1 703 ? -76.232 -11.254 26.856 1.00 80.81 703 GLN A N 1
ATOM 5700 C CA . GLN A 1 703 ? -75.163 -10.682 26.035 1.00 80.81 703 GLN A CA 1
ATOM 5701 C C . GLN A 1 703 ? -74.768 -9.276 26.516 1.00 80.81 703 GLN A C 1
ATOM 5703 O O . GLN A 1 703 ? -73.579 -8.997 26.668 1.00 80.81 703 GLN A O 1
ATOM 5708 N N . VAL A 1 704 ? -75.738 -8.417 26.850 1.00 75.50 704 VAL A N 1
ATOM 5709 C CA . VAL A 1 704 ? -75.467 -7.085 27.425 1.00 75.50 704 VAL A CA 1
ATOM 5710 C C . VAL A 1 704 ? -74.774 -7.195 28.789 1.00 75.50 704 VAL A C 1
ATOM 5712 O O . VAL A 1 704 ? -73.782 -6.508 29.037 1.00 75.50 704 VAL A O 1
ATOM 5715 N N . ILE A 1 705 ? -75.238 -8.094 29.664 1.00 68.50 705 ILE A N 1
ATOM 5716 C CA . ILE A 1 705 ? -74.644 -8.305 30.996 1.00 68.50 705 ILE A CA 1
ATOM 5717 C C . ILE A 1 705 ? -73.199 -8.821 30.886 1.00 68.50 705 ILE A C 1
ATOM 5719 O O . ILE A 1 705 ? -72.304 -8.312 31.563 1.00 68.50 705 ILE A O 1
ATOM 5723 N N . SER A 1 706 ? -72.937 -9.800 30.015 1.00 71.38 706 SER A N 1
ATOM 5724 C CA . SER A 1 706 ? -71.584 -10.343 29.819 1.00 71.38 706 SER A CA 1
ATOM 5725 C C . SER A 1 706 ? -70.627 -9.335 29.171 1.00 71.38 706 SER A C 1
ATOM 5727 O O . SER A 1 706 ? -69.472 -9.249 29.593 1.00 71.38 706 SER A O 1
ATOM 5729 N N . GLN A 1 707 ? -71.101 -8.495 28.242 1.00 73.06 707 GLN A N 1
ATOM 5730 C CA . GLN A 1 707 ? -70.321 -7.363 27.730 1.00 73.06 707 GLN A CA 1
ATOM 5731 C C . GLN A 1 707 ? -69.996 -6.346 28.836 1.00 73.06 707 GLN A C 1
ATOM 5733 O O . GLN A 1 707 ? -68.830 -5.975 28.988 1.00 73.06 707 GLN A O 1
ATOM 5738 N N . ALA A 1 708 ? -70.967 -5.964 29.672 1.00 67.19 708 ALA A N 1
ATOM 5739 C CA . ALA A 1 708 ? -70.734 -5.053 30.795 1.00 67.19 708 ALA A CA 1
ATOM 5740 C C . ALA A 1 708 ? -69.681 -5.597 31.784 1.00 67.19 708 ALA A C 1
ATOM 5742 O O . ALA A 1 708 ? -68.744 -4.884 32.146 1.00 67.19 708 ALA A O 1
ATOM 5743 N N . PHE A 1 709 ? -69.759 -6.879 32.161 1.00 62.84 709 PHE A N 1
ATOM 5744 C CA . PHE A 1 709 ? -68.747 -7.511 33.018 1.00 62.84 709 PHE A CA 1
ATOM 5745 C C . PHE A 1 709 ? -67.379 -7.678 32.338 1.00 62.84 709 PHE A C 1
ATOM 5747 O O . PHE A 1 709 ? -66.358 -7.646 33.029 1.00 62.84 709 PHE A O 1
ATOM 5754 N N . SER A 1 710 ? -67.317 -7.810 31.007 1.00 60.12 710 SER A N 1
ATOM 5755 C CA . SER A 1 710 ? -66.037 -7.810 30.283 1.00 60.12 710 SER A CA 1
ATOM 5756 C C . SER A 1 710 ? -65.322 -6.454 30.384 1.00 60.12 710 SER A C 1
ATOM 5758 O O . SER A 1 710 ? -64.116 -6.415 30.627 1.00 60.12 710 SER A O 1
ATOM 5760 N N . PHE A 1 711 ? -66.075 -5.347 30.341 1.00 60.09 711 PHE A N 1
ATOM 5761 C CA . PHE A 1 711 ? -65.549 -3.984 30.479 1.00 60.09 711 PHE A CA 1
ATOM 5762 C C . PHE A 1 711 ? -64.882 -3.734 31.844 1.00 60.09 711 PHE A C 1
ATOM 5764 O O . PHE A 1 711 ? -63.874 -3.034 31.926 1.00 60.09 711 PHE A O 1
ATOM 5771 N N . PHE A 1 712 ? -65.388 -4.364 32.912 1.00 55.59 712 PHE A N 1
ATOM 5772 C CA . PHE A 1 712 ? -64.790 -4.306 34.253 1.00 55.59 712 PHE A CA 1
ATOM 5773 C C . PHE A 1 712 ? -63.579 -5.233 34.456 1.00 55.59 712 PHE A C 1
ATOM 5775 O O . PHE A 1 712 ? -62.831 -5.037 35.413 1.00 55.59 712 PHE A O 1
ATOM 5782 N N . LYS A 1 713 ? -63.337 -6.213 33.574 1.00 53.53 713 LYS A N 1
ATOM 5783 C CA . LYS A 1 713 ? -62.128 -7.061 33.625 1.00 53.53 713 LYS A CA 1
ATOM 5784 C C . LYS A 1 713 ? -60.927 -6.473 32.877 1.00 53.53 713 LYS A C 1
ATOM 5786 O O . LYS A 1 713 ? -59.813 -6.922 33.112 1.00 53.53 713 LYS A O 1
ATOM 5791 N N . GLY A 1 714 ? -61.127 -5.461 32.031 1.00 48.50 714 GLY A N 1
ATOM 5792 C CA . GLY A 1 714 ? -60.069 -4.816 31.239 1.00 48.50 714 GLY A CA 1
ATOM 5793 C C . GLY A 1 714 ? -59.222 -3.758 31.966 1.00 48.50 714 GLY A C 1
ATOM 5794 O O . GLY A 1 714 ? -58.513 -3.011 31.298 1.00 48.50 714 GLY A O 1
ATOM 5795 N N . LYS A 1 715 ? -59.320 -3.636 33.299 1.00 49.31 715 LYS A N 1
ATOM 5796 C CA . LYS A 1 715 ? -58.532 -2.685 34.110 1.00 49.31 715 LYS A CA 1
ATOM 5797 C C . LYS A 1 715 ? -58.036 -3.300 35.426 1.00 49.31 715 LYS A C 1
ATOM 5799 O O . LYS A 1 715 ? -58.564 -2.994 36.496 1.00 49.31 715 LYS A O 1
ATOM 5804 N N . LYS A 1 716 ? -57.004 -4.136 35.326 1.00 46.19 716 LYS A N 1
ATOM 5805 C CA . LYS A 1 716 ? -55.999 -4.407 36.365 1.00 46.19 716 LYS A CA 1
ATOM 5806 C C . LYS A 1 716 ? -54.652 -4.645 35.697 1.00 46.19 716 LYS A C 1
ATOM 5808 O O . LYS A 1 716 ? -54.685 -5.126 34.545 1.00 46.19 716 LYS A O 1
#

pLDDT: mean 78.5, std 14.89, range [29.05, 95.94]